Protein AF-A0A3M1CBT1-F1 (afdb_monomer_lite)

pLDDT: mean 76.02, std 19.33, range [33.44, 98.31]

Structure (mmCIF, N/CA/C/O backbone):
data_AF-A0A3M1CBT1-F1
#
_entry.id   AF-A0A3M1CBT1-F1
#
loop_
_atom_site.group_PDB
_atom_site.id
_atom_site.type_symbol
_atom_site.label_atom_id
_atom_site.label_alt_id
_atom_site.label_comp_id
_atom_site.label_asym_id
_atom_site.label_entity_id
_atom_site.label_seq_id
_atom_site.pdbx_PDB_ins_code
_atom_site.Cartn_x
_atom_site.Cartn_y
_atom_site.Cartn_z
_atom_site.occupancy
_atom_site.B_iso_or_equiv
_atom_site.auth_seq_id
_atom_site.auth_comp_id
_atom_site.auth_asym_id
_atom_site.auth_atom_id
_atom_site.pdbx_PDB_model_num
ATOM 1 N N . MET A 1 1 ? -61.860 -44.986 -9.577 1.00 54.38 1 MET A N 1
ATOM 2 C CA . MET A 1 1 ? -60.374 -44.977 -9.610 1.00 54.38 1 MET A CA 1
ATOM 3 C C . MET A 1 1 ? -59.740 -43.754 -10.295 1.00 54.38 1 MET A C 1
ATOM 5 O O . MET A 1 1 ? -58.676 -43.347 -9.846 1.00 54.38 1 MET A O 1
ATOM 9 N N . LYS A 1 2 ? -60.357 -43.106 -11.303 1.00 51.91 2 LYS A N 1
ATOM 10 C CA . LYS A 1 2 ? -59.761 -41.934 -11.997 1.00 51.91 2 LYS A CA 1
ATOM 11 C C . LYS A 1 2 ? -59.518 -40.686 -11.113 1.00 51.91 2 LYS A C 1
ATOM 13 O O . LYS A 1 2 ? -58.517 -40.005 -11.306 1.00 51.91 2 LYS A O 1
ATOM 18 N N . ASN A 1 3 ? -60.331 -40.442 -10.080 1.00 50.38 3 ASN A N 1
ATOM 19 C CA . ASN A 1 3 ? -60.168 -39.269 -9.198 1.00 50.38 3 ASN A CA 1
ATOM 20 C C . ASN A 1 3 ? -58.970 -39.346 -8.226 1.00 50.38 3 ASN A C 1
ATOM 22 O O . ASN A 1 3 ? -58.457 -38.312 -7.804 1.00 50.38 3 ASN A O 1
ATOM 26 N N . ILE A 1 4 ? -58.466 -40.545 -7.906 1.00 56.19 4 ILE A N 1
ATOM 27 C CA . ILE A 1 4 ? -57.316 -40.710 -6.992 1.00 56.19 4 ILE A CA 1
ATOM 28 C C . ILE A 1 4 ? -55.994 -40.354 -7.697 1.00 56.19 4 ILE A C 1
ATOM 30 O O . ILE A 1 4 ? -55.083 -39.801 -7.078 1.00 56.19 4 ILE A O 1
ATOM 34 N N . PHE A 1 5 ? -55.900 -40.600 -9.008 1.00 53.41 5 PHE A N 1
ATOM 35 C CA . PHE A 1 5 ? -54.718 -40.257 -9.807 1.00 53.41 5 PHE A CA 1
ATOM 36 C C . PHE A 1 5 ? -54.548 -38.740 -9.978 1.00 53.41 5 PHE A C 1
ATOM 38 O O . PHE A 1 5 ? -53.435 -38.224 -9.877 1.00 53.41 5 PHE A O 1
ATOM 45 N N . TYR A 1 6 ? -55.653 -38.010 -10.154 1.00 51.12 6 TYR A N 1
ATOM 46 C CA . TYR A 1 6 ? -55.628 -36.558 -10.351 1.00 51.12 6 TYR A CA 1
ATOM 47 C C . TYR A 1 6 ? -55.157 -35.805 -9.092 1.00 51.12 6 TYR A C 1
ATOM 49 O O . TYR A 1 6 ? -54.304 -34.920 -9.164 1.00 51.12 6 TYR A O 1
ATOM 57 N N . LEU A 1 7 ? -55.620 -36.225 -7.908 1.00 48.22 7 LEU A N 1
ATOM 58 C CA . LEU A 1 7 ? -55.216 -35.626 -6.629 1.00 48.22 7 LEU A CA 1
ATOM 59 C C . LEU A 1 7 ? -53.747 -35.908 -6.262 1.00 48.22 7 LEU A C 1
ATOM 61 O O . LEU A 1 7 ? -53.101 -35.062 -5.640 1.00 48.22 7 LEU A O 1
ATOM 65 N N . ARG A 1 8 ? -53.187 -37.059 -6.668 1.00 58.62 8 ARG A N 1
ATOM 66 C CA . ARG A 1 8 ? -51.753 -37.357 -6.491 1.00 58.62 8 ARG A CA 1
ATOM 67 C C . ARG A 1 8 ? -50.864 -36.454 -7.347 1.00 58.62 8 ARG A C 1
ATOM 69 O O . ARG A 1 8 ? -49.845 -35.978 -6.848 1.00 58.62 8 ARG A O 1
ATOM 76 N N . ASN A 1 9 ? -51.271 -36.159 -8.581 1.00 63.38 9 ASN A N 1
ATOM 77 C CA . ASN A 1 9 ? -50.502 -35.278 -9.461 1.00 63.38 9 ASN A CA 1
ATOM 78 C C . ASN A 1 9 ? -50.503 -33.824 -8.971 1.00 63.38 9 ASN A C 1
ATOM 80 O O . ASN A 1 9 ? -49.439 -33.218 -8.916 1.00 63.38 9 ASN A O 1
ATOM 84 N N . ILE A 1 10 ? -51.633 -33.295 -8.485 1.00 68.44 10 ILE A N 1
ATOM 85 C CA . ILE A 1 10 ? -51.694 -31.921 -7.942 1.00 68.44 10 ILE A CA 1
ATOM 86 C C . ILE A 1 10 ? -50.774 -31.749 -6.723 1.00 68.44 10 ILE A C 1
ATOM 88 O O . ILE A 1 10 ? -50.089 -30.731 -6.604 1.00 68.44 10 ILE A O 1
ATOM 92 N N . LYS A 1 11 ? -50.718 -32.742 -5.825 1.00 71.38 11 LYS A N 1
ATOM 93 C CA . LYS A 1 11 ? -49.818 -32.699 -4.659 1.00 71.38 11 LYS A CA 1
ATOM 94 C C . LYS A 1 11 ? -48.344 -32.725 -5.072 1.00 71.38 11 LYS A C 1
ATOM 96 O O . LYS A 1 11 ? -47.548 -31.995 -4.489 1.00 71.38 11 LYS A O 1
ATOM 101 N N . LYS A 1 12 ? -47.993 -33.507 -6.099 1.00 75.12 12 LYS A N 1
ATOM 102 C CA . LYS A 1 12 ? -46.619 -33.594 -6.613 1.00 75.12 12 LYS A CA 1
ATOM 103 C C . LYS A 1 12 ? -46.188 -32.291 -7.292 1.00 75.12 12 LYS A C 1
ATOM 105 O O . LYS A 1 12 ? -45.110 -31.790 -6.994 1.00 75.12 12 LYS A O 1
ATOM 110 N N . THR A 1 13 ? -47.050 -31.692 -8.115 1.00 79.50 13 THR A N 1
ATOM 111 C CA . THR A 1 13 ? -46.755 -30.413 -8.777 1.00 79.50 13 THR A CA 1
ATOM 112 C C . THR A 1 13 ? -46.618 -29.276 -7.765 1.00 79.50 13 THR A C 1
ATOM 114 O O . THR A 1 13 ? -45.659 -28.517 -7.837 1.00 79.50 13 THR A O 1
ATOM 117 N N . ARG A 1 14 ? -47.499 -29.204 -6.754 1.00 79.56 14 ARG A N 1
ATOM 118 C CA . ARG A 1 14 ? -47.392 -28.196 -5.683 1.00 79.56 14 ARG A CA 1
ATOM 119 C C . ARG A 1 14 ? -46.123 -28.356 -4.846 1.00 79.56 14 ARG A C 1
ATOM 121 O O . ARG A 1 14 ? -45.497 -27.351 -4.535 1.00 79.56 14 ARG A O 1
ATOM 128 N N . ALA A 1 15 ? -45.724 -29.586 -4.517 1.00 83.56 15 ALA A N 1
ATOM 129 C CA . ALA A 1 15 ? -44.485 -29.844 -3.782 1.00 83.56 15 ALA A CA 1
ATOM 130 C C . ALA A 1 15 ? -43.237 -29.430 -4.581 1.00 83.56 15 ALA A C 1
ATOM 132 O O . ALA A 1 15 ? -42.328 -28.821 -4.023 1.00 83.56 15 ALA A O 1
ATOM 133 N N . ILE A 1 16 ? -43.218 -29.696 -5.892 1.00 84.69 16 ILE A N 1
ATOM 134 C CA . ILE A 1 16 ? -42.123 -29.281 -6.782 1.00 84.69 16 ILE A CA 1
ATOM 135 C C . ILE A 1 16 ? -42.064 -27.752 -6.893 1.00 84.69 16 ILE A C 1
ATOM 137 O O . ILE A 1 16 ? -40.991 -27.176 -6.740 1.00 84.69 16 ILE A O 1
ATOM 141 N N . SER A 1 17 ? -43.201 -27.075 -7.083 1.00 84.69 17 SER A N 1
ATOM 142 C CA . SER A 1 17 ? -43.242 -25.607 -7.113 1.00 84.69 17 SER A CA 1
ATOM 143 C C . SER A 1 17 ? -42.775 -24.986 -5.793 1.00 84.69 17 SER A C 1
ATOM 145 O O . SER A 1 17 ? -42.039 -24.005 -5.817 1.00 84.69 17 SER A O 1
ATOM 147 N N . LEU A 1 18 ? -43.140 -25.575 -4.647 1.00 84.50 18 LEU A N 1
ATOM 148 C CA . LEU A 1 18 ? -42.683 -25.102 -3.337 1.00 84.50 18 LEU A CA 1
ATOM 149 C C . LEU A 1 18 ? -41.167 -25.268 -3.166 1.00 84.50 18 LEU A C 1
ATOM 151 O O . LEU A 1 18 ? -40.520 -24.363 -2.654 1.00 84.50 18 LEU A O 1
ATOM 155 N N . LEU A 1 19 ? -40.597 -26.387 -3.627 1.00 86.25 19 LEU A N 1
ATOM 156 C CA . LEU A 1 19 ? -39.151 -26.639 -3.607 1.00 86.25 19 LEU A CA 1
ATOM 157 C C . LEU A 1 19 ? -38.375 -25.662 -4.493 1.00 86.25 19 LEU A C 1
ATOM 159 O O . LEU A 1 19 ? -37.329 -25.178 -4.074 1.00 86.25 19 LEU A O 1
ATOM 163 N N . ILE A 1 20 ? -38.894 -25.333 -5.679 1.00 85.69 20 ILE A N 1
ATOM 164 C CA . ILE A 1 20 ? -38.279 -24.340 -6.573 1.00 85.69 20 ILE A CA 1
ATOM 165 C C . ILE A 1 20 ? -38.305 -22.955 -5.921 1.00 85.69 20 ILE A C 1
ATOM 167 O O . ILE A 1 20 ? -37.274 -22.293 -5.872 1.00 85.69 20 ILE A O 1
ATOM 171 N N . ILE A 1 21 ? -39.441 -22.544 -5.347 1.00 82.81 21 ILE A N 1
ATOM 172 C CA . ILE A 1 21 ? -39.553 -21.264 -4.631 1.00 82.81 21 ILE A CA 1
ATOM 173 C C . ILE A 1 21 ? -38.604 -21.232 -3.426 1.00 82.81 21 ILE A C 1
ATOM 175 O O . ILE A 1 21 ? -37.909 -20.240 -3.227 1.00 82.81 21 ILE A O 1
ATOM 179 N N . LEU A 1 22 ? -38.520 -22.315 -2.646 1.00 82.44 22 LEU A N 1
ATOM 180 C CA . LEU A 1 22 ? -37.616 -22.396 -1.498 1.00 82.44 22 LEU A CA 1
ATOM 181 C C . LEU A 1 22 ? -36.146 -22.332 -1.934 1.00 82.44 22 LEU A C 1
ATOM 183 O O . LEU A 1 22 ? -35.371 -21.605 -1.326 1.00 82.44 22 LEU A O 1
ATOM 187 N N . ALA A 1 23 ? -35.769 -23.035 -3.005 1.00 77.69 23 ALA A N 1
ATOM 188 C CA . ALA A 1 23 ? -34.421 -22.992 -3.566 1.00 77.69 23 ALA A CA 1
ATOM 189 C C . ALA A 1 23 ? -34.072 -21.596 -4.103 1.00 77.69 23 ALA A C 1
ATOM 191 O O . ALA A 1 23 ? -32.977 -21.110 -3.840 1.00 77.69 23 ALA A O 1
ATOM 192 N N . SER A 1 24 ? -35.009 -20.915 -4.774 1.00 69.00 24 SER A N 1
ATOM 193 C CA . SER A 1 24 ? -34.828 -19.536 -5.243 1.00 69.00 24 SER A CA 1
ATOM 194 C C . SER A 1 24 ? -34.722 -18.530 -4.093 1.00 69.00 24 SER A C 1
ATOM 196 O O . SER A 1 24 ? -33.903 -17.616 -4.154 1.00 69.00 24 SER A O 1
ATOM 198 N N . LEU A 1 25 ? -35.500 -18.699 -3.020 1.00 70.69 25 LEU A N 1
ATOM 199 C CA . LEU A 1 25 ? -35.416 -17.848 -1.828 1.00 70.69 25 LEU A CA 1
ATOM 200 C C . LEU A 1 25 ? -34.124 -18.101 -1.040 1.00 70.69 25 LEU A C 1
ATOM 202 O O . LEU A 1 25 ? -33.501 -17.152 -0.571 1.00 70.69 25 LEU A O 1
ATOM 206 N N . LEU A 1 26 ? -33.691 -19.360 -0.922 1.00 70.69 26 LEU A N 1
ATOM 207 C CA . LEU A 1 26 ? -32.426 -19.727 -0.281 1.00 70.69 26 LEU A CA 1
ATOM 208 C C . LEU A 1 26 ? -31.220 -19.256 -1.099 1.00 70.69 26 LEU A C 1
ATOM 210 O O . LEU A 1 26 ? -30.264 -18.762 -0.506 1.00 70.69 26 LEU A O 1
ATOM 214 N N . SER A 1 27 ? -31.286 -19.312 -2.435 1.00 62.94 27 SER A N 1
ATOM 215 C CA . SER A 1 27 ? -30.255 -18.715 -3.284 1.00 62.94 27 SER A CA 1
ATOM 216 C C . SER A 1 27 ? -30.259 -17.195 -3.142 1.00 62.94 27 SER A C 1
ATOM 218 O O . SER A 1 27 ? -29.217 -16.616 -2.898 1.00 62.94 27 SER A O 1
ATOM 220 N N . GLN A 1 28 ? -31.410 -16.516 -3.179 1.00 56.16 28 GLN A N 1
ATOM 221 C CA . GLN A 1 28 ? -31.453 -15.053 -3.017 1.00 56.16 28 GLN A CA 1
ATOM 222 C C . GLN A 1 28 ? -30.929 -14.579 -1.650 1.00 56.16 28 GLN A C 1
ATOM 224 O O . GLN A 1 28 ? -30.329 -13.508 -1.564 1.00 56.16 28 GLN A O 1
ATOM 229 N N . LYS A 1 29 ? -31.092 -15.381 -0.590 1.00 53.59 29 LYS A N 1
ATOM 230 C CA . LYS A 1 29 ? -30.563 -15.061 0.742 1.00 53.59 29 LYS A CA 1
ATOM 231 C C . LYS A 1 29 ? -29.042 -15.223 0.859 1.00 53.59 29 LYS A C 1
ATOM 233 O O . LYS A 1 29 ? -28.467 -14.590 1.745 1.00 53.59 29 LYS A O 1
ATOM 238 N N . SER A 1 30 ? -28.402 -16.030 0.003 1.00 54.22 30 SER A N 1
ATOM 239 C CA . SER A 1 30 ? -26.942 -16.201 0.029 1.00 54.22 30 SER A CA 1
ATOM 240 C C . SER A 1 30 ? -26.217 -15.009 -0.600 1.00 54.22 30 SER A C 1
ATOM 242 O O . SER A 1 30 ? -25.265 -14.512 -0.020 1.00 54.22 30 SER A O 1
ATOM 244 N N . TRP A 1 31 ? -26.720 -14.459 -1.710 1.00 50.53 31 TRP A N 1
ATOM 245 C CA . TRP A 1 31 ? -26.035 -13.366 -2.423 1.00 50.53 31 TRP A CA 1
ATOM 246 C C . TRP A 1 31 ? -26.171 -11.988 -1.759 1.00 50.53 31 TRP A C 1
ATOM 248 O O . TRP A 1 31 ? -25.348 -11.110 -1.993 1.00 50.53 31 TRP A O 1
ATOM 258 N N . ALA A 1 32 ? -27.199 -11.772 -0.933 1.00 54.75 32 ALA A N 1
ATOM 259 C CA . ALA A 1 32 ? -27.438 -10.470 -0.304 1.00 54.75 32 ALA A CA 1
ATOM 260 C C . ALA A 1 32 ? -26.592 -10.216 0.961 1.00 54.75 32 ALA A C 1
ATOM 262 O O . ALA A 1 32 ? -26.559 -9.084 1.440 1.00 54.75 32 ALA A O 1
ATOM 263 N N . ASN A 1 33 ? -25.938 -11.246 1.511 1.00 58.53 33 ASN A N 1
ATOM 264 C CA . ASN A 1 33 ? -25.265 -11.165 2.812 1.00 58.53 33 ASN A CA 1
ATOM 265 C C . ASN A 1 33 ? -23.757 -11.396 2.767 1.00 58.53 33 ASN A C 1
ATOM 267 O O . ASN A 1 33 ? -23.108 -11.197 3.797 1.00 58.53 33 ASN A O 1
ATOM 271 N N . ASP A 1 34 ? -23.191 -11.792 1.627 1.00 67.44 34 ASP A N 1
ATOM 272 C CA . ASP A 1 34 ? -21.742 -11.901 1.545 1.00 67.44 34 ASP A CA 1
ATOM 273 C C . ASP A 1 34 ? -21.147 -10.493 1.682 1.00 67.44 34 ASP A C 1
ATOM 275 O O . ASP A 1 34 ? -21.536 -9.570 0.950 1.00 67.44 34 ASP A O 1
ATOM 279 N N . PRO A 1 35 ? -20.261 -10.268 2.672 1.00 73.62 35 PRO A N 1
ATOM 280 C CA . PRO A 1 35 ? -19.606 -8.984 2.797 1.00 73.62 35 PRO A CA 1
ATOM 281 C C . PRO A 1 35 ? -18.867 -8.702 1.485 1.00 73.62 35 PRO A C 1
ATOM 283 O O . PRO A 1 35 ? -18.295 -9.629 0.906 1.00 73.62 35 PRO A O 1
ATOM 286 N N . PRO A 1 36 ? -18.867 -7.444 1.007 1.00 85.75 36 PRO A N 1
ATOM 287 C CA . PRO A 1 36 ? -18.096 -7.087 -0.176 1.00 85.75 36 PRO A CA 1
ATOM 288 C C . PRO A 1 36 ? -16.658 -7.582 -0.018 1.00 85.75 36 PRO A C 1
ATOM 290 O O . PRO A 1 36 ? -16.101 -7.549 1.082 1.00 85.75 36 PRO A O 1
ATOM 293 N N . GLU A 1 37 ? -16.070 -8.069 -1.105 1.00 92.88 37 GLU A N 1
ATOM 294 C CA . GLU A 1 37 ? -14.710 -8.595 -1.071 1.00 92.88 37 GLU A CA 1
ATOM 295 C C . GLU A 1 37 ? -13.701 -7.502 -0.689 1.00 92.88 37 GLU A C 1
ATOM 297 O O . GLU A 1 37 ? -13.883 -6.313 -0.970 1.00 92.88 37 GLU A O 1
ATOM 302 N N . LEU A 1 38 ? -12.616 -7.901 -0.019 1.00 95.25 38 LEU A N 1
ATOM 303 C CA . LEU A 1 38 ? -11.533 -6.983 0.325 1.00 95.25 38 LEU A CA 1
ATOM 304 C C . LEU A 1 38 ? -10.642 -6.775 -0.898 1.00 95.25 38 LEU A C 1
ATOM 306 O O . LEU A 1 38 ? -9.812 -7.629 -1.215 1.00 95.25 38 LEU A O 1
ATOM 310 N N . LEU A 1 39 ? -10.810 -5.634 -1.560 1.00 95.62 39 LEU A N 1
ATOM 311 C CA . LEU A 1 39 ? -10.061 -5.302 -2.766 1.00 95.62 39 LEU A CA 1
ATOM 312 C C . LEU A 1 39 ? -8.866 -4.390 -2.468 1.00 95.62 39 LEU A C 1
ATOM 314 O O . LEU A 1 39 ? -8.957 -3.473 -1.646 1.00 95.62 39 LEU A O 1
ATOM 318 N N . PHE A 1 40 ? -7.768 -4.617 -3.189 1.00 96.81 40 PHE A N 1
ATOM 319 C CA . PHE A 1 40 ? -6.523 -3.859 -3.106 1.00 96.81 40 PHE A CA 1
ATOM 320 C C . PHE A 1 40 ? -6.117 -3.292 -4.469 1.00 96.81 40 PHE A C 1
ATOM 322 O O . PHE A 1 40 ? -6.065 -4.021 -5.458 1.00 96.81 40 PHE A O 1
ATOM 329 N N . GLY A 1 41 ? -5.777 -2.006 -4.524 1.00 95.06 41 GLY A N 1
ATOM 330 C CA . GLY A 1 41 ? -5.306 -1.317 -5.730 1.00 95.06 41 GLY A CA 1
ATOM 331 C C . GLY A 1 41 ? -3.842 -0.874 -5.605 1.00 95.06 41 GLY A C 1
ATOM 332 O O . GLY A 1 41 ? -3.550 -0.062 -4.724 1.00 95.06 41 GLY A O 1
ATOM 333 N N . PRO A 1 42 ? -2.911 -1.368 -6.439 1.00 96.12 42 PRO A N 1
ATOM 334 C CA . PRO A 1 42 ? -1.521 -0.937 -6.440 1.00 96.12 42 PRO A CA 1
ATOM 335 C C . PRO A 1 42 ? -1.309 0.356 -7.226 1.00 96.12 42 PRO A C 1
ATOM 337 O O . PRO A 1 42 ? -1.894 0.573 -8.289 1.00 96.12 42 PRO A O 1
ATOM 340 N N . GLU A 1 43 ? -0.351 1.146 -6.753 1.00 94.81 43 GLU A N 1
ATOM 341 C CA . GLU A 1 43 ? 0.392 2.122 -7.542 1.00 94.81 43 GLU A CA 1
ATOM 342 C C . GLU A 1 43 ? 1.882 1.767 -7.480 1.00 94.81 43 GLU A C 1
ATOM 344 O O . GLU A 1 43 ? 2.548 1.966 -6.463 1.00 94.81 43 GLU A O 1
ATOM 349 N N . PHE A 1 44 ? 2.411 1.222 -8.574 1.00 96.50 44 PHE A N 1
ATOM 350 C CA . PHE A 1 44 ? 3.827 0.896 -8.699 1.00 96.50 44 PHE A CA 1
ATOM 351 C C . PHE A 1 44 ? 4.583 2.069 -9.312 1.00 96.50 44 PHE A C 1
ATOM 353 O O . PHE A 1 44 ? 4.187 2.574 -10.362 1.00 96.50 44 PHE A O 1
ATOM 360 N N . THR A 1 45 ? 5.711 2.463 -8.719 1.00 94.88 45 THR A N 1
ATOM 361 C CA . THR A 1 45 ? 6.581 3.492 -9.308 1.00 94.88 45 THR A CA 1
ATOM 362 C C . THR A 1 45 ? 7.897 2.937 -9.816 1.00 94.88 45 THR A C 1
ATOM 364 O O . THR A 1 45 ? 8.570 2.164 -9.131 1.00 94.88 45 THR A O 1
ATOM 367 N N . PHE A 1 46 ? 8.306 3.426 -10.983 1.00 94.75 46 PHE A N 1
ATOM 368 C CA . PHE A 1 46 ? 9.558 3.073 -11.632 1.00 94.75 46 PHE A CA 1
ATOM 369 C C . PHE A 1 46 ? 10.351 4.323 -11.992 1.00 94.75 46 PHE A C 1
ATOM 371 O O . PHE A 1 46 ? 9.800 5.363 -12.363 1.00 94.75 46 PHE A O 1
ATOM 378 N N . SER A 1 47 ? 11.672 4.209 -11.927 1.00 91.69 47 SER A N 1
ATOM 379 C CA . SER A 1 47 ? 12.588 5.287 -12.281 1.00 91.69 47 SER A CA 1
ATOM 380 C C . SER A 1 47 ? 13.714 4.786 -13.166 1.00 91.69 47 SER A C 1
ATOM 382 O O . SER A 1 47 ? 14.126 3.627 -13.095 1.00 91.69 47 SER A O 1
ATOM 384 N N . SER A 1 48 ? 14.238 5.701 -13.974 1.00 88.88 48 SER A N 1
ATOM 385 C CA . SER A 1 48 ? 15.443 5.502 -14.772 1.00 88.88 48 SER A CA 1
ATOM 386 C C . SER A 1 48 ? 16.638 5.011 -13.960 1.00 88.88 48 SER A C 1
ATOM 388 O O . SER A 1 48 ? 16.923 5.564 -12.898 1.00 88.88 48 SER A O 1
ATOM 390 N N . ILE A 1 49 ? 17.434 4.098 -14.524 1.00 84.50 49 ILE A N 1
ATOM 391 C CA . ILE A 1 49 ? 18.851 3.938 -14.134 1.00 84.50 49 ILE A CA 1
ATOM 392 C C . ILE A 1 49 ? 19.832 4.671 -15.063 1.00 84.50 49 ILE A C 1
ATOM 394 O O . ILE A 1 49 ? 21.036 4.670 -14.792 1.00 84.50 49 ILE A O 1
ATOM 398 N N . LYS A 1 50 ? 19.343 5.210 -16.187 1.00 83.88 50 LYS A N 1
ATOM 399 C CA . LYS A 1 50 ? 20.107 6.025 -17.137 1.00 83.88 50 LYS A CA 1
ATOM 400 C C . LYS A 1 50 ? 20.242 7.444 -16.576 1.00 83.88 50 LYS A C 1
ATOM 402 O O . LYS A 1 50 ? 19.241 8.056 -16.194 1.00 83.88 50 LYS A O 1
ATOM 407 N N . ASP A 1 51 ? 21.465 7.954 -16.556 1.00 75.94 51 ASP A N 1
ATOM 408 C CA . ASP A 1 51 ? 21.744 9.342 -16.194 1.00 75.94 51 ASP A CA 1
ATOM 409 C C . ASP A 1 51 ? 21.146 10.276 -17.273 1.00 75.94 51 ASP A C 1
ATOM 411 O O . ASP A 1 51 ? 21.160 9.937 -18.456 1.00 75.94 51 ASP A O 1
ATOM 415 N N . ASN A 1 52 ? 20.584 11.425 -16.875 1.00 78.25 52 ASN A N 1
ATOM 416 C CA . ASN A 1 52 ? 19.976 12.439 -17.762 1.00 78.25 52 ASN A CA 1
ATOM 417 C C . ASN A 1 52 ? 18.769 11.992 -18.612 1.00 78.25 52 ASN A C 1
ATOM 419 O O . ASN A 1 52 ? 18.457 12.632 -19.616 1.00 78.25 52 ASN A O 1
ATOM 423 N N . TRP A 1 53 ? 18.066 10.921 -18.234 1.00 76.25 53 TRP A N 1
ATOM 424 C CA . TRP A 1 53 ? 16.883 10.499 -18.990 1.00 76.25 53 TRP A CA 1
ATOM 425 C C . TRP A 1 53 ? 15.738 11.503 -18.821 1.00 76.25 53 TRP A C 1
ATOM 427 O O . TRP A 1 53 ? 15.288 11.743 -17.697 1.00 76.25 53 TRP A O 1
ATOM 437 N N . LYS A 1 54 ? 15.245 12.072 -19.929 1.00 85.31 54 LYS A N 1
ATOM 438 C CA . LYS A 1 54 ? 14.009 12.859 -19.903 1.00 85.31 54 LYS A CA 1
ATOM 439 C C . LYS A 1 54 ? 12.836 11.935 -19.602 1.00 85.31 54 LYS A C 1
ATOM 441 O O . LYS A 1 54 ? 12.753 10.815 -20.104 1.00 85.31 54 LYS A O 1
ATOM 446 N N . LYS A 1 55 ? 11.924 12.406 -18.761 1.00 82.00 55 LYS A N 1
ATOM 447 C CA . LYS A 1 55 ? 10.815 11.608 -18.236 1.00 82.00 55 LYS A CA 1
ATOM 448 C C . LYS A 1 55 ? 9.870 11.130 -19.343 1.00 82.00 55 LYS A C 1
ATOM 450 O O . LYS A 1 55 ? 9.394 10.001 -19.299 1.00 82.00 55 LYS A O 1
ATOM 455 N N . GLU A 1 56 ? 9.631 11.976 -20.336 1.00 86.06 56 GLU A N 1
ATOM 456 C CA . GLU A 1 56 ? 8.768 11.704 -21.484 1.00 86.06 56 GLU A CA 1
ATOM 457 C C . GLU A 1 56 ? 9.379 10.622 -22.381 1.00 86.06 56 GLU A C 1
ATOM 459 O O . GLU A 1 56 ? 8.682 9.701 -22.795 1.00 86.06 56 GLU A O 1
ATOM 464 N N . GLU A 1 57 ? 10.693 10.672 -22.613 1.00 87.12 57 GLU A N 1
ATOM 465 C CA . GLU A 1 57 ? 11.420 9.629 -23.348 1.00 87.12 57 GLU A CA 1
ATOM 466 C C . GLU A 1 57 ? 11.378 8.297 -22.593 1.00 87.12 57 GLU A C 1
ATOM 468 O O . GLU A 1 57 ? 11.146 7.256 -23.198 1.00 87.12 57 GLU A O 1
ATOM 473 N N . ALA A 1 58 ? 11.541 8.321 -21.265 1.00 86.19 58 ALA A N 1
ATOM 474 C CA . ALA A 1 58 ? 11.426 7.124 -20.436 1.00 86.19 58 ALA A CA 1
ATOM 475 C C . ALA A 1 58 ? 10.034 6.495 -20.509 1.00 86.19 58 ALA A C 1
ATOM 477 O O . ALA A 1 58 ? 9.910 5.274 -20.617 1.00 86.19 58 ALA A O 1
ATOM 478 N N . LEU A 1 59 ? 8.994 7.334 -20.479 1.00 87.56 59 LEU A N 1
ATOM 479 C CA . LEU A 1 59 ? 7.621 6.890 -20.664 1.00 87.56 59 LEU A CA 1
ATOM 480 C C . LEU A 1 59 ? 7.435 6.235 -22.027 1.00 87.56 59 LEU A C 1
ATOM 482 O O . LEU A 1 59 ? 6.920 5.123 -22.086 1.00 87.56 59 LEU A O 1
ATOM 486 N N . MET A 1 60 ? 7.863 6.895 -23.101 1.00 89.50 60 MET A N 1
ATOM 487 C CA . MET A 1 60 ? 7.684 6.369 -24.452 1.00 89.50 60 MET A CA 1
ATOM 488 C C . MET A 1 60 ? 8.477 5.079 -24.676 1.00 89.50 60 MET A C 1
ATOM 490 O O . MET A 1 60 ? 7.920 4.131 -25.216 1.00 89.50 60 MET A O 1
ATOM 494 N N . ASP A 1 61 ? 9.721 4.986 -24.200 1.00 89.00 61 ASP A N 1
ATOM 495 C CA . ASP A 1 61 ? 10.508 3.746 -24.257 1.00 89.00 61 ASP A CA 1
ATOM 496 C C . ASP A 1 61 ? 9.787 2.598 -23.535 1.00 89.00 61 ASP A C 1
ATOM 498 O O . ASP A 1 61 ? 9.717 1.482 -24.054 1.00 89.00 61 ASP A O 1
ATOM 502 N N . TYR A 1 62 ? 9.229 2.866 -22.350 1.00 91.19 62 TYR A N 1
ATOM 503 C CA . TYR A 1 62 ? 8.494 1.861 -21.587 1.00 91.19 62 TYR A CA 1
ATOM 504 C C . TYR A 1 62 ? 7.189 1.446 -22.274 1.00 91.19 62 TYR A C 1
ATOM 506 O O . TYR A 1 62 ? 6.941 0.252 -22.424 1.00 91.19 62 TYR A O 1
ATOM 514 N N . LEU A 1 63 ? 6.387 2.406 -22.741 1.00 89.69 63 LEU A N 1
ATOM 515 C CA . LEU A 1 63 ? 5.135 2.144 -23.455 1.00 89.69 63 LEU A CA 1
ATOM 516 C C . LEU A 1 63 ? 5.367 1.374 -24.756 1.00 89.69 63 LEU A C 1
ATOM 518 O O . LEU A 1 63 ? 4.705 0.367 -24.982 1.00 89.69 63 LEU A O 1
ATOM 522 N N . ASN A 1 64 ? 6.343 1.784 -25.567 1.00 89.50 64 ASN A N 1
ATOM 523 C CA . ASN A 1 64 ? 6.680 1.104 -26.818 1.00 89.50 64 ASN A CA 1
ATOM 524 C C . ASN A 1 64 ? 7.149 -0.333 -26.559 1.00 89.50 64 ASN A C 1
ATOM 526 O O . ASN A 1 64 ? 6.791 -1.252 -27.292 1.00 89.50 64 ASN A O 1
ATOM 530 N N . TYR A 1 65 ? 7.936 -0.548 -25.499 1.00 90.69 65 TYR A N 1
ATOM 531 C CA . TYR A 1 65 ? 8.358 -1.892 -25.115 1.00 90.69 65 TYR A CA 1
ATOM 532 C C . TYR A 1 65 ? 7.182 -2.752 -24.645 1.00 90.69 65 TYR A C 1
ATOM 534 O O . TYR A 1 65 ? 7.112 -3.927 -25.000 1.00 90.69 65 TYR A O 1
ATOM 542 N N . LEU A 1 66 ? 6.263 -2.180 -23.861 1.00 88.62 66 LEU A N 1
ATOM 543 C CA . LEU A 1 66 ? 5.049 -2.863 -23.428 1.00 88.62 66 LEU A CA 1
ATOM 544 C C . LEU A 1 66 ? 4.158 -3.235 -24.616 1.00 88.62 66 LEU A C 1
ATOM 546 O O . LEU A 1 66 ? 3.758 -4.388 -24.702 1.00 88.62 66 LEU A O 1
ATOM 550 N N . GLU A 1 67 ? 3.871 -2.303 -25.528 1.00 86.06 67 GLU A N 1
ATOM 551 C CA . GLU A 1 67 ? 3.044 -2.560 -26.716 1.00 86.06 67 GLU A CA 1
ATOM 552 C C . GLU A 1 67 ? 3.677 -3.660 -27.583 1.00 86.06 67 GLU A C 1
ATOM 554 O O . GLU A 1 67 ? 3.024 -4.661 -27.875 1.00 86.06 67 GLU A O 1
ATOM 559 N N . LYS A 1 68 ? 4.980 -3.561 -27.872 1.00 87.25 68 LYS A N 1
ATOM 560 C CA . LYS A 1 68 ? 5.708 -4.595 -28.616 1.00 87.25 68 LYS A CA 1
ATOM 561 C C . LYS A 1 68 ? 5.664 -5.964 -27.925 1.00 87.25 68 LYS A C 1
ATOM 563 O O . LYS A 1 68 ? 5.218 -6.946 -28.506 1.00 87.25 68 LYS A O 1
ATOM 568 N N . LYS A 1 69 ? 6.113 -6.052 -26.671 1.00 84.06 69 LYS A N 1
ATOM 569 C CA . LYS A 1 69 ? 6.251 -7.338 -25.964 1.00 84.06 69 LYS A CA 1
ATOM 570 C C . LYS A 1 69 ? 4.901 -7.959 -25.604 1.00 84.06 69 LYS A C 1
ATOM 572 O O . LYS A 1 69 ? 4.766 -9.179 -25.593 1.00 84.06 69 LYS A O 1
ATOM 577 N N . LEU A 1 70 ? 3.920 -7.144 -25.220 1.00 81.00 70 LEU A N 1
ATOM 578 C CA . LEU A 1 70 ? 2.633 -7.642 -24.734 1.00 81.00 70 LEU A CA 1
ATOM 579 C C . LEU A 1 70 ? 1.592 -7.822 -25.831 1.00 81.00 70 LEU A C 1
ATOM 581 O O . LEU A 1 70 ? 0.629 -8.529 -25.555 1.00 81.00 70 LEU A O 1
ATOM 585 N N . ILE A 1 71 ? 1.758 -7.225 -27.015 1.00 75.06 71 ILE A N 1
ATOM 586 C CA . ILE A 1 71 ? 0.848 -7.426 -28.152 1.00 75.06 71 ILE A CA 1
ATOM 587 C C . ILE A 1 71 ? 1.525 -8.242 -29.254 1.00 75.06 71 ILE A C 1
ATOM 589 O O . ILE A 1 71 ? 1.016 -9.295 -29.610 1.00 75.06 71 ILE A O 1
ATOM 593 N N . GLU A 1 72 ? 2.661 -7.782 -29.790 1.00 69.56 72 GLU A N 1
ATOM 594 C CA . GLU A 1 72 ? 3.251 -8.374 -31.005 1.00 69.56 72 GLU A CA 1
ATOM 595 C C . GLU A 1 72 ? 3.834 -9.774 -30.755 1.00 69.56 72 GLU A C 1
ATOM 597 O O . GLU A 1 72 ? 3.852 -10.609 -31.655 1.00 69.56 72 GLU A O 1
ATOM 602 N N . GLU A 1 73 ? 4.294 -10.041 -29.530 1.00 72.69 73 GLU A N 1
ATOM 603 C CA . GLU A 1 73 ? 4.943 -11.303 -29.143 1.00 72.69 73 GLU A CA 1
ATOM 604 C C . GLU A 1 73 ? 4.027 -12.237 -28.317 1.00 72.69 73 GLU A C 1
ATOM 606 O O . GLU A 1 73 ? 4.484 -13.267 -27.817 1.00 72.69 73 GLU A O 1
ATOM 611 N N . ALA A 1 74 ? 2.745 -11.895 -28.134 1.00 63.38 74 ALA A N 1
ATOM 612 C CA . ALA A 1 74 ? 1.844 -12.552 -27.181 1.00 63.38 74 ALA A CA 1
ATOM 613 C C . ALA A 1 74 ? 0.584 -13.162 -27.840 1.00 63.38 74 ALA A C 1
ATOM 615 O O . ALA A 1 74 ? 0.190 -12.728 -28.918 1.00 63.38 74 ALA A O 1
ATOM 616 N N . PRO A 1 75 ? -0.071 -14.158 -27.204 1.00 57.75 75 PRO A N 1
ATOM 617 C CA . PRO A 1 75 ? -1.258 -14.822 -27.756 1.00 57.75 75 PRO A CA 1
ATOM 618 C C . PRO A 1 75 ? -2.473 -13.888 -27.926 1.00 57.75 75 PRO A C 1
ATOM 620 O O . PRO A 1 75 ? -2.560 -12.835 -27.287 1.00 57.75 75 PRO A O 1
ATOM 623 N N . GLU A 1 76 ? -3.418 -14.304 -28.781 1.00 73.50 76 GLU A N 1
ATOM 624 C CA . GLU A 1 76 ? -4.635 -13.561 -29.144 1.00 73.50 76 GLU A CA 1
ATOM 625 C C . GLU A 1 76 ? -5.432 -13.059 -27.920 1.00 73.50 76 GLU A C 1
ATOM 627 O O . GLU A 1 76 ? -5.578 -13.754 -26.916 1.00 73.50 76 GLU A O 1
ATOM 632 N N . GLY A 1 77 ? -5.976 -11.836 -28.011 1.00 74.31 77 GLY A N 1
ATOM 633 C CA . GLY A 1 77 ? -6.922 -11.274 -27.031 1.00 74.31 77 GLY A CA 1
ATOM 634 C C . GLY A 1 77 ? -6.413 -10.099 -26.187 1.00 74.31 77 GLY A C 1
ATOM 635 O O . GLY A 1 77 ? -7.221 -9.398 -25.579 1.00 74.31 77 GLY A O 1
ATOM 636 N N . ARG A 1 78 ? -5.106 -9.814 -26.186 1.00 80.62 78 ARG A N 1
ATOM 637 C CA . ARG A 1 78 ? -4.529 -8.640 -25.501 1.00 80.62 78 ARG A CA 1
ATOM 638 C C . ARG A 1 78 ? -4.783 -7.353 -26.276 1.00 80.62 78 ARG A C 1
ATOM 640 O O . ARG A 1 78 ? -4.634 -7.325 -27.496 1.00 80.62 78 ARG A O 1
ATOM 647 N N . LYS A 1 79 ? -5.143 -6.273 -25.575 1.00 83.38 79 LYS A N 1
ATOM 648 C CA . LYS A 1 79 ? -5.426 -4.973 -26.206 1.00 83.38 79 LYS A CA 1
ATOM 649 C C . LYS A 1 79 ? -4.844 -3.823 -25.399 1.00 83.38 79 LYS A C 1
ATOM 651 O O . LYS A 1 79 ? -4.920 -3.814 -24.171 1.00 83.38 79 LYS A O 1
ATOM 656 N N . PHE A 1 80 ? -4.321 -2.830 -26.110 1.00 82.81 80 PHE A N 1
ATOM 657 C CA . PHE A 1 80 ? -4.127 -1.494 -25.564 1.00 82.81 80 PHE A CA 1
ATOM 658 C C . PHE A 1 80 ? -5.296 -0.610 -25.980 1.00 82.81 80 PHE A C 1
ATOM 660 O O . PHE A 1 80 ? -5.694 -0.620 -27.144 1.00 82.81 80 PHE A O 1
ATOM 667 N N . SER A 1 81 ? -5.847 0.143 -25.029 1.00 82.25 81 SER A N 1
ATOM 668 C CA . SER A 1 81 ? -6.762 1.237 -25.330 1.00 82.25 81 SER A CA 1
ATOM 669 C C . SER A 1 81 ? -6.049 2.580 -25.203 1.00 82.25 81 SER A C 1
ATOM 671 O O . SER A 1 81 ? -5.237 2.813 -24.294 1.00 82.25 81 SER A O 1
ATOM 673 N N . HIS A 1 82 ? -6.377 3.463 -26.144 1.00 82.00 82 HIS A N 1
ATOM 674 C CA . HIS A 1 82 ? -5.826 4.805 -26.286 1.00 82.00 82 HIS A CA 1
ATOM 675 C C . HIS A 1 82 ? -6.964 5.798 -26.046 1.00 82.00 82 HIS A C 1
ATOM 677 O O . HIS A 1 82 ? -7.572 6.272 -27.007 1.00 82.00 82 HIS A O 1
ATOM 683 N N . PRO A 1 83 ? -7.330 6.070 -24.780 1.00 77.31 83 PRO A N 1
ATOM 684 C CA . PRO A 1 83 ? -8.378 7.035 -24.494 1.00 77.31 83 PRO A CA 1
ATOM 685 C C . PRO A 1 83 ? -8.010 8.408 -25.089 1.00 77.31 83 PRO A C 1
ATOM 687 O O . PRO A 1 83 ? -6.845 8.815 -25.011 1.00 77.31 83 PRO A O 1
ATOM 690 N N . PRO A 1 84 ? -8.976 9.129 -25.686 1.00 73.44 84 PRO A N 1
ATOM 691 C CA . PRO A 1 84 ? -8.729 10.449 -26.256 1.00 73.44 84 PRO A CA 1
ATOM 692 C C . PRO A 1 84 ? -8.202 11.410 -25.177 1.00 73.44 84 PRO A C 1
ATOM 694 O O . PRO A 1 84 ? -8.709 11.432 -24.057 1.00 73.44 84 PRO A O 1
ATOM 697 N N . GLY A 1 85 ? -7.180 12.208 -25.513 1.00 69.12 85 GLY A N 1
ATOM 698 C CA . GLY A 1 85 ? -6.684 13.285 -24.643 1.00 69.12 85 GLY A CA 1
ATOM 699 C C . GLY A 1 85 ? -5.345 13.064 -23.927 1.00 69.12 85 GLY A C 1
ATOM 700 O O . GLY A 1 85 ? -5.026 13.837 -23.026 1.00 69.12 85 GLY A O 1
ATOM 701 N N . GLY A 1 86 ? -4.521 12.074 -24.293 1.00 66.62 86 GLY A N 1
ATOM 702 C CA . GLY A 1 86 ? -3.142 12.028 -23.785 1.00 66.62 86 GLY A CA 1
ATOM 703 C C . GLY A 1 86 ? -2.380 10.717 -24.001 1.00 66.62 86 GLY A C 1
ATOM 704 O O . GLY A 1 86 ? -2.889 9.786 -24.622 1.00 66.62 86 GLY A O 1
ATOM 705 N N . PRO A 1 87 ? -1.155 10.606 -23.449 1.00 66.38 87 PRO A N 1
ATOM 706 C CA . PRO A 1 87 ? -0.318 9.408 -23.549 1.00 66.38 87 PRO A CA 1
ATOM 707 C C . PRO A 1 87 ? -0.782 8.275 -22.620 1.00 66.38 87 PRO A C 1
ATOM 709 O O . PRO A 1 87 ? -0.041 7.320 -22.401 1.00 66.38 87 PRO A O 1
ATOM 712 N N . LYS A 1 88 ? -1.988 8.365 -22.040 1.00 73.56 88 LYS A N 1
ATOM 713 C CA . LYS A 1 88 ? -2.519 7.296 -21.196 1.00 73.56 88 LYS A CA 1
ATOM 714 C C . LYS A 1 88 ? -2.706 6.057 -22.068 1.00 73.56 88 LYS A C 1
ATOM 716 O O . LYS A 1 88 ? -3.310 6.109 -23.138 1.00 73.56 88 LYS A O 1
ATOM 721 N N . ARG A 1 89 ? -2.150 4.949 -21.598 1.00 82.31 89 ARG A N 1
ATOM 722 C CA . ARG A 1 89 ? -2.271 3.629 -22.208 1.00 82.31 89 ARG A CA 1
ATOM 723 C C . ARG A 1 89 ? -2.855 2.703 -21.167 1.00 82.31 89 ARG A C 1
ATOM 725 O O . ARG A 1 89 ? -2.337 2.655 -20.049 1.00 82.31 89 ARG A O 1
ATOM 732 N N . ILE A 1 90 ? -3.942 2.027 -21.519 1.00 89.00 90 ILE A N 1
ATOM 733 C CA . ILE A 1 90 ? -4.548 0.999 -20.675 1.00 89.00 90 ILE A CA 1
ATOM 734 C C . ILE A 1 90 ? -4.304 -0.337 -21.357 1.00 89.00 90 ILE A C 1
ATOM 736 O O . ILE A 1 90 ? -4.775 -0.547 -22.470 1.00 89.00 90 ILE A O 1
ATOM 740 N N . PHE A 1 91 ? -3.566 -1.221 -20.699 1.00 91.62 91 PHE A N 1
ATOM 741 C CA . PHE A 1 91 ? -3.444 -2.611 -21.114 1.00 91.62 91 PHE A CA 1
ATOM 742 C C . PHE A 1 91 ? -4.584 -3.421 -20.505 1.00 91.62 91 PHE A C 1
ATOM 744 O O . PHE A 1 91 ? -4.841 -3.286 -19.311 1.00 91.62 91 PHE A O 1
ATOM 751 N N . ILE A 1 92 ? -5.216 -4.287 -21.296 1.00 91.69 92 ILE A N 1
ATOM 752 C CA . ILE A 1 92 ? -6.213 -5.259 -20.837 1.00 91.69 92 ILE A CA 1
ATOM 753 C C . ILE A 1 92 ? -5.728 -6.660 -21.225 1.00 91.69 92 ILE A C 1
ATOM 755 O O . ILE A 1 92 ? -5.446 -6.931 -22.398 1.00 91.69 92 ILE A O 1
ATOM 759 N N . SER A 1 93 ? -5.607 -7.535 -20.228 1.00 92.00 93 SER A N 1
ATOM 760 C CA . SER A 1 93 ? -5.243 -8.943 -20.407 1.00 92.00 93 SER A CA 1
ATOM 761 C C . SER A 1 93 ? -6.420 -9.777 -20.940 1.00 92.00 93 SER A C 1
ATOM 763 O O . SER A 1 93 ? -7.570 -9.350 -20.811 1.00 92.00 93 SER A O 1
ATOM 765 N N . PRO A 1 94 ? -6.175 -10.987 -21.483 1.00 89.38 94 PRO A N 1
ATOM 766 C CA . PRO A 1 94 ? -7.251 -11.891 -21.897 1.00 89.38 94 PRO A CA 1
ATOM 767 C C . PRO A 1 94 ? -8.154 -12.310 -20.727 1.00 89.38 94 PRO A C 1
ATOM 769 O O . PRO A 1 94 ? -9.349 -12.505 -20.915 1.00 89.38 94 PRO A O 1
ATOM 772 N N . ASP A 1 95 ? -7.593 -12.373 -19.515 1.00 90.56 95 ASP A N 1
ATOM 773 C CA . ASP A 1 95 ? -8.292 -12.745 -18.280 1.00 90.56 95 ASP A CA 1
ATOM 774 C C . ASP A 1 95 ? -8.963 -11.549 -17.574 1.00 90.56 95 ASP A C 1
ATOM 776 O O . ASP A 1 95 ? -9.436 -11.667 -16.445 1.00 90.56 95 ASP A O 1
ATOM 780 N N . GLY A 1 96 ? -8.993 -10.376 -18.214 1.00 90.50 96 GLY A N 1
ATOM 781 C CA . GLY A 1 96 ? -9.745 -9.203 -17.759 1.00 90.50 96 GLY A CA 1
ATOM 782 C C . GLY A 1 96 ? -9.022 -8.278 -16.775 1.00 90.50 96 GLY A C 1
ATOM 783 O O . GLY A 1 96 ? -9.437 -7.128 -16.623 1.00 90.50 96 GLY A O 1
ATOM 784 N N . TRP A 1 97 ? -7.909 -8.695 -16.157 1.00 93.88 97 TRP A N 1
ATOM 785 C CA . TRP A 1 97 ? -7.088 -7.765 -15.371 1.00 93.88 97 TRP A CA 1
ATOM 786 C C . TRP A 1 97 ? -6.430 -6.727 -16.289 1.00 93.88 97 TRP A C 1
ATOM 788 O O . TRP A 1 97 ? -6.110 -7.006 -17.449 1.00 93.88 97 TRP A O 1
ATOM 798 N N . SER A 1 98 ? -6.240 -5.511 -15.784 1.00 94.31 98 SER A N 1
ATOM 799 C CA . SER A 1 98 ? -5.736 -4.387 -16.575 1.00 94.31 98 SER A CA 1
ATOM 800 C C . SER A 1 98 ? -4.822 -3.478 -15.763 1.00 94.31 98 SER A C 1
ATOM 802 O O . SER A 1 98 ? -4.759 -3.563 -14.537 1.00 94.31 98 SER A O 1
ATOM 804 N N . PHE A 1 99 ? -4.080 -2.614 -16.448 1.00 94.62 99 PHE A N 1
ATOM 805 C CA . PHE A 1 99 ? -3.302 -1.559 -15.808 1.00 94.62 99 PHE A CA 1
ATOM 806 C C . PHE A 1 99 ? -3.189 -0.339 -16.707 1.00 94.62 99 PHE A C 1
ATOM 808 O O . PHE A 1 99 ? -3.242 -0.443 -17.933 1.00 94.62 99 PHE A O 1
ATOM 815 N N . ASN A 1 100 ? -2.990 0.826 -16.099 1.00 92.50 100 ASN A N 1
ATOM 816 C CA . ASN A 1 100 ? -2.681 2.055 -16.805 1.00 92.50 100 ASN A CA 1
ATOM 817 C C . ASN A 1 100 ? -1.303 2.579 -16.421 1.00 92.50 100 ASN A C 1
ATOM 819 O O . ASN A 1 100 ? -0.924 2.590 -15.251 1.00 92.50 100 ASN A O 1
ATOM 823 N N . VAL A 1 101 ? -0.588 3.078 -17.422 1.00 91.88 101 VAL A N 1
ATOM 824 C CA . VAL A 1 101 ? 0.710 3.723 -17.233 1.00 91.88 101 VAL A CA 1
ATOM 825 C C . VAL A 1 101 ? 0.523 5.235 -17.291 1.00 91.88 101 VAL A C 1
ATOM 827 O O . VAL A 1 101 ? -0.092 5.768 -18.219 1.00 91.88 101 VAL A O 1
ATOM 830 N N . THR A 1 102 ? 1.027 5.925 -16.276 1.00 88.88 102 THR A N 1
ATOM 831 C CA . THR A 1 102 ? 1.002 7.382 -16.136 1.00 88.88 102 THR A CA 1
ATOM 832 C C . THR A 1 102 ? 2.364 7.893 -15.681 1.00 88.88 102 THR A C 1
ATOM 834 O O . THR A 1 102 ? 3.315 7.146 -15.469 1.00 88.88 102 THR A O 1
ATOM 837 N N . THR A 1 103 ? 2.472 9.205 -15.538 1.00 88.12 103 THR A N 1
ATOM 838 C CA . THR A 1 103 ? 3.704 9.888 -15.159 1.00 88.12 103 THR A CA 1
ATOM 839 C C . THR A 1 103 ? 3.477 10.803 -13.968 1.00 88.12 103 THR A C 1
ATOM 841 O O . THR A 1 103 ? 2.601 11.658 -14.045 1.00 88.12 103 THR A O 1
ATOM 844 N N . ASP A 1 104 ? 4.350 10.752 -12.958 1.00 84.38 104 ASP A N 1
ATOM 845 C CA . ASP A 1 104 ? 4.396 11.713 -11.837 1.00 84.38 104 ASP A CA 1
ATOM 846 C C . ASP A 1 104 ? 5.823 12.257 -11.632 1.00 84.38 104 ASP A C 1
ATOM 848 O O . ASP A 1 104 ? 6.758 11.830 -12.305 1.00 84.38 104 ASP A O 1
ATOM 852 N N . LEU A 1 105 ? 6.012 13.304 -10.831 1.00 80.88 105 LEU A N 1
ATOM 853 C CA . LEU A 1 105 ? 7.287 14.014 -10.674 1.00 80.88 105 LEU A CA 1
ATOM 854 C C . LEU A 1 105 ? 8.467 13.052 -10.411 1.00 80.88 105 LEU A C 1
ATOM 856 O O . LEU A 1 105 ? 8.645 12.536 -9.312 1.00 80.88 105 LEU A O 1
ATOM 860 N N . GLY A 1 106 ? 9.295 12.840 -11.441 1.00 81.94 106 GLY A N 1
ATOM 861 C CA . GLY A 1 106 ? 10.487 11.987 -11.389 1.00 81.94 106 GLY A CA 1
ATOM 862 C C . GLY A 1 106 ? 10.255 10.478 -11.542 1.00 81.94 106 GLY A C 1
ATOM 863 O O . GLY A 1 106 ? 11.226 9.726 -11.467 1.00 81.94 106 GLY A O 1
ATOM 864 N N . VAL A 1 107 ? 9.019 10.018 -11.772 1.00 91.00 107 VAL A N 1
ATOM 865 C CA . VAL A 1 107 ? 8.686 8.586 -11.876 1.00 91.00 107 VAL A CA 1
ATOM 866 C C . VAL A 1 107 ? 7.656 8.285 -12.970 1.00 91.00 107 VAL A C 1
ATOM 868 O O . VAL A 1 107 ? 6.872 9.143 -13.384 1.00 91.00 107 VAL A O 1
ATOM 871 N N . ILE A 1 108 ? 7.647 7.033 -13.423 1.00 93.31 108 ILE A N 1
ATOM 872 C CA . ILE A 1 108 ? 6.489 6.430 -14.090 1.00 93.31 108 ILE A CA 1
ATOM 873 C C . ILE A 1 108 ? 5.666 5.714 -13.031 1.00 93.31 108 ILE A C 1
ATOM 875 O O . ILE A 1 108 ? 6.228 5.004 -12.201 1.00 93.31 108 ILE A O 1
ATOM 879 N N . GLU A 1 109 ? 4.353 5.881 -13.097 1.00 93.31 109 GLU A N 1
ATOM 880 C CA . GLU A 1 109 ? 3.384 5.170 -12.272 1.00 93.31 109 GLU A CA 1
ATOM 881 C C . GLU A 1 109 ? 2.658 4.125 -13.114 1.00 93.31 109 GLU A C 1
ATOM 883 O O . GLU A 1 109 ? 2.227 4.404 -14.232 1.00 93.31 109 GLU A O 1
ATOM 888 N N . VAL A 1 110 ? 2.490 2.929 -12.565 1.00 95.31 110 VAL A N 1
ATOM 889 C CA . VAL A 1 110 ? 1.621 1.892 -13.115 1.00 95.31 110 VAL A CA 1
ATOM 890 C C . VAL A 1 110 ? 0.553 1.598 -12.077 1.00 95.31 110 VAL A C 1
ATOM 892 O O . VAL A 1 110 ? 0.879 1.157 -10.976 1.00 95.31 110 VAL A O 1
ATOM 895 N N . LYS A 1 111 ? -0.710 1.866 -12.411 1.00 94.31 111 LYS A N 1
ATOM 896 C CA . LYS A 1 111 ? -1.852 1.632 -11.517 1.00 94.31 111 LYS A CA 1
ATOM 897 C C . LYS A 1 111 ? -2.724 0.529 -12.082 1.00 94.31 111 LYS A C 1
ATOM 899 O O . LYS A 1 111 ? -2.841 0.394 -13.300 1.00 94.31 111 LYS A O 1
ATOM 904 N N . MET A 1 112 ? -3.316 -0.265 -11.204 1.00 94.50 112 MET A N 1
ATOM 905 C CA . MET A 1 112 ? -4.238 -1.334 -11.585 1.00 94.50 112 MET A CA 1
ATOM 906 C C . MET A 1 112 ? -5.592 -1.098 -10.920 1.00 94.50 112 MET A C 1
ATOM 908 O O . MET A 1 112 ? -5.622 -0.543 -9.816 1.00 94.50 112 MET A O 1
ATOM 912 N N . PRO A 1 113 ? -6.705 -1.516 -11.550 1.00 93.00 113 PRO A N 1
ATOM 913 C CA . PRO A 1 113 ? -7.966 -1.649 -10.840 1.00 93.00 113 PRO A CA 1
ATOM 914 C C . PRO A 1 113 ? -7.794 -2.532 -9.601 1.00 93.00 113 PRO A C 1
ATOM 916 O O . PRO A 1 113 ? -6.935 -3.421 -9.588 1.00 93.00 113 PRO A O 1
ATOM 919 N N . PRO A 1 114 ? -8.590 -2.291 -8.555 1.00 94.06 114 PRO A N 1
ATOM 920 C CA . PRO A 1 114 ? -8.494 -3.056 -7.330 1.00 94.06 114 PRO A CA 1
ATOM 921 C C . PRO A 1 114 ? -8.912 -4.517 -7.578 1.00 94.06 114 PRO A C 1
ATOM 923 O O . PRO A 1 114 ? -9.849 -4.787 -8.326 1.00 94.06 114 PRO A O 1
ATOM 926 N N . MET A 1 115 ? -8.221 -5.466 -6.949 1.00 96.19 115 MET A N 1
ATOM 927 C CA . MET A 1 115 ? -8.533 -6.903 -7.022 1.00 96.19 115 MET A CA 1
ATOM 928 C C . MET A 1 115 ? -8.350 -7.556 -5.650 1.00 96.19 115 MET A C 1
ATOM 930 O O . MET A 1 115 ? -7.762 -6.949 -4.748 1.00 96.19 115 MET A O 1
ATOM 934 N N . THR A 1 116 ? -8.833 -8.784 -5.471 1.00 96.94 116 THR A N 1
ATOM 935 C CA . THR A 1 116 ? -8.593 -9.533 -4.229 1.00 96.94 116 THR A CA 1
ATOM 936 C C . THR A 1 116 ? -7.120 -9.933 -4.100 1.00 96.94 116 THR A C 1
ATOM 938 O O . THR A 1 116 ? -6.364 -9.954 -5.075 1.00 96.94 116 THR A O 1
ATOM 941 N N . ALA A 1 117 ? -6.680 -10.275 -2.884 1.00 96.88 117 ALA A N 1
ATOM 942 C CA . ALA A 1 117 ? -5.333 -10.819 -2.693 1.00 96.88 117 ALA A CA 1
ATOM 943 C C . ALA A 1 117 ? -5.142 -12.136 -3.466 1.00 96.88 117 ALA A C 1
ATOM 945 O O . ALA A 1 117 ? -4.075 -12.376 -4.028 1.00 96.88 117 ALA A O 1
ATOM 946 N N . GLU A 1 118 ? -6.193 -12.950 -3.527 1.00 97.19 118 GLU A N 1
ATOM 947 C CA . GLU A 1 118 ? -6.255 -14.206 -4.265 1.00 97.19 118 GLU A CA 1
ATOM 948 C C . GLU A 1 118 ? -6.081 -13.995 -5.778 1.00 97.19 118 GLU A C 1
ATOM 950 O O . GLU A 1 118 ? -5.302 -14.714 -6.404 1.00 97.19 118 GLU A O 1
ATOM 955 N N . ASP A 1 119 ? -6.712 -12.972 -6.359 1.00 97.19 119 ASP A N 1
ATOM 956 C CA . ASP A 1 119 ? -6.528 -12.619 -7.773 1.00 97.19 119 ASP A CA 1
ATOM 957 C C . ASP A 1 119 ? -5.087 -12.199 -8.072 1.00 97.19 119 ASP A C 1
ATOM 959 O O . ASP A 1 119 ? -4.503 -12.620 -9.071 1.00 97.19 119 ASP A O 1
ATOM 963 N N . TYR A 1 120 ? -4.465 -11.406 -7.194 1.00 97.94 120 TYR A N 1
ATOM 964 C CA . TYR A 1 120 ? -3.057 -11.043 -7.371 1.00 97.94 120 TYR A CA 1
ATOM 965 C C . TYR A 1 120 ? -2.120 -12.246 -7.286 1.00 97.94 120 TYR A C 1
ATOM 967 O O . TYR A 1 120 ? -1.134 -12.279 -8.019 1.00 97.94 120 TYR A O 1
ATOM 975 N N . MET A 1 121 ? -2.419 -13.232 -6.434 1.00 97.56 121 MET A N 1
ATOM 976 C CA . MET A 1 121 ? -1.679 -14.499 -6.399 1.00 97.56 121 MET A CA 1
ATOM 977 C C . MET A 1 121 ? -1.901 -15.303 -7.684 1.00 97.56 121 MET A C 1
ATOM 979 O O . MET A 1 121 ? -0.941 -15.802 -8.268 1.00 97.56 121 MET A O 1
ATOM 983 N N . LYS A 1 122 ? -3.148 -15.381 -8.163 1.00 97.44 122 LYS A N 1
ATOM 984 C CA . LYS A 1 122 ? -3.507 -16.065 -9.413 1.00 97.44 122 LYS A CA 1
ATOM 985 C C . LYS A 1 122 ? -2.739 -15.497 -10.610 1.00 97.44 122 LYS A C 1
ATOM 987 O O . LYS A 1 122 ? -2.219 -16.265 -11.414 1.00 97.44 122 LYS A O 1
ATOM 992 N N . TYR A 1 123 ? -2.638 -14.172 -10.711 1.00 97.38 123 TYR A N 1
ATOM 993 C CA . TYR A 1 123 ? -1.998 -13.483 -11.837 1.00 97.38 123 TYR A CA 1
ATOM 994 C C . TYR A 1 123 ? -0.548 -13.048 -11.561 1.00 97.38 123 TYR A C 1
ATOM 996 O O . TYR A 1 123 ? 0.014 -12.272 -12.337 1.00 97.38 123 TYR A O 1
ATOM 1004 N N . GLU A 1 124 ? 0.087 -13.537 -10.487 1.00 97.31 124 GLU A N 1
ATOM 1005 C CA . GLU A 1 124 ? 1.407 -13.067 -10.035 1.00 97.31 124 GLU A CA 1
ATOM 1006 C C . GLU A 1 124 ? 2.452 -13.105 -11.160 1.00 97.31 124 GLU A C 1
ATOM 1008 O O . GLU A 1 124 ? 3.131 -12.108 -11.419 1.00 97.31 124 GLU A O 1
ATOM 1013 N N . SER A 1 125 ? 2.567 -14.245 -11.855 1.00 95.75 125 SER A N 1
ATOM 1014 C CA . SER A 1 125 ? 3.572 -14.437 -12.910 1.00 95.75 125 SER A CA 1
ATOM 1015 C C . SER A 1 125 ? 3.349 -13.504 -14.099 1.00 95.75 125 SER A C 1
ATOM 1017 O O . SER A 1 125 ? 4.310 -12.958 -14.649 1.00 95.75 125 SER A O 1
ATOM 1019 N N . ASP A 1 126 ? 2.093 -13.298 -14.490 1.00 94.06 126 ASP A N 1
ATOM 1020 C CA . ASP A 1 126 ? 1.760 -12.483 -15.653 1.00 94.06 126 ASP A CA 1
ATOM 1021 C C . ASP A 1 126 ? 1.952 -10.997 -15.362 1.00 94.06 126 ASP A C 1
ATOM 1023 O O . ASP A 1 126 ? 2.569 -10.294 -16.164 1.00 94.06 126 ASP A O 1
ATOM 1027 N N . ILE A 1 127 ? 1.529 -10.533 -14.182 1.00 96.25 127 ILE A N 1
ATOM 1028 C CA . ILE A 1 127 ? 1.740 -9.151 -13.737 1.00 96.25 127 ILE A CA 1
ATOM 1029 C C . ILE A 1 127 ? 3.239 -8.868 -13.560 1.00 96.25 127 ILE A C 1
ATOM 1031 O O . ILE A 1 127 ? 3.727 -7.830 -14.014 1.00 96.25 127 ILE A O 1
ATOM 1035 N N . GLN A 1 128 ? 4.000 -9.803 -12.976 1.00 96.50 128 GLN A N 1
ATOM 1036 C CA . GLN A 1 128 ? 5.457 -9.699 -12.855 1.00 96.50 128 GLN A CA 1
ATOM 1037 C C . GLN A 1 128 ? 6.121 -9.502 -14.226 1.00 96.50 128 GLN A C 1
ATOM 1039 O O . GLN A 1 128 ? 6.881 -8.547 -14.417 1.00 96.50 128 GLN A O 1
ATOM 1044 N N . LYS A 1 129 ? 5.801 -10.363 -15.200 1.00 92.56 129 LYS A N 1
ATOM 1045 C CA . LYS A 1 129 ? 6.358 -10.291 -16.561 1.00 92.56 129 LYS A CA 1
ATOM 1046 C C . LYS A 1 129 ? 5.934 -9.032 -17.308 1.00 92.56 129 LYS A C 1
ATOM 1048 O O . LYS A 1 129 ? 6.731 -8.479 -18.076 1.00 92.56 129 LYS A O 1
ATOM 1053 N N . ALA A 1 130 ? 4.677 -8.628 -17.135 1.00 93.38 130 ALA A N 1
ATOM 1054 C CA . ALA A 1 130 ? 4.091 -7.507 -17.848 1.00 93.38 130 ALA A CA 1
ATOM 1055 C C . ALA A 1 130 ? 4.612 -6.173 -17.330 1.00 93.38 130 ALA A C 1
ATOM 1057 O O . ALA A 1 130 ? 5.030 -5.353 -18.139 1.00 93.38 130 ALA A O 1
ATOM 1058 N N . ILE A 1 131 ? 4.644 -5.973 -16.013 1.00 95.62 131 ILE A N 1
ATOM 1059 C CA . ILE A 1 131 ? 4.978 -4.684 -15.403 1.00 95.62 131 ILE A CA 1
ATOM 1060 C C . ILE A 1 131 ? 6.469 -4.627 -15.047 1.00 95.62 131 ILE A C 1
ATOM 1062 O O . ILE A 1 131 ? 7.229 -3.840 -15.613 1.00 95.62 131 ILE A O 1
ATOM 1066 N N . PHE A 1 132 ? 6.916 -5.480 -14.127 1.00 95.81 132 PHE A N 1
ATOM 1067 C CA . PHE A 1 132 ? 8.242 -5.362 -13.517 1.00 95.81 132 PHE A CA 1
ATOM 1068 C C . PHE A 1 132 ? 9.367 -5.772 -14.470 1.00 95.81 132 PHE A C 1
ATOM 1070 O O . PHE A 1 132 ? 10.338 -5.029 -14.635 1.00 95.81 132 PHE A O 1
ATOM 1077 N N . ASP A 1 133 ? 9.233 -6.916 -15.142 1.00 93.81 133 ASP A N 1
ATOM 1078 C CA . ASP A 1 133 ? 10.263 -7.389 -16.072 1.00 93.81 133 ASP A CA 1
ATOM 1079 C C . ASP A 1 133 ? 10.354 -6.472 -17.300 1.00 93.81 133 ASP A C 1
ATOM 1081 O O . ASP A 1 133 ? 11.442 -6.222 -17.823 1.00 93.81 133 ASP A O 1
ATOM 1085 N N . SER A 1 134 ? 9.223 -5.925 -17.755 1.00 93.94 134 SER A N 1
ATOM 1086 C CA . SER A 1 134 ? 9.203 -4.958 -18.856 1.00 93.94 134 SER A CA 1
ATOM 1087 C C . SER A 1 134 ? 9.897 -3.652 -18.485 1.00 93.94 134 SER A C 1
ATOM 1089 O O . SER A 1 134 ? 10.750 -3.186 -19.243 1.00 93.94 134 SER A O 1
ATOM 1091 N N . ALA A 1 135 ? 9.615 -3.106 -17.297 1.00 94.00 135 ALA A N 1
ATOM 1092 C CA . ALA A 1 135 ? 10.299 -1.920 -16.788 1.00 94.00 135 ALA A CA 1
ATOM 1093 C C . ALA A 1 135 ? 11.816 -2.168 -16.705 1.00 94.00 135 ALA A C 1
ATOM 1095 O O . ALA A 1 135 ? 12.630 -1.393 -17.218 1.00 94.00 135 ALA A O 1
ATOM 1096 N N . TYR A 1 136 ? 12.211 -3.316 -16.154 1.00 92.56 136 TYR A N 1
ATOM 1097 C CA . TYR A 1 136 ? 13.610 -3.721 -16.058 1.00 92.56 136 TYR A CA 1
ATOM 1098 C C . TYR A 1 136 ? 14.308 -3.768 -17.427 1.00 92.56 136 TYR A C 1
ATOM 1100 O O . TYR A 1 136 ? 15.413 -3.225 -17.606 1.00 92.56 136 TYR A O 1
ATOM 1108 N N . ASN A 1 137 ? 13.645 -4.350 -18.428 1.00 90.31 137 ASN A N 1
ATOM 1109 C CA . ASN A 1 137 ? 14.191 -4.494 -19.775 1.00 90.31 137 ASN A CA 1
ATOM 1110 C C . ASN A 1 137 ? 14.463 -3.139 -20.442 1.00 90.31 137 ASN A C 1
ATOM 1112 O O . ASN A 1 137 ? 15.530 -2.962 -21.041 1.00 90.31 137 ASN A O 1
ATOM 1116 N N . VAL A 1 138 ? 13.629 -2.123 -20.203 1.00 91.19 138 VAL A N 1
ATOM 1117 C CA . VAL A 1 138 ? 13.890 -0.751 -20.686 1.00 91.19 138 VAL A CA 1
ATOM 1118 C C . VAL A 1 138 ? 14.848 0.054 -19.802 1.00 91.19 138 VAL A C 1
ATOM 1120 O O . VAL A 1 138 ? 15.348 1.102 -20.199 1.00 91.19 138 VAL A O 1
ATOM 1123 N N . GLY A 1 139 ? 15.256 -0.488 -18.652 1.00 90.44 139 GLY A N 1
ATOM 1124 C CA . GLY A 1 139 ? 16.248 0.141 -17.766 1.00 90.44 139 GLY A CA 1
ATOM 1125 C C . GLY A 1 139 ? 15.609 1.004 -16.702 1.00 90.44 139 GLY A C 1
ATOM 1126 O O . GLY A 1 139 ? 16.190 1.995 -16.268 1.00 90.44 139 GLY A O 1
ATOM 1127 N N . MET A 1 140 ? 14.419 0.606 -16.295 1.00 92.25 140 MET A N 1
ATOM 1128 C CA . MET A 1 140 ? 13.700 1.193 -15.196 1.00 92.25 140 MET A CA 1
ATOM 1129 C C . MET A 1 140 ? 13.645 0.205 -14.051 1.00 92.25 140 MET A C 1
ATOM 1131 O O . MET A 1 140 ? 13.494 -0.996 -14.256 1.00 92.25 140 MET A O 1
ATOM 1135 N N . ILE A 1 141 ? 13.788 0.711 -12.836 1.00 93.44 141 ILE A N 1
ATOM 1136 C CA . ILE A 1 141 ? 13.650 -0.094 -11.629 1.00 93.44 141 ILE A CA 1
ATOM 1137 C C . ILE A 1 141 ? 12.854 0.684 -10.584 1.00 93.44 141 ILE A C 1
ATOM 1139 O O . ILE A 1 141 ? 12.909 1.919 -10.568 1.00 93.44 141 ILE A O 1
ATOM 1143 N N . PRO A 1 142 ? 12.163 -0.013 -9.676 1.00 93.00 142 PRO A N 1
ATOM 1144 C CA . PRO A 1 142 ? 11.718 0.577 -8.426 1.00 93.00 142 PRO A CA 1
ATOM 1145 C C . PRO A 1 142 ? 12.936 1.075 -7.646 1.00 93.00 142 PRO A C 1
ATOM 1147 O O . PRO A 1 142 ? 13.916 0.347 -7.443 1.00 93.00 142 PRO A O 1
ATOM 1150 N N . LEU A 1 143 ? 12.906 2.336 -7.226 1.00 86.56 143 LEU A N 1
ATOM 1151 C CA . LEU A 1 143 ? 13.966 2.927 -6.421 1.00 86.56 143 LEU A CA 1
ATOM 1152 C C . LEU A 1 143 ? 13.448 3.135 -5.007 1.00 86.56 143 LEU A C 1
ATOM 1154 O O . LEU A 1 143 ? 12.566 3.946 -4.786 1.00 86.56 143 LEU A O 1
ATOM 1158 N N . LEU A 1 144 ? 14.057 2.462 -4.029 1.00 80.56 144 LEU A N 1
ATOM 1159 C CA . LEU A 1 144 ? 13.638 2.491 -2.620 1.00 80.56 144 LEU A CA 1
ATOM 1160 C C . LEU A 1 144 ? 13.320 3.896 -2.077 1.00 80.56 144 LEU A C 1
ATOM 1162 O O . LEU A 1 144 ? 12.442 4.072 -1.240 1.00 80.56 144 LEU A O 1
ATOM 1166 N N . PHE A 1 145 ? 14.061 4.893 -2.555 1.00 80.56 145 PHE A N 1
ATOM 1167 C CA . PHE A 1 145 ? 14.037 6.264 -2.064 1.00 80.56 145 PHE A CA 1
ATOM 1168 C C . PHE A 1 145 ? 13.419 7.268 -3.047 1.00 80.56 145 PHE A C 1
ATOM 1170 O O . PHE A 1 145 ? 13.383 8.457 -2.732 1.00 80.56 145 PHE A O 1
ATOM 1177 N N . LEU A 1 146 ? 12.937 6.818 -4.211 1.00 81.62 146 LEU A N 1
ATOM 1178 C CA . LEU A 1 146 ? 12.319 7.664 -5.234 1.00 81.62 146 LEU A CA 1
ATOM 1179 C C . LEU A 1 146 ? 10.991 7.047 -5.693 1.00 81.62 146 LEU A C 1
ATOM 1181 O O . LEU A 1 146 ? 10.949 5.885 -6.076 1.00 81.62 146 LEU A O 1
ATOM 1185 N N . GLY A 1 147 ? 9.917 7.837 -5.651 1.00 83.12 147 GLY A N 1
ATOM 1186 C CA . GLY A 1 147 ? 8.549 7.356 -5.871 1.00 83.12 147 GLY A CA 1
ATOM 1187 C C . GLY A 1 147 ? 7.842 6.897 -4.591 1.00 83.12 147 GLY A C 1
ATOM 1188 O O . GLY A 1 147 ? 8.317 7.148 -3.474 1.00 83.12 147 GLY A O 1
ATOM 1189 N N . GLY A 1 148 ? 6.689 6.257 -4.773 1.00 83.62 148 GLY A N 1
ATOM 1190 C CA . GLY A 1 148 ? 5.838 5.676 -3.736 1.00 83.62 148 GLY A CA 1
ATOM 1191 C C . GLY A 1 148 ? 5.300 4.322 -4.199 1.00 83.62 148 GLY A C 1
ATOM 1192 O O . GLY A 1 148 ? 5.244 4.053 -5.389 1.00 83.62 148 GLY A O 1
ATOM 1193 N N . GLY A 1 149 ? 4.960 3.440 -3.266 1.00 89.12 149 GLY A N 1
ATOM 1194 C CA . GLY A 1 149 ? 4.335 2.152 -3.578 1.00 89.12 149 GLY A CA 1
ATOM 1195 C C . GLY A 1 149 ? 2.911 2.092 -3.049 1.00 89.12 149 GLY A C 1
ATOM 1196 O O . GLY A 1 149 ? 2.622 1.179 -2.277 1.00 89.12 149 GLY A O 1
ATOM 1197 N N . HIS A 1 150 ? 2.086 3.114 -3.317 1.00 93.06 150 HIS A N 1
ATOM 1198 C CA . HIS A 1 150 ? 0.808 3.289 -2.614 1.00 93.06 150 HIS A CA 1
ATOM 1199 C C . HIS A 1 150 ? -0.077 2.053 -2.769 1.00 93.06 150 HIS A C 1
ATOM 1201 O O . HIS A 1 150 ? -0.116 1.417 -3.823 1.00 93.06 150 HIS A O 1
ATOM 1207 N N . ILE A 1 151 ? -0.796 1.730 -1.699 1.00 94.88 151 ILE A N 1
ATOM 1208 C CA . ILE A 1 151 ? -1.780 0.650 -1.687 1.00 94.88 151 ILE A CA 1
ATOM 1209 C C . ILE A 1 151 ? -3.126 1.262 -1.344 1.00 94.88 151 ILE A C 1
ATOM 1211 O O . ILE A 1 151 ? -3.284 1.885 -0.296 1.00 94.88 151 ILE A O 1
ATOM 1215 N N . SER A 1 152 ? -4.092 1.085 -2.233 1.00 93.44 152 SER A N 1
ATOM 1216 C CA . SER A 1 152 ? -5.487 1.431 -1.998 1.00 93.44 152 SER A CA 1
ATOM 1217 C C . SER A 1 152 ? -6.256 0.219 -1.485 1.00 93.44 152 SER A C 1
ATOM 1219 O O . SER A 1 152 ? -5.996 -0.894 -1.927 1.00 93.44 152 SER A O 1
ATOM 1221 N N . ILE A 1 153 ? -7.206 0.434 -0.581 1.00 93.88 153 ILE A N 1
ATOM 1222 C CA . ILE A 1 153 ? -8.134 -0.575 -0.061 1.00 93.88 153 ILE A CA 1
ATOM 1223 C C . ILE A 1 153 ? -9.555 -0.090 -0.338 1.00 93.88 153 ILE A C 1
ATOM 1225 O O . ILE A 1 153 ? -9.877 1.049 0.009 1.00 93.88 153 ILE A O 1
ATOM 1229 N N . GLY A 1 154 ? -10.403 -0.931 -0.930 1.00 89.31 154 GLY A N 1
ATOM 1230 C CA . GLY A 1 154 ? -11.798 -0.581 -1.218 1.00 89.31 154 GLY A CA 1
ATOM 1231 C C . GLY A 1 154 ? -12.584 -0.245 0.055 1.00 89.31 154 GLY A C 1
ATOM 1232 O O . GLY A 1 154 ? -12.693 -1.069 0.962 1.00 89.31 154 GLY A O 1
ATOM 1233 N N . LEU A 1 155 ? -13.151 0.965 0.135 1.00 86.00 155 LEU A N 1
ATOM 1234 C CA . LEU A 1 155 ? -13.886 1.434 1.319 1.00 86.00 155 LEU A CA 1
ATOM 1235 C C . LEU A 1 155 ? -15.205 0.677 1.516 1.00 86.00 155 LEU A C 1
ATOM 1237 O O . LEU A 1 155 ? -15.665 0.533 2.648 1.00 86.00 155 LEU A O 1
ATOM 1241 N N . ASP A 1 156 ? -15.777 0.146 0.433 1.00 83.81 156 ASP A N 1
ATOM 1242 C CA . ASP A 1 156 ? -17.000 -0.658 0.471 1.00 83.81 156 ASP A CA 1
ATOM 1243 C C . ASP A 1 156 ? -16.870 -1.869 1.398 1.00 83.81 156 ASP A C 1
ATOM 1245 O O . ASP A 1 156 ? -17.863 -2.257 2.011 1.00 83.81 156 ASP A O 1
ATOM 1249 N N . TYR A 1 157 ? -15.654 -2.400 1.585 1.00 89.81 157 TYR A N 1
ATOM 1250 C CA . TYR A 1 157 ? -15.374 -3.462 2.552 1.00 89.81 157 TYR A CA 1
ATOM 1251 C C . TYR A 1 157 ? -15.835 -3.117 3.975 1.00 89.81 157 TYR A C 1
ATOM 1253 O O . TYR A 1 157 ? -16.303 -3.975 4.720 1.00 89.81 157 TYR A O 1
ATOM 1261 N N . PHE A 1 158 ? -15.728 -1.843 4.350 1.00 87.38 158 PHE A N 1
ATOM 1262 C CA . PHE A 1 158 ? -16.007 -1.362 5.698 1.00 87.38 158 PHE A CA 1
ATOM 1263 C C . PHE A 1 158 ? -17.403 -0.753 5.856 1.00 87.38 158 PHE A C 1
ATOM 1265 O O . PHE A 1 158 ? -17.766 -0.329 6.951 1.00 87.38 158 PHE A O 1
ATOM 1272 N N . LYS A 1 159 ? -18.202 -0.681 4.782 1.00 84.06 159 LYS A N 1
ATOM 1273 C CA . LYS A 1 159 ? -19.463 0.085 4.766 1.00 84.06 159 LYS A CA 1
ATOM 1274 C C . LYS A 1 159 ? -20.477 -0.363 5.826 1.00 84.06 159 LYS A C 1
ATOM 1276 O O . LYS A 1 159 ? -21.266 0.449 6.292 1.00 84.06 159 LYS A O 1
ATOM 1281 N N . ASN A 1 160 ? -20.425 -1.640 6.206 1.00 84.31 160 ASN A N 1
ATOM 1282 C CA . ASN A 1 160 ? -21.307 -2.252 7.199 1.00 84.31 160 ASN A CA 1
ATOM 1283 C C . ASN A 1 160 ? -20.628 -2.445 8.569 1.00 84.31 160 ASN A C 1
ATOM 1285 O O . ASN A 1 160 ? -21.250 -2.986 9.477 1.00 84.31 160 ASN A O 1
ATOM 1289 N N . ASP A 1 161 ? -19.365 -2.036 8.722 1.00 89.19 161 ASP A N 1
ATOM 1290 C CA . ASP A 1 161 ? -18.581 -2.212 9.947 1.00 89.19 161 ASP A CA 1
ATOM 1291 C C . ASP A 1 161 ? -17.677 -0.993 10.184 1.00 89.19 161 ASP A C 1
ATOM 1293 O O . ASP A 1 161 ? -16.471 -0.973 9.915 1.00 89.19 161 ASP A O 1
ATOM 1297 N N . LEU A 1 162 ? -18.292 0.083 10.675 1.00 86.94 162 LEU A N 1
ATOM 1298 C CA . LEU A 1 162 ? -17.577 1.328 10.951 1.00 86.94 162 LEU A CA 1
ATOM 1299 C C . LEU A 1 162 ? -16.639 1.222 12.151 1.00 86.94 162 LEU A C 1
ATOM 1301 O O . LEU A 1 162 ? -15.654 1.962 12.202 1.00 86.94 162 LEU A O 1
ATOM 1305 N N . LEU A 1 163 ? -16.897 0.292 13.076 1.00 91.94 163 LEU A N 1
ATOM 1306 C CA . LEU A 1 163 ? -15.943 -0.019 14.133 1.00 91.94 163 LEU A CA 1
ATOM 1307 C C . LEU A 1 163 ? -14.653 -0.571 13.525 1.00 91.94 163 LEU A C 1
ATOM 1309 O O . LEU A 1 163 ? -13.579 -0.100 13.895 1.00 91.94 163 LEU A O 1
ATOM 1313 N N . LEU A 1 164 ? -14.742 -1.483 12.554 1.00 94.50 164 LEU A N 1
ATOM 1314 C CA . LEU A 1 164 ? -13.579 -1.993 11.836 1.00 94.50 164 LEU A CA 1
ATOM 1315 C C . LEU A 1 164 ? -12.848 -0.894 11.059 1.00 94.50 164 LEU A C 1
ATOM 1317 O O . LEU A 1 164 ? -11.624 -0.826 11.154 1.00 94.50 164 LEU A O 1
ATOM 1321 N N . LEU A 1 165 ? -13.556 -0.004 10.347 1.00 91.31 165 LEU A N 1
ATOM 1322 C CA . LEU A 1 165 ? -12.919 1.133 9.655 1.00 91.31 165 LEU A CA 1
ATOM 1323 C C . LEU A 1 165 ? -12.124 2.000 10.631 1.00 91.31 165 LEU A C 1
ATOM 1325 O O . LEU A 1 165 ? -10.954 2.320 10.415 1.00 91.31 165 LEU A O 1
ATOM 1329 N N . ARG A 1 166 ? -12.784 2.385 11.723 1.00 92.06 166 ARG A N 1
ATOM 1330 C CA . ARG A 1 166 ? -12.224 3.244 12.757 1.00 92.06 166 ARG A CA 1
ATOM 1331 C C . ARG A 1 166 ? -11.037 2.573 13.445 1.00 92.06 166 ARG A C 1
ATOM 1333 O O . ARG A 1 166 ? -9.991 3.200 13.601 1.00 92.06 166 ARG A O 1
ATOM 1340 N N . ASN A 1 167 ? -11.164 1.297 13.805 1.00 96.00 167 ASN A N 1
ATOM 1341 C CA . ASN A 1 167 ? -10.080 0.517 14.392 1.00 96.00 167 ASN A CA 1
ATOM 1342 C C . ASN A 1 167 ? -8.917 0.341 13.416 1.00 96.00 167 ASN A C 1
ATOM 1344 O O . ASN A 1 167 ? -7.785 0.477 13.850 1.00 96.00 167 ASN A O 1
ATOM 1348 N N . PHE A 1 168 ? -9.157 0.145 12.118 1.00 95.50 168 PHE A N 1
ATOM 1349 C CA . PHE A 1 168 ? -8.099 0.074 11.108 1.00 95.50 168 PHE A CA 1
ATOM 1350 C C . PHE A 1 168 ? -7.295 1.377 11.002 1.00 95.50 168 PHE A C 1
ATOM 1352 O O . PHE A 1 168 ? -6.064 1.348 11.009 1.00 95.50 168 PHE A O 1
ATOM 1359 N N . ILE A 1 169 ? -7.974 2.529 10.972 1.00 90.62 169 ILE A N 1
ATOM 1360 C CA . ILE A 1 169 ? -7.311 3.840 10.930 1.00 90.62 169 ILE A CA 1
ATOM 1361 C C . ILE A 1 169 ? -6.485 4.071 12.203 1.00 90.62 169 ILE A C 1
ATOM 1363 O O . ILE A 1 169 ? -5.310 4.430 12.120 1.00 90.62 169 ILE A O 1
ATOM 1367 N N . VAL A 1 170 ? -7.078 3.852 13.382 1.00 93.44 170 VAL A N 1
ATOM 1368 C CA . VAL A 1 170 ? -6.391 4.062 14.667 1.00 93.44 170 VAL A CA 1
ATOM 1369 C C . VAL A 1 170 ? -5.241 3.079 14.858 1.00 93.44 170 VAL A C 1
ATOM 1371 O O . VAL A 1 170 ? -4.183 3.474 15.341 1.00 93.44 170 VAL A O 1
ATOM 1374 N N . ASP A 1 171 ? -5.413 1.824 14.451 1.00 96.19 171 ASP A N 1
ATOM 1375 C CA . ASP A 1 171 ? -4.365 0.807 14.472 1.00 96.19 171 ASP A CA 1
ATOM 1376 C C . ASP A 1 171 ? -3.153 1.250 13.648 1.00 96.19 171 ASP A C 1
ATOM 1378 O O . ASP A 1 171 ? -2.041 1.304 14.169 1.00 96.19 171 ASP A O 1
ATOM 1382 N N . PHE A 1 172 ? -3.370 1.684 12.403 1.00 93.88 172 PHE A N 1
ATOM 1383 C CA . PHE A 1 172 ? -2.287 2.160 11.545 1.00 93.88 172 PHE A CA 1
ATOM 1384 C C . PHE A 1 172 ? -1.568 3.389 12.127 1.00 93.88 172 PHE A C 1
ATOM 1386 O O . PHE A 1 172 ? -0.344 3.488 12.050 1.00 93.88 172 PHE A O 1
ATOM 1393 N N . ILE A 1 173 ? -2.306 4.319 12.747 1.00 91.12 173 ILE A N 1
ATOM 1394 C CA . ILE A 1 173 ? -1.720 5.496 13.412 1.00 91.12 173 ILE A CA 1
ATOM 1395 C C . ILE A 1 173 ? -0.913 5.096 14.658 1.00 91.12 173 ILE A C 1
ATOM 1397 O O . ILE A 1 173 ? 0.160 5.656 14.905 1.00 91.12 173 ILE A O 1
ATOM 1401 N N . ASN A 1 174 ? -1.419 4.143 15.442 1.00 94.06 174 ASN A N 1
ATOM 1402 C CA . ASN A 1 174 ? -0.761 3.636 16.645 1.00 94.06 174 ASN A CA 1
ATOM 1403 C C . ASN A 1 174 ? 0.519 2.855 16.320 1.00 94.06 174 ASN A C 1
ATOM 1405 O O . ASN A 1 174 ? 1.455 2.882 17.117 1.00 94.06 174 ASN A O 1
ATOM 1409 N N . HIS A 1 175 ? 0.570 2.208 15.155 1.00 94.12 175 HIS A N 1
ATOM 1410 C CA . HIS A 1 175 ? 1.729 1.485 14.632 1.00 94.12 175 HIS A CA 1
ATOM 1411 C C . HIS A 1 175 ? 2.601 2.377 13.741 1.00 94.12 175 HIS A C 1
ATOM 1413 O O . HIS A 1 175 ? 2.893 2.077 12.579 1.00 94.12 175 HIS A O 1
ATOM 1419 N N . ASN A 1 176 ? 3.023 3.522 14.285 1.00 90.69 176 ASN A N 1
ATOM 1420 C CA . ASN A 1 176 ? 3.753 4.528 13.521 1.00 90.69 176 ASN A CA 1
ATOM 1421 C C . ASN A 1 176 ? 5.098 4.028 12.974 1.00 90.69 176 ASN A C 1
ATOM 1423 O O . ASN A 1 176 ? 5.540 4.538 11.942 1.00 90.69 176 ASN A O 1
ATOM 1427 N N . GLU A 1 177 ? 5.695 2.995 13.578 1.00 92.50 177 GLU A N 1
ATOM 1428 C CA . GLU A 1 177 ? 6.887 2.301 13.093 1.00 92.50 177 GLU A CA 1
ATOM 1429 C C . GLU A 1 177 ? 6.735 1.820 11.643 1.00 92.50 177 GLU A C 1
ATOM 1431 O O . GLU A 1 177 ? 7.714 1.843 10.890 1.00 92.50 177 GLU A O 1
ATOM 1436 N N . LEU A 1 178 ? 5.508 1.482 11.217 1.00 93.75 178 LEU A N 1
ATOM 1437 C CA . LEU A 1 178 ? 5.174 1.132 9.834 1.00 93.75 178 LEU A CA 1
ATOM 1438 C C . LEU A 1 178 ? 5.552 2.268 8.879 1.00 93.75 178 LEU A C 1
ATOM 1440 O O . LEU A 1 178 ? 6.313 2.078 7.932 1.00 93.75 178 LEU A O 1
ATOM 1444 N N . SER A 1 179 ? 5.085 3.476 9.179 1.00 90.69 179 SER A N 1
ATOM 1445 C CA . SER A 1 179 ? 5.351 4.698 8.405 1.00 90.69 179 SER A CA 1
ATOM 1446 C C . SER A 1 179 ? 6.675 5.402 8.749 1.00 90.69 179 SER A C 1
ATOM 1448 O O . SER A 1 179 ? 7.055 6.380 8.102 1.00 90.69 179 SER A O 1
ATOM 1450 N N . MET A 1 180 ? 7.383 4.915 9.772 1.00 88.06 180 MET A N 1
ATOM 1451 C CA . MET A 1 180 ? 8.671 5.422 10.248 1.00 88.06 180 MET A CA 1
ATOM 1452 C C . MET A 1 180 ? 9.799 4.423 9.988 1.00 88.06 180 MET A C 1
ATOM 1454 O O . MET A 1 180 ? 10.706 4.286 10.799 1.00 88.06 180 MET A O 1
ATOM 1458 N N . GLY A 1 181 ? 9.777 3.736 8.847 1.00 86.12 181 GLY A N 1
ATOM 1459 C CA . GLY A 1 181 ? 10.920 2.964 8.359 1.00 86.12 181 GLY A CA 1
ATOM 1460 C C . GLY A 1 181 ? 10.669 1.476 8.145 1.00 86.12 181 GLY A C 1
ATOM 1461 O O . GLY A 1 181 ? 11.456 0.865 7.427 1.00 86.12 181 GLY A O 1
ATOM 1462 N N . ILE A 1 182 ? 9.602 0.879 8.685 1.00 91.94 182 ILE A N 1
ATOM 1463 C CA . ILE A 1 182 ? 9.292 -0.530 8.391 1.00 91.94 182 ILE A CA 1
ATOM 1464 C C . ILE A 1 182 ? 8.707 -0.699 6.985 1.00 91.94 182 ILE A C 1
ATOM 1466 O O . ILE A 1 182 ? 9.152 -1.575 6.261 1.00 91.94 182 ILE A O 1
ATOM 1470 N N . LEU A 1 183 ? 7.729 0.111 6.578 1.00 92.50 183 LEU A N 1
ATOM 1471 C CA . LEU A 1 183 ? 7.133 0.051 5.236 1.00 92.50 183 LEU A CA 1
ATOM 1472 C C . LEU A 1 183 ? 7.691 1.146 4.332 1.00 92.50 183 LEU A C 1
ATOM 1474 O O . LEU A 1 183 ? 7.957 0.904 3.156 1.00 92.50 183 LEU A O 1
ATOM 1478 N N . ASN A 1 184 ? 7.890 2.341 4.883 1.00 89.75 184 ASN A N 1
ATOM 1479 C CA . ASN A 1 184 ? 8.601 3.457 4.268 1.00 89.75 184 ASN A CA 1
ATOM 1480 C C . ASN A 1 184 ? 8.919 4.503 5.343 1.00 89.75 184 ASN A C 1
ATOM 1482 O O . ASN A 1 184 ? 8.342 4.462 6.425 1.00 89.75 184 ASN A O 1
ATOM 1486 N N . TYR A 1 185 ? 9.785 5.466 5.038 1.00 87.81 185 TYR A N 1
ATOM 1487 C CA . TYR A 1 185 ? 9.865 6.726 5.780 1.00 87.81 185 TYR A CA 1
ATOM 1488 C C . TYR A 1 185 ? 9.898 7.877 4.774 1.00 87.81 185 TYR A C 1
ATOM 1490 O O . TYR A 1 185 ? 10.957 8.288 4.298 1.00 87.81 185 TYR A O 1
ATOM 1498 N N . ASP A 1 186 ? 8.708 8.341 4.391 1.00 84.12 186 ASP A N 1
ATOM 1499 C CA . ASP A 1 186 ? 8.514 9.352 3.352 1.00 84.12 186 ASP A CA 1
ATOM 1500 C C . ASP A 1 186 ? 7.949 10.642 3.947 1.00 84.12 186 ASP A C 1
ATOM 1502 O O . ASP A 1 186 ? 6.746 10.896 3.943 1.00 84.12 186 ASP A O 1
ATOM 1506 N N . THR A 1 187 ? 8.849 11.488 4.439 1.00 79.25 187 THR A N 1
ATOM 1507 C CA . THR A 1 187 ? 8.495 12.780 5.038 1.00 79.25 187 THR A CA 1
ATOM 1508 C C . THR A 1 187 ? 7.925 13.787 4.043 1.00 79.25 187 THR A C 1
ATOM 1510 O O . THR A 1 187 ? 7.395 14.814 4.460 1.00 79.25 187 THR A O 1
ATOM 1513 N N . ASN A 1 188 ? 8.040 13.527 2.738 1.00 76.75 188 ASN A N 1
ATOM 1514 C CA . ASN A 1 188 ? 7.651 14.483 1.704 1.00 76.75 188 ASN A CA 1
ATOM 1515 C C . ASN A 1 188 ? 6.224 14.226 1.209 1.00 76.75 188 ASN A C 1
ATOM 1517 O O . ASN A 1 188 ? 5.514 15.176 0.882 1.00 76.75 188 ASN A O 1
ATOM 1521 N N . ASN A 1 189 ? 5.814 12.955 1.150 1.00 78.69 189 ASN A N 1
ATOM 1522 C CA . ASN A 1 189 ? 4.575 12.526 0.491 1.00 78.69 189 ASN A CA 1
ATOM 1523 C C . ASN A 1 189 ? 3.673 11.620 1.355 1.00 78.69 189 ASN A C 1
ATOM 1525 O O . ASN A 1 189 ? 2.586 11.232 0.923 1.00 78.69 189 ASN A O 1
ATOM 1529 N N . ALA A 1 190 ? 4.129 11.220 2.543 1.00 85.31 190 ALA A N 1
ATOM 1530 C CA . ALA A 1 190 ? 3.396 10.314 3.426 1.00 85.31 190 ALA A CA 1
ATOM 1531 C C . ALA A 1 190 ? 3.878 10.456 4.881 1.00 85.31 190 ALA A C 1
ATOM 1533 O O . ALA A 1 190 ? 4.296 9.485 5.515 1.00 85.31 190 ALA A O 1
ATOM 1534 N N . LEU A 1 191 ? 3.860 11.686 5.393 1.00 83.44 191 LEU A N 1
ATOM 1535 C CA . LEU A 1 191 ? 4.275 12.013 6.747 1.00 83.44 191 LEU A CA 1
ATOM 1536 C C . LEU A 1 191 ? 3.395 11.244 7.761 1.00 83.44 191 LEU A C 1
ATOM 1538 O O . LEU A 1 191 ? 2.163 11.296 7.689 1.00 83.44 191 LEU A O 1
ATOM 1542 N N . PRO A 1 192 ? 3.996 10.512 8.710 1.00 85.19 192 PRO A N 1
ATOM 1543 C CA . PRO A 1 192 ? 3.280 9.945 9.848 1.00 85.19 192 PRO A CA 1
ATOM 1544 C C . PRO A 1 192 ? 2.541 11.036 10.630 1.00 85.19 192 PRO A C 1
ATOM 1546 O O . PRO A 1 192 ? 3.117 12.102 10.852 1.00 85.19 192 PRO A O 1
ATOM 1549 N N . LEU A 1 193 ? 1.320 10.762 11.118 1.00 84.25 193 LEU A N 1
ATOM 1550 C CA . LEU A 1 193 ? 0.520 11.733 11.894 1.00 84.25 193 LEU A CA 1
ATOM 1551 C C . LEU A 1 193 ? 1.313 12.349 13.061 1.00 84.25 193 LEU A C 1
ATOM 1553 O O . LEU A 1 193 ? 1.212 13.532 13.347 1.00 84.25 193 LEU A O 1
ATOM 1557 N N . TRP A 1 194 ? 2.169 11.546 13.676 1.00 82.50 194 TRP A N 1
ATOM 1558 C CA . TRP A 1 194 ? 3.058 11.903 14.779 1.00 82.50 194 TRP A CA 1
ATOM 1559 C C . TRP A 1 194 ? 4.069 13.011 14.493 1.00 82.50 194 TRP A C 1
ATOM 1561 O O . TRP A 1 194 ? 4.610 13.597 15.424 1.00 82.50 194 TRP A O 1
ATOM 1571 N N . LEU A 1 195 ? 4.376 13.262 13.222 1.00 81.69 195 LEU A N 1
ATOM 1572 C CA . LEU A 1 195 ? 5.273 14.344 12.819 1.00 81.69 195 LEU A CA 1
ATOM 1573 C C . LEU A 1 195 ? 4.513 15.611 12.423 1.00 81.69 195 LEU A C 1
ATOM 1575 O O . LEU A 1 195 ? 5.141 16.594 12.031 1.00 81.69 195 LEU A O 1
ATOM 1579 N N . PHE A 1 196 ? 3.181 15.606 12.516 1.00 80.19 196 PHE A N 1
ATOM 1580 C CA . PHE A 1 196 ? 2.396 16.818 12.348 1.00 80.19 196 PHE A CA 1
ATOM 1581 C C . PHE A 1 196 ? 2.433 17.679 13.615 1.00 80.19 196 PHE A C 1
ATOM 1583 O O . PHE A 1 196 ? 2.636 17.168 14.716 1.00 80.19 196 PHE A O 1
ATOM 1590 N N . PRO A 1 197 ? 2.190 18.994 13.478 1.00 80.00 197 PRO A N 1
ATOM 1591 C CA . PRO A 1 197 ? 1.963 19.861 14.624 1.00 80.00 197 PRO A CA 1
ATOM 1592 C C . PRO A 1 197 ? 0.810 19.367 15.509 1.00 80.00 197 PRO A C 1
ATOM 1594 O O . PRO A 1 197 ? -0.196 18.865 15.003 1.00 80.00 197 PRO A O 1
ATOM 1597 N N . GLU A 1 198 ? 0.919 19.617 16.815 1.00 81.44 198 GLU A N 1
ATOM 1598 C CA . GLU A 1 198 ? -0.034 19.194 17.855 1.00 81.44 198 GLU A CA 1
ATOM 1599 C C . GLU A 1 198 ? -1.505 19.476 17.493 1.00 81.44 198 GLU A C 1
ATOM 1601 O O . GLU A 1 198 ? -2.374 18.620 17.649 1.00 81.44 198 GLU A O 1
ATOM 1606 N N . HIS A 1 199 ? -1.799 20.638 16.902 1.00 78.38 199 HIS A N 1
ATOM 1607 C CA . HIS A 1 199 ? -3.166 21.006 16.521 1.00 78.38 199 HIS A CA 1
ATOM 1608 C C . HIS A 1 199 ? -3.799 20.067 15.470 1.00 78.38 199 HIS A C 1
ATOM 1610 O O . HIS A 1 199 ? -5.021 19.956 15.404 1.00 78.38 199 HIS A O 1
ATOM 1616 N N . GLN A 1 200 ? -3.010 19.391 14.625 1.00 78.38 200 GLN A N 1
ATOM 1617 C CA . GLN A 1 200 ? -3.524 18.400 13.664 1.00 78.38 200 GLN A CA 1
ATOM 1618 C C . GLN A 1 200 ? -3.799 17.053 14.339 1.00 78.38 200 GLN A C 1
ATOM 1620 O O . GLN A 1 200 ? -4.774 16.372 14.011 1.00 78.38 200 GLN A O 1
ATOM 1625 N N . ILE A 1 201 ? -2.970 16.690 15.319 1.00 80.75 201 ILE A N 1
ATOM 1626 C CA . ILE A 1 201 ? -3.177 15.502 16.149 1.00 80.75 201 ILE A CA 1
ATOM 1627 C C . ILE A 1 201 ? -4.478 15.667 16.947 1.00 80.75 201 ILE A C 1
ATOM 1629 O O . ILE A 1 201 ? -5.343 14.792 16.904 1.00 80.75 201 ILE A O 1
ATOM 1633 N N . GLN A 1 202 ? -4.686 16.836 17.560 1.00 82.31 202 GLN A N 1
ATOM 1634 C CA . GLN A 1 202 ? -5.921 17.178 18.274 1.00 82.31 202 GLN A CA 1
ATOM 1635 C C . GLN A 1 202 ? -7.160 17.114 17.373 1.00 82.31 202 GLN A C 1
ATOM 1637 O O . GLN A 1 202 ? -8.178 16.557 17.778 1.00 82.31 202 GLN A O 1
ATOM 1642 N N . LYS A 1 203 ? -7.080 17.601 16.127 1.00 79.69 203 LYS A N 1
ATOM 1643 C CA . LYS A 1 203 ? -8.175 17.462 15.148 1.00 79.69 203 LYS A CA 1
ATOM 1644 C C . LYS A 1 203 ? -8.500 16.001 14.838 1.00 79.69 203 LYS A C 1
ATOM 1646 O O . LYS A 1 203 ? -9.670 15.649 14.717 1.00 79.69 203 LYS A O 1
ATOM 1651 N N . THR A 1 204 ? -7.482 15.148 14.739 1.00 80.62 204 THR A N 1
ATOM 1652 C CA . THR A 1 204 ? -7.684 13.705 14.537 1.00 80.62 204 THR A CA 1
ATOM 1653 C C . THR A 1 204 ? -8.372 13.077 15.748 1.00 80.62 204 THR A C 1
ATOM 1655 O O . THR A 1 204 ? -9.323 12.317 15.587 1.00 80.62 204 THR A O 1
ATOM 1658 N N . GLN A 1 205 ? -7.965 13.443 16.965 1.00 85.69 205 GLN A N 1
ATOM 1659 C CA . GLN A 1 205 ? -8.624 12.984 18.189 1.00 85.69 205 GLN A CA 1
ATOM 1660 C C . GLN A 1 205 ? -10.088 13.445 18.259 1.00 85.69 205 GLN A C 1
ATOM 1662 O O . GLN A 1 205 ? -10.968 12.648 18.568 1.00 85.69 205 GLN A O 1
ATOM 1667 N N . GLN A 1 206 ? -10.367 14.709 17.930 1.00 82.56 206 GLN A N 1
ATOM 1668 C CA . GLN A 1 206 ? -11.729 15.253 17.883 1.00 82.56 206 GLN A CA 1
ATOM 1669 C C . GLN A 1 206 ? -12.607 14.506 16.871 1.00 82.56 206 GLN A C 1
ATOM 1671 O O . GLN A 1 206 ? -13.756 14.180 17.170 1.00 82.56 206 GLN A O 1
ATOM 1676 N N . PHE A 1 207 ? -12.058 14.187 15.696 1.00 80.06 207 PHE A N 1
ATOM 1677 C CA . PHE A 1 207 ? -12.737 13.373 14.690 1.00 80.06 207 PHE A CA 1
ATOM 1678 C C . PHE A 1 207 ? -13.118 11.991 15.235 1.00 80.06 207 PHE A C 1
ATOM 1680 O O . PHE A 1 207 ? -14.278 11.595 15.143 1.00 80.06 207 PHE A O 1
ATOM 1687 N N . LEU A 1 208 ? -12.172 11.283 15.859 1.00 83.44 208 LEU A N 1
ATOM 1688 C CA . LEU A 1 208 ? -12.429 9.966 16.449 1.00 83.44 208 LEU A CA 1
ATOM 1689 C C . LEU A 1 208 ? -13.478 10.037 17.565 1.00 83.44 208 LEU A C 1
ATOM 1691 O O . LEU A 1 208 ? -14.424 9.255 17.563 1.00 83.44 208 LEU A O 1
ATOM 1695 N N . ASN A 1 209 ? -13.386 11.040 18.442 1.00 84.50 209 ASN A N 1
ATOM 1696 C CA . ASN A 1 209 ? -14.362 11.267 19.510 1.00 84.50 209 ASN A CA 1
ATOM 1697 C C . ASN A 1 209 ? -15.778 11.554 18.975 1.00 84.50 209 ASN A C 1
ATOM 1699 O O . ASN A 1 209 ? -16.751 11.330 19.685 1.00 84.50 209 ASN A O 1
ATOM 1703 N N . THR A 1 210 ? -15.904 12.043 17.737 1.00 80.56 210 THR A N 1
ATOM 1704 C CA . THR A 1 210 ? -17.205 12.267 17.083 1.00 80.56 210 THR A CA 1
ATOM 1705 C C . THR A 1 210 ? -17.802 10.962 16.543 1.00 80.56 210 THR A C 1
ATOM 1707 O O . THR A 1 210 ? -19.021 10.808 16.507 1.00 80.56 210 THR A O 1
ATOM 1710 N N . ILE A 1 211 ? -16.962 10.011 16.126 1.00 80.25 211 ILE A N 1
ATOM 1711 C CA . ILE A 1 211 ? -17.398 8.730 15.550 1.00 80.25 211 ILE A CA 1
ATOM 1712 C C . ILE A 1 211 ? -17.735 7.705 16.640 1.00 80.25 211 ILE A C 1
ATOM 1714 O O . ILE A 1 211 ? -18.668 6.921 16.469 1.00 80.25 211 ILE A O 1
ATOM 1718 N N . ASP A 1 212 ? -17.019 7.721 17.764 1.00 86.44 212 ASP A N 1
ATOM 1719 C CA . ASP A 1 212 ? -17.174 6.731 18.839 1.00 86.44 212 ASP A CA 1
ATOM 1720 C C . ASP A 1 212 ? -18.617 6.615 19.376 1.00 86.44 212 ASP A C 1
ATOM 1722 O O . ASP A 1 212 ? -19.108 5.487 19.485 1.00 86.44 212 ASP A O 1
ATOM 1726 N N . PRO A 1 213 ? -19.359 7.716 19.626 1.00 85.56 213 PRO A N 1
ATOM 1727 C CA . PRO A 1 213 ? -20.765 7.640 20.026 1.00 85.56 213 PRO A CA 1
ATOM 1728 C C . PRO A 1 213 ? -21.678 7.034 18.952 1.00 85.56 213 PRO A C 1
ATOM 1730 O O . PRO A 1 213 ? -22.613 6.306 19.280 1.00 85.56 213 PRO A O 1
ATOM 1733 N N . LEU A 1 214 ? -21.407 7.297 17.667 1.00 81.56 214 LEU A N 1
ATOM 1734 C CA . LEU A 1 214 ? -22.198 6.746 16.557 1.00 81.56 214 LEU A CA 1
ATOM 1735 C C . LEU A 1 214 ? -22.047 5.223 16.479 1.00 81.56 214 LEU A C 1
ATOM 1737 O O . LEU A 1 214 ? -23.028 4.514 16.248 1.00 81.56 214 LEU A O 1
ATOM 1741 N N . ILE A 1 215 ? -20.827 4.729 16.717 1.00 84.75 215 ILE A N 1
ATOM 1742 C CA . ILE A 1 215 ? -20.530 3.297 16.820 1.00 84.75 215 ILE A CA 1
ATOM 1743 C C . ILE A 1 215 ? -21.231 2.698 18.043 1.00 84.75 215 ILE A C 1
ATOM 1745 O O . ILE A 1 215 ? -21.913 1.683 17.913 1.00 84.75 215 ILE A O 1
ATOM 1749 N N . ALA A 1 216 ? -21.100 3.327 19.215 1.00 85.75 216 ALA A N 1
ATOM 1750 C CA . ALA A 1 216 ? -21.673 2.821 20.463 1.00 85.75 216 ALA A CA 1
ATOM 1751 C C . ALA A 1 216 ? -23.204 2.688 20.407 1.00 85.75 216 ALA A C 1
ATOM 1753 O O . ALA A 1 216 ? -23.760 1.731 20.939 1.00 85.75 216 ALA A O 1
ATOM 1754 N N . ASN A 1 217 ? -23.877 3.614 19.722 1.00 82.31 217 ASN A N 1
ATOM 1755 C CA . ASN A 1 217 ? -25.334 3.621 19.610 1.00 82.31 217 ASN A CA 1
ATOM 1756 C C . ASN A 1 217 ? -25.872 2.768 18.448 1.00 82.31 217 ASN A C 1
ATOM 1758 O O . ASN A 1 217 ? -27.079 2.776 18.211 1.00 82.31 217 ASN A O 1
ATOM 1762 N N . ASN A 1 218 ? -25.007 2.081 17.686 1.00 76.06 218 ASN A N 1
ATOM 1763 C CA . ASN A 1 218 ? -25.371 1.365 16.455 1.00 76.06 218 ASN A CA 1
ATOM 1764 C C . ASN A 1 218 ? -26.207 2.228 15.476 1.00 76.06 218 ASN A C 1
ATOM 1766 O O . ASN A 1 218 ? -27.016 1.725 14.698 1.00 76.06 218 ASN A O 1
ATOM 1770 N N . GLN A 1 219 ? -26.026 3.554 15.516 1.00 66.81 219 GLN A N 1
ATOM 1771 C CA . GLN A 1 219 ? -26.835 4.541 14.778 1.00 66.81 219 GLN A CA 1
ATOM 1772 C C . GLN A 1 219 ? -26.438 4.657 13.301 1.00 66.81 219 GLN A C 1
ATOM 1774 O O . GLN A 1 219 ? -26.862 5.566 12.592 1.00 66.81 219 GLN A O 1
ATOM 1779 N N . LEU A 1 220 ? -25.608 3.737 12.824 1.00 57.91 220 LEU A N 1
ATOM 1780 C CA . LEU A 1 220 ? -24.922 3.836 11.544 1.00 57.91 220 LEU A CA 1
ATOM 1781 C C . LEU A 1 220 ? -25.585 3.030 10.419 1.00 57.91 220 LEU A C 1
ATOM 1783 O O . LEU A 1 220 ? -25.060 2.952 9.310 1.00 57.91 220 LEU A O 1
ATOM 1787 N N . ALA A 1 221 ? -26.777 2.492 10.673 1.00 46.12 221 ALA A N 1
ATOM 1788 C CA . ALA A 1 221 ? -27.622 1.901 9.648 1.00 46.12 221 ALA A CA 1
ATOM 1789 C C . ALA A 1 221 ? -28.181 3.002 8.696 1.00 46.12 221 ALA A C 1
ATOM 1791 O O . ALA A 1 221 ? -28.426 4.127 9.132 1.00 46.12 221 ALA A O 1
ATOM 1792 N N . PRO A 1 222 ? -28.432 2.657 7.417 1.00 44.97 222 PRO A N 1
ATOM 1793 C CA . PRO A 1 222 ? -28.337 3.352 6.105 1.00 44.97 222 PRO A CA 1
ATOM 1794 C C . PRO A 1 222 ? -28.344 4.885 5.927 1.00 44.97 222 PRO A C 1
ATOM 1796 O O . PRO A 1 222 ? -28.096 5.362 4.819 1.00 44.97 222 PRO A O 1
ATOM 1799 N N . SER A 1 223 ? -28.616 5.680 6.952 1.00 39.59 223 SER A N 1
ATOM 1800 C CA . SER A 1 223 ? -28.793 7.136 6.875 1.00 39.59 223 SER A CA 1
ATOM 1801 C C . SER A 1 223 ? -27.514 7.918 6.549 1.00 39.59 223 SER A C 1
ATOM 1803 O O . SER A 1 223 ? -27.592 9.040 6.064 1.00 39.59 223 SER A O 1
ATOM 1805 N N . LEU A 1 224 ? -26.329 7.329 6.737 1.00 42.25 224 LEU A N 1
ATOM 1806 C CA . LEU A 1 224 ? -25.062 7.907 6.268 1.00 42.25 224 LEU A CA 1
ATOM 1807 C C . LEU A 1 224 ? -24.737 7.557 4.807 1.00 42.25 224 LEU A C 1
ATOM 1809 O O . LEU A 1 224 ? -23.825 8.153 4.245 1.00 42.25 224 LEU A O 1
ATOM 1813 N N . ILE A 1 225 ? -25.480 6.625 4.195 1.00 40.66 225 ILE A N 1
ATOM 1814 C CA . ILE A 1 225 ? -25.289 6.138 2.816 1.00 40.66 225 ILE A CA 1
ATOM 1815 C C . ILE A 1 225 ? -26.387 6.678 1.882 1.00 40.66 225 ILE A C 1
ATOM 1817 O O . ILE A 1 225 ? -26.131 6.909 0.702 1.00 40.66 225 ILE A O 1
ATOM 1821 N N . VAL A 1 226 ? -27.584 6.957 2.408 1.00 34.25 226 VAL A N 1
ATOM 1822 C CA . VAL A 1 226 ? -28.706 7.541 1.663 1.00 34.25 226 VAL A CA 1
ATOM 1823 C C . VAL A 1 226 ? -29.145 8.833 2.345 1.00 34.25 226 VAL A C 1
ATOM 1825 O O . VAL A 1 226 ? -30.108 8.861 3.104 1.00 34.25 226 VAL A O 1
ATOM 1828 N N . LEU A 1 227 ? -28.441 9.927 2.062 1.00 34.62 227 LEU A N 1
ATOM 1829 C CA . LEU A 1 227 ? -29.075 11.240 2.106 1.00 34.62 227 LEU A CA 1
ATOM 1830 C C . LEU A 1 227 ? -29.202 11.703 0.662 1.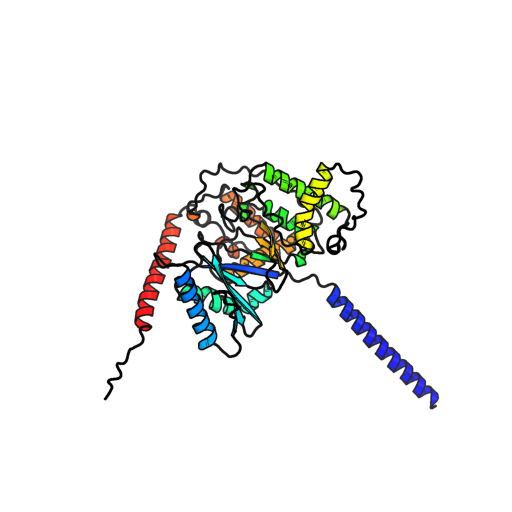00 34.62 227 LEU A C 1
ATOM 1832 O O . LEU A 1 227 ? -28.172 11.810 -0.011 1.00 34.62 227 LEU A O 1
ATOM 1836 N N . PRO A 1 228 ? -30.433 11.910 0.160 1.00 33.44 228 PRO A N 1
ATOM 1837 C CA . PRO A 1 228 ? -30.624 12.464 -1.164 1.00 33.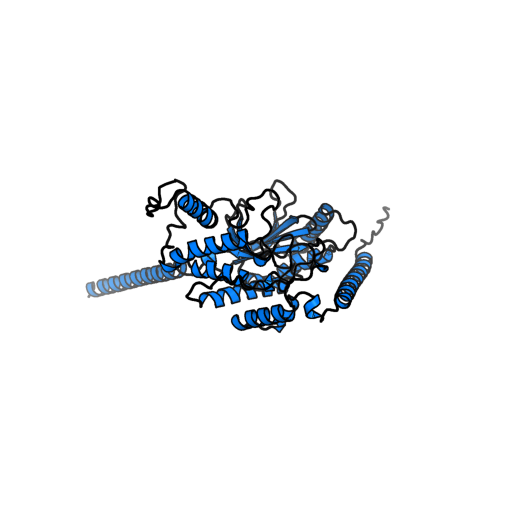44 228 PRO A CA 1
ATOM 1838 C C . PRO A 1 228 ? -29.857 13.781 -1.272 1.00 33.44 228 PRO A C 1
ATOM 1840 O O . PRO A 1 228 ? -29.615 14.469 -0.283 1.00 33.44 228 PRO A O 1
ATOM 1843 N N . HIS A 1 229 ? -29.471 14.124 -2.495 1.00 37.44 229 HIS A N 1
ATOM 1844 C CA . HIS A 1 229 ? -28.704 15.322 -2.836 1.00 37.44 229 HIS A CA 1
ATOM 1845 C C . HIS A 1 229 ? -29.404 16.650 -2.464 1.00 37.44 229 HIS A C 1
ATOM 1847 O O . HIS A 1 229 ? -28.846 17.721 -2.691 1.00 37.44 229 HIS A O 1
ATOM 1853 N N . GLU A 1 230 ? -30.605 16.577 -1.890 1.00 36.97 230 GLU A N 1
ATOM 1854 C CA . GLU A 1 230 ? -31.383 17.692 -1.379 1.00 36.97 230 GLU A CA 1
ATOM 1855 C C . GLU A 1 230 ? -31.159 17.838 0.126 1.00 36.97 230 GLU A C 1
ATOM 1857 O O . GLU A 1 230 ? -31.258 16.877 0.888 1.00 36.97 230 GLU A O 1
ATOM 1862 N N . GLU A 1 231 ? -30.875 19.067 0.543 1.00 37.47 231 GLU A N 1
ATOM 1863 C CA . GLU A 1 231 ? -30.709 19.541 1.917 1.00 37.47 231 GLU A CA 1
ATOM 1864 C C . GLU A 1 231 ? -31.987 19.382 2.765 1.00 37.47 231 GLU A C 1
ATOM 1866 O O . GLU A 1 231 ? -32.486 20.342 3.344 1.00 37.47 231 GLU A O 1
ATOM 1871 N N . ARG A 1 232 ? -32.557 18.178 2.869 1.00 34.81 232 ARG A N 1
ATOM 1872 C CA . ARG A 1 232 ? -33.579 17.908 3.876 1.00 34.81 232 ARG A CA 1
ATOM 1873 C C . ARG A 1 232 ? -32.892 17.625 5.194 1.00 34.81 232 ARG A C 1
ATOM 1875 O O . ARG A 1 232 ? -32.161 16.649 5.357 1.00 34.81 232 ARG A O 1
ATOM 1882 N N . GLU A 1 233 ? -33.123 18.566 6.095 1.00 36.84 233 GLU A N 1
ATOM 1883 C CA . GLU A 1 233 ? -32.846 18.538 7.518 1.00 36.84 233 GLU A CA 1
ATOM 1884 C C . GLU A 1 233 ? -32.959 17.112 8.071 1.00 36.84 233 GLU A C 1
ATOM 1886 O O . GLU A 1 233 ? -34.037 16.530 8.189 1.00 36.84 233 GLU A O 1
ATOM 1891 N N . LEU A 1 234 ? -31.808 16.526 8.397 1.00 34.34 234 LEU A N 1
ATOM 1892 C CA . LEU A 1 234 ? -31.752 15.380 9.289 1.00 34.34 234 LEU A CA 1
ATOM 1893 C C . LEU A 1 234 ? -32.422 15.803 10.603 1.00 34.34 234 LEU A C 1
ATOM 1895 O O . LEU A 1 234 ? -31.881 16.655 11.306 1.00 34.34 234 LEU A O 1
ATOM 1899 N N . ASN A 1 235 ? -33.547 15.172 10.948 1.00 35.59 235 ASN A N 1
ATOM 1900 C CA . ASN A 1 235 ? -34.202 15.230 12.264 1.00 35.59 235 ASN A CA 1
ATOM 1901 C C . ASN A 1 235 ? -33.362 14.528 13.355 1.00 35.59 235 ASN A C 1
ATOM 1903 O O . ASN A 1 235 ? -33.848 13.726 14.147 1.00 35.59 235 ASN A O 1
ATOM 1907 N N . ILE A 1 236 ? -32.064 14.808 13.383 1.00 41.69 236 ILE A N 1
ATOM 1908 C CA . ILE A 1 236 ? -31.221 14.645 14.563 1.00 41.69 236 ILE A CA 1
ATOM 1909 C C . ILE A 1 236 ? -31.397 15.961 15.344 1.00 41.69 236 ILE A C 1
ATOM 1911 O O . ILE A 1 236 ? -31.512 17.009 14.704 1.00 41.69 236 ILE A O 1
ATOM 1915 N N . PRO A 1 237 ? -31.444 15.976 16.687 1.00 38.78 237 PRO A N 1
ATOM 1916 C CA . PRO A 1 237 ? -31.617 17.204 17.465 1.00 38.78 237 PRO A CA 1
ATOM 1917 C C . PRO A 1 237 ? -30.342 18.073 17.421 1.00 38.78 237 PRO A C 1
ATOM 1919 O O . PRO A 1 237 ? -29.647 18.264 18.409 1.00 38.78 237 PRO A O 1
ATOM 1922 N N . ILE A 1 238 ? -30.023 18.616 16.245 1.00 41.00 238 ILE A N 1
ATOM 1923 C CA . ILE A 1 238 ? -28.956 19.595 15.987 1.00 41.00 238 ILE A CA 1
ATOM 1924 C C . ILE A 1 238 ? -29.467 21.014 16.322 1.00 41.00 238 ILE A C 1
ATOM 1926 O O . ILE A 1 238 ? -28.726 21.991 16.250 1.00 41.00 238 ILE A O 1
ATOM 1930 N N . GLN A 1 239 ? -30.749 21.156 16.677 1.00 40.78 239 GLN A N 1
ATOM 1931 C CA . GLN A 1 239 ? -31.358 22.436 17.053 1.00 40.78 239 GLN A CA 1
ATOM 1932 C C . GLN A 1 239 ? -30.790 23.004 18.364 1.00 40.78 239 GLN A C 1
ATOM 1934 O O . GLN A 1 239 ? -30.890 24.206 18.584 1.00 40.78 239 GLN A O 1
ATOM 1939 N N . HIS A 1 240 ? -30.152 22.171 19.194 1.00 44.09 240 HIS A N 1
ATOM 1940 C CA . HIS A 1 240 ? -29.560 22.585 20.472 1.00 44.09 240 HIS A CA 1
ATOM 1941 C C . HIS A 1 240 ? -28.028 22.674 20.463 1.00 44.09 240 HIS A C 1
ATOM 1943 O O . HIS A 1 240 ? -27.448 23.024 21.485 1.00 44.09 240 HIS A O 1
ATOM 1949 N N . MET A 1 241 ? -27.367 22.374 19.340 1.00 45.22 241 MET A N 1
ATOM 1950 C CA . MET A 1 241 ? -25.917 22.568 19.221 1.00 45.22 241 MET A CA 1
ATOM 1951 C C . MET A 1 241 ? -25.613 24.040 18.957 1.00 45.22 241 MET A C 1
ATOM 1953 O O . MET A 1 241 ? -26.270 24.670 18.120 1.00 45.22 241 MET A O 1
ATOM 1957 N N . ASP A 1 242 ? -24.588 24.579 19.619 1.00 53.50 242 ASP A N 1
ATOM 1958 C CA . ASP A 1 242 ? -24.117 25.927 19.309 1.00 53.50 242 ASP A CA 1
ATOM 1959 C C . ASP A 1 242 ? -23.651 25.998 17.833 1.00 53.50 242 ASP A C 1
ATOM 1961 O O . ASP A 1 242 ? -23.196 25.002 17.259 1.00 53.50 242 ASP A O 1
ATOM 1965 N N . PRO A 1 243 ? -23.752 27.162 17.168 1.00 43.94 243 PRO A N 1
ATOM 1966 C CA . PRO A 1 243 ? -23.280 27.348 15.797 1.00 43.94 243 PRO A CA 1
ATOM 1967 C C . PRO A 1 243 ? -21.836 26.877 15.536 1.00 43.94 243 PRO A C 1
ATOM 1969 O O . PRO A 1 243 ? -21.522 26.486 14.407 1.00 43.94 243 PRO A O 1
ATOM 1972 N N . THR A 1 244 ? -20.958 26.901 16.540 1.00 41.50 244 THR A N 1
ATOM 1973 C CA . THR A 1 244 ? -19.569 26.429 16.459 1.00 41.50 244 THR A CA 1
ATOM 1974 C C . THR A 1 244 ? -19.502 24.905 16.449 1.00 41.50 244 THR A C 1
ATOM 1976 O O . THR A 1 244 ? -18.894 24.349 15.534 1.00 41.50 244 THR A O 1
ATOM 1979 N N . GLU A 1 245 ? -20.200 24.226 17.361 1.00 39.91 245 GLU A N 1
ATOM 1980 C CA . GLU A 1 245 ? -20.381 22.767 17.372 1.00 39.91 245 GLU A CA 1
ATOM 1981 C C . GLU A 1 245 ? -21.065 22.264 16.100 1.00 39.91 245 GLU A C 1
ATOM 1983 O O . GLU A 1 245 ? -20.589 21.319 15.475 1.00 39.91 245 GLU A O 1
ATOM 1988 N N . LYS A 1 246 ? -22.113 22.949 15.629 1.00 42.94 246 LYS A N 1
ATOM 1989 C CA . LYS A 1 246 ? -22.810 22.626 14.376 1.00 42.94 246 LYS A CA 1
ATOM 1990 C C . LYS A 1 246 ? -21.882 22.763 13.165 1.00 42.94 246 LYS A C 1
ATOM 1992 O O . LYS A 1 246 ? -21.868 21.898 12.288 1.00 42.94 246 LYS A O 1
ATOM 1997 N N . ARG A 1 247 ? -21.037 23.804 13.127 1.00 41.09 247 ARG A N 1
ATOM 1998 C CA . ARG A 1 247 ? -19.981 23.953 12.107 1.00 41.09 247 ARG A CA 1
ATOM 1999 C C . ARG A 1 247 ? -18.913 22.875 12.234 1.00 41.09 247 ARG A C 1
ATOM 2001 O O . ARG A 1 247 ? -18.419 22.432 11.204 1.00 41.09 247 ARG A O 1
ATOM 2008 N N . MET A 1 248 ? -18.549 22.452 13.439 1.00 35.16 248 MET A N 1
ATOM 2009 C CA . MET A 1 248 ? -17.552 21.405 13.674 1.00 35.16 248 MET A CA 1
ATOM 2010 C C . MET A 1 248 ? -18.079 20.024 13.272 1.00 35.16 248 MET A C 1
ATOM 2012 O O . MET A 1 248 ? -17.389 19.300 12.564 1.00 35.16 248 MET A O 1
ATOM 2016 N N . TYR A 1 249 ? -19.328 19.715 13.619 1.00 40.59 249 TYR A N 1
ATOM 2017 C CA . TYR A 1 249 ? -20.051 18.495 13.268 1.00 40.59 249 TYR A CA 1
ATOM 2018 C C . TYR A 1 249 ? -20.203 18.364 11.752 1.00 40.59 249 TYR A C 1
ATOM 2020 O O . TYR A 1 249 ? -19.791 17.363 11.167 1.00 40.59 249 TYR A O 1
ATOM 2028 N N . VAL A 1 250 ? -20.671 19.429 11.084 1.00 40.47 250 VAL A N 1
ATOM 2029 C CA . VAL A 1 250 ? -20.677 19.500 9.619 1.00 40.47 250 VAL A CA 1
ATOM 2030 C C . VAL A 1 250 ? -19.245 19.388 9.085 1.00 40.47 250 VAL A C 1
ATOM 2032 O O . VAL A 1 250 ? -19.017 18.617 8.176 1.00 40.47 250 VAL A O 1
ATOM 2035 N N . ARG A 1 251 ? -18.226 20.041 9.651 1.00 38.44 251 ARG A N 1
ATOM 2036 C CA . ARG A 1 251 ? -16.844 19.982 9.119 1.00 38.44 251 ARG A CA 1
ATOM 2037 C C . ARG A 1 251 ? -16.101 18.657 9.340 1.00 38.44 251 ARG A C 1
ATOM 2039 O O . ARG A 1 251 ? -15.203 18.374 8.553 1.00 38.44 251 ARG A O 1
ATOM 2046 N N . LEU A 1 252 ? -16.438 17.875 10.364 1.00 41.56 252 LEU A N 1
ATOM 2047 C CA . LEU A 1 252 ? -15.788 16.601 10.710 1.00 41.56 252 LEU A CA 1
ATOM 2048 C C . LEU A 1 252 ? -16.500 15.398 10.088 1.00 41.56 252 LEU A C 1
ATOM 2050 O O . LEU A 1 252 ? -15.841 14.467 9.628 1.00 41.56 252 LEU A O 1
ATOM 2054 N N . LEU A 1 253 ? -17.833 15.440 10.003 1.00 46.88 253 LEU A N 1
ATOM 2055 C CA . LEU A 1 253 ? -18.615 14.395 9.348 1.00 46.88 253 LEU A CA 1
ATOM 2056 C C . LEU A 1 253 ? -18.767 14.629 7.852 1.00 46.88 253 LEU A C 1
ATOM 2058 O O . LEU A 1 253 ? -18.923 13.655 7.142 1.00 46.88 253 LEU A O 1
ATOM 2062 N N . TYR A 1 254 ? -18.683 15.856 7.328 1.00 45.50 254 TYR A N 1
ATOM 2063 C CA . TYR A 1 254 ? -18.764 16.097 5.879 1.00 45.50 254 TYR A CA 1
ATOM 2064 C C . TYR A 1 254 ? -17.641 15.440 5.065 1.00 45.50 254 TYR A C 1
ATOM 2066 O O . TYR A 1 254 ? -17.926 14.993 3.966 1.00 45.50 254 TYR A O 1
ATOM 2074 N N . PRO A 1 255 ? -16.394 15.322 5.547 1.00 47.56 255 PRO A N 1
ATOM 2075 C CA . PRO A 1 255 ? -15.358 14.512 4.912 1.00 47.56 255 PRO A CA 1
ATOM 2076 C C . PRO A 1 255 ? -15.717 13.019 4.844 1.00 47.56 255 PRO A C 1
ATOM 2078 O O . PRO A 1 255 ? -15.614 12.416 3.780 1.00 47.56 255 PRO A O 1
ATOM 2081 N N . LEU A 1 256 ? -16.202 12.435 5.948 1.00 51.84 256 LEU A N 1
ATOM 2082 C CA . LEU A 1 256 ? -16.639 11.034 6.000 1.00 51.84 256 LEU A CA 1
ATOM 2083 C C . LEU A 1 256 ? -17.926 10.819 5.184 1.00 51.84 256 LEU A C 1
ATOM 2085 O O . LEU A 1 256 ? -18.028 9.866 4.428 1.00 51.84 256 LEU A O 1
ATOM 2089 N N . LYS A 1 257 ? -18.875 11.752 5.259 1.00 50.72 257 LYS A N 1
ATOM 2090 C CA . LYS A 1 257 ? -20.102 11.811 4.462 1.00 50.72 257 LYS A CA 1
ATOM 2091 C C . LYS A 1 257 ? -19.763 11.960 2.988 1.00 50.72 257 LYS A C 1
ATOM 2093 O O . LYS A 1 257 ? -20.203 11.134 2.224 1.00 50.72 257 LYS A O 1
ATOM 2098 N N . ALA A 1 258 ? -18.922 12.904 2.571 1.00 50.56 258 ALA A N 1
ATOM 2099 C CA . ALA A 1 258 ? -18.466 13.020 1.184 1.00 50.56 258 ALA A CA 1
ATOM 2100 C C . ALA A 1 258 ? -17.822 11.708 0.720 1.00 50.56 258 ALA A C 1
ATOM 2102 O O . ALA A 1 258 ? -18.210 11.201 -0.334 1.00 50.56 258 ALA A O 1
ATOM 2103 N N . ALA A 1 259 ? -16.949 11.120 1.556 1.00 50.03 259 ALA A N 1
ATOM 2104 C CA . ALA A 1 259 ? -16.342 9.808 1.332 1.00 50.03 259 ALA A CA 1
ATOM 2105 C C . ALA A 1 259 ? -17.364 8.689 1.173 1.00 50.03 259 ALA A C 1
ATOM 2107 O O . ALA A 1 259 ? -17.145 7.801 0.361 1.00 50.03 259 ALA A O 1
ATOM 2108 N N . LEU A 1 260 ? -18.499 8.755 1.864 1.00 51.44 260 LEU A N 1
ATOM 2109 C CA . LEU A 1 260 ? -19.541 7.733 1.850 1.00 51.44 260 LEU A CA 1
ATOM 2110 C C . LEU A 1 260 ? -20.727 8.051 0.911 1.00 51.44 260 LEU A C 1
ATOM 2112 O O . LEU A 1 260 ? -21.406 7.116 0.498 1.00 51.44 260 LEU A O 1
ATOM 2116 N N . THR A 1 261 ? -20.931 9.295 0.457 1.00 47.88 261 THR A N 1
ATOM 2117 C CA . THR A 1 261 ? -22.149 9.780 -0.240 1.00 47.88 261 THR A CA 1
ATOM 2118 C C . THR A 1 261 ? -21.886 10.478 -1.586 1.00 47.88 261 THR A C 1
ATOM 2120 O O . THR A 1 261 ? -22.667 11.328 -1.999 1.00 47.88 261 THR A O 1
ATOM 2123 N N . ASN A 1 262 ? -20.816 10.112 -2.303 1.00 48.72 262 ASN A N 1
ATOM 2124 C CA . ASN A 1 262 ? -20.549 10.495 -3.709 1.00 48.72 262 ASN A CA 1
ATOM 2125 C C . ASN A 1 262 ? -20.113 11.957 -3.964 1.00 48.72 262 ASN A C 1
ATOM 2127 O O . ASN A 1 262 ? -20.147 12.417 -5.104 1.00 48.72 262 ASN A O 1
ATOM 2131 N N . GLY A 1 263 ? -19.640 12.688 -2.950 1.00 44.53 263 GLY A N 1
ATOM 2132 C CA . GLY A 1 263 ? -19.058 14.020 -3.163 1.00 44.53 263 GLY A CA 1
ATOM 2133 C C . GLY A 1 263 ? -17.587 13.934 -3.601 1.00 44.53 263 GLY A C 1
ATOM 2134 O O . GLY A 1 263 ? -16.826 13.236 -2.946 1.00 44.53 263 GLY A O 1
ATOM 2135 N N . PRO A 1 264 ? -17.112 14.640 -4.642 1.00 38.03 264 PRO A N 1
ATOM 2136 C CA . PRO A 1 264 ? -15.690 14.645 -4.992 1.00 38.03 264 PRO A CA 1
ATOM 2137 C C . PRO A 1 264 ? -14.909 15.494 -3.977 1.00 38.03 264 PRO A C 1
ATOM 2139 O O . PRO A 1 264 ? -14.961 16.722 -4.065 1.00 38.03 264 PRO A O 1
ATOM 2142 N N . ARG A 1 265 ? -14.234 14.879 -2.986 1.00 47.69 265 ARG A N 1
ATOM 2143 C CA . ARG A 1 265 ? -13.257 15.542 -2.086 1.00 47.69 265 ARG A CA 1
ATOM 2144 C C . ARG A 1 265 ? -12.530 14.566 -1.141 1.00 47.69 265 ARG A C 1
ATOM 2146 O O . ARG A 1 265 ? -13.158 13.733 -0.501 1.00 47.69 265 ARG A O 1
ATOM 2153 N N . ASP A 1 266 ? -11.221 14.755 -0.980 1.00 48.25 266 ASP A N 1
ATOM 2154 C CA . ASP A 1 266 ? -10.377 14.007 -0.038 1.00 48.25 266 ASP A CA 1
ATOM 2155 C C . ASP A 1 266 ? -10.639 14.411 1.422 1.00 48.25 266 ASP A C 1
ATOM 2157 O O . ASP A 1 266 ? -10.515 15.584 1.790 1.00 48.25 266 ASP A O 1
ATOM 2161 N N . ALA A 1 267 ? -10.966 13.436 2.271 1.00 47.72 267 ALA A N 1
ATOM 2162 C CA . ALA A 1 267 ? -11.460 13.700 3.619 1.00 47.72 267 ALA A CA 1
ATOM 2163 C C . ALA A 1 267 ? -10.358 14.040 4.641 1.00 47.72 267 ALA A C 1
ATOM 2165 O O . ALA A 1 267 ? -10.596 14.773 5.599 1.00 47.72 267 ALA A O 1
ATOM 2166 N N . PHE A 1 268 ? -9.138 13.559 4.393 1.00 44.03 268 PHE A N 1
ATOM 2167 C CA . PHE A 1 268 ? -7.950 13.831 5.212 1.00 44.03 268 PHE A CA 1
ATOM 2168 C C . PHE A 1 268 ? -6.992 14.857 4.576 1.00 44.03 268 PHE A C 1
ATOM 2170 O O . PHE A 1 268 ? -6.003 15.245 5.193 1.00 44.03 268 PHE A O 1
ATOM 2177 N N . CYS A 1 269 ? -7.273 15.323 3.351 1.00 39.19 269 CYS A N 1
ATOM 2178 C CA . CYS A 1 269 ? -6.278 15.995 2.504 1.00 39.19 269 CYS A CA 1
ATOM 2179 C C . CYS A 1 269 ? -6.591 17.457 2.157 1.00 39.19 269 CYS A C 1
ATOM 2181 O O . CYS A 1 269 ? -6.063 17.968 1.169 1.00 39.19 269 CYS A O 1
ATOM 2183 N N . LYS A 1 270 ? -7.383 18.182 2.956 1.00 39.06 270 LYS A N 1
ATOM 2184 C CA . LYS A 1 270 ? -7.287 19.650 2.940 1.00 39.06 270 LYS A CA 1
ATOM 2185 C C . LYS A 1 270 ? -6.399 20.121 4.092 1.00 39.06 270 LYS A C 1
ATOM 2187 O O . LYS A 1 270 ? -6.857 20.154 5.232 1.00 39.06 270 LYS A O 1
ATOM 2192 N N . PRO A 1 271 ? -5.144 20.514 3.813 1.00 37.50 271 PRO A N 1
ATOM 2193 C CA . PRO A 1 271 ? -4.412 21.391 4.702 1.00 37.50 271 PRO A CA 1
ATOM 2194 C C . PRO A 1 271 ? -5.143 22.724 4.645 1.00 37.50 271 PRO A C 1
ATOM 2196 O O . PRO A 1 271 ? -5.335 23.312 3.582 1.00 37.50 271 PRO A O 1
ATOM 2199 N N . TRP A 1 272 ? -5.589 23.172 5.804 1.00 39.22 272 TRP A N 1
ATOM 2200 C CA . TRP A 1 272 ? -6.254 24.453 6.005 1.00 39.22 272 TRP A CA 1
ATOM 2201 C C . TRP A 1 272 ? -5.249 25.616 5.990 1.00 39.22 272 TRP A C 1
ATOM 2203 O O . TRP A 1 272 ? -5.454 26.611 6.669 1.00 39.22 272 TRP A O 1
ATOM 2213 N N . ASP A 1 273 ? -4.171 25.458 5.219 1.00 36.12 273 ASP A N 1
ATOM 2214 C CA . ASP A 1 273 ? -3.118 26.435 5.001 1.00 36.12 273 ASP A CA 1
ATOM 2215 C C . ASP A 1 273 ? -2.499 26.181 3.618 1.00 36.12 273 ASP A C 1
ATOM 2217 O O . ASP A 1 273 ? -2.228 25.034 3.235 1.00 36.12 273 ASP A O 1
ATOM 2221 N N . THR A 1 274 ? -2.327 27.233 2.826 1.00 38.97 274 THR A N 1
ATOM 2222 C CA . THR A 1 274 ? -1.932 27.176 1.406 1.00 38.97 274 THR A CA 1
ATOM 2223 C C . THR A 1 274 ? -0.518 26.626 1.181 1.00 38.97 274 THR A C 1
ATOM 2225 O O . THR A 1 274 ? -0.162 26.298 0.046 1.00 38.97 274 THR A O 1
ATOM 2228 N N . GLU A 1 275 ? 0.269 26.433 2.242 1.00 38.12 275 GLU A N 1
ATOM 2229 C CA . GLU A 1 275 ? 1.677 26.031 2.160 1.00 38.12 275 GLU A CA 1
ATOM 2230 C C . GLU A 1 275 ? 1.928 24.511 2.119 1.00 38.12 275 GLU A C 1
ATOM 2232 O O . GLU A 1 275 ? 2.995 24.070 1.683 1.00 38.12 275 GLU A O 1
ATOM 2237 N N . MET A 1 276 ? 0.967 23.661 2.506 1.00 39.75 276 MET A N 1
ATOM 2238 C CA . MET A 1 276 ? 1.205 22.210 2.629 1.00 39.75 276 MET A CA 1
ATOM 2239 C C . MET A 1 276 ? 0.251 21.339 1.803 1.00 39.75 276 MET A C 1
ATOM 2241 O O . MET A 1 276 ? -0.316 20.413 2.360 1.00 39.75 276 MET A O 1
ATOM 2245 N N . ARG A 1 277 ? 0.064 21.591 0.493 1.00 42.44 277 ARG A N 1
ATOM 2246 C CA . ARG A 1 277 ? -0.831 20.816 -0.419 1.00 42.44 277 ARG A CA 1
ATOM 2247 C C . ARG A 1 277 ? -0.996 19.331 -0.020 1.00 42.44 277 ARG A C 1
ATOM 2249 O O . ARG A 1 277 ? -0.005 18.616 0.109 1.00 42.44 277 ARG A O 1
ATOM 2256 N N . GLY A 1 278 ? -2.254 18.890 0.103 1.00 44.28 278 GLY A N 1
ATOM 2257 C CA . GLY A 1 278 ? -2.806 17.717 0.817 1.00 44.28 278 GLY A CA 1
ATOM 2258 C C . GLY A 1 278 ? -2.234 16.305 0.648 1.00 44.28 278 GLY A C 1
ATOM 2259 O O . GLY A 1 278 ? -2.834 15.351 1.125 1.00 44.28 278 GLY A O 1
ATOM 2260 N N . LYS A 1 279 ? -1.076 16.117 0.028 1.00 52.88 279 LYS A N 1
ATOM 2261 C CA . LYS A 1 279 ? -0.485 14.804 -0.253 1.00 52.88 279 LYS A CA 1
ATOM 2262 C C . LYS A 1 279 ? 0.404 14.275 0.881 1.00 52.88 279 LYS A C 1
ATOM 2264 O O . LYS A 1 279 ? 1.402 13.641 0.584 1.00 52.88 279 LYS A O 1
ATOM 2269 N N . ARG A 1 280 ? 0.146 14.596 2.155 1.00 65.12 280 ARG A N 1
ATOM 2270 C CA . ARG A 1 280 ? 1.180 14.456 3.202 1.00 65.12 280 ARG A CA 1
ATOM 2271 C C . ARG A 1 280 ? 0.880 13.515 4.358 1.00 65.12 280 ARG A C 1
ATOM 2273 O O . ARG A 1 280 ? 1.771 13.392 5.175 1.00 65.12 280 ARG A O 1
ATOM 2280 N N . VAL A 1 281 ? -0.262 12.838 4.467 1.00 72.69 281 VAL A N 1
ATOM 2281 C CA . VAL A 1 281 ? -0.461 11.869 5.570 1.00 72.69 281 VAL A CA 1
ATOM 2282 C C . VAL A 1 281 ? -0.166 10.444 5.098 1.00 72.69 281 VAL A C 1
ATOM 2284 O O . VAL A 1 281 ? -0.415 10.095 3.945 1.00 72.69 281 VAL A O 1
ATOM 2287 N N . ALA A 1 282 ? 0.404 9.624 5.983 1.00 78.12 282 ALA A N 1
ATOM 2288 C CA . ALA A 1 282 ? 0.743 8.225 5.719 1.00 78.12 282 ALA A CA 1
ATOM 2289 C C . ALA A 1 282 ? -0.462 7.347 5.327 1.00 78.12 282 ALA A C 1
ATOM 2291 O O . ALA A 1 282 ? -0.305 6.413 4.538 1.00 78.12 282 ALA A O 1
ATOM 2292 N N . ILE A 1 283 ? -1.648 7.677 5.843 1.00 78.69 283 ILE A N 1
ATOM 2293 C CA . ILE A 1 283 ? -2.934 7.049 5.530 1.00 78.69 283 ILE A CA 1
ATOM 2294 C C . ILE A 1 283 ? -3.950 8.141 5.193 1.00 78.69 283 ILE A C 1
ATOM 2296 O O . ILE A 1 283 ? -4.076 9.116 5.931 1.00 78.69 283 ILE A O 1
ATOM 2300 N N . ASN A 1 284 ? -4.663 7.977 4.081 1.00 75.31 284 ASN A N 1
ATOM 2301 C CA . ASN A 1 284 ? -5.662 8.924 3.596 1.00 75.31 284 ASN A CA 1
ATOM 2302 C C . ASN A 1 284 ? -6.967 8.207 3.243 1.00 75.31 284 ASN A C 1
ATOM 2304 O O . ASN A 1 284 ? -6.952 7.086 2.744 1.00 75.31 284 ASN A O 1
ATOM 2308 N N . LEU A 1 285 ? -8.099 8.890 3.413 1.00 63.50 285 LEU A N 1
ATOM 2309 C CA . LEU A 1 285 ? -9.358 8.509 2.766 1.00 63.50 285 LEU A CA 1
ATOM 2310 C C . LEU A 1 285 ? -9.513 9.339 1.501 1.00 63.50 285 LEU A C 1
ATOM 2312 O O . LEU A 1 285 ? -9.513 10.575 1.561 1.00 63.50 285 LEU A O 1
ATOM 2316 N N . LYS A 1 286 ? -9.647 8.642 0.377 1.00 63.28 286 LYS A N 1
ATOM 2317 C CA . LYS A 1 286 ? -9.710 9.227 -0.953 1.00 63.28 286 LYS A CA 1
ATOM 2318 C C . LYS A 1 286 ? -10.971 8.768 -1.673 1.00 63.28 286 LYS A C 1
ATOM 2320 O O . LYS A 1 286 ? -11.374 7.609 -1.597 1.00 63.28 286 LYS A O 1
ATOM 2325 N N . ILE A 1 287 ? -11.562 9.697 -2.408 1.00 55.78 287 ILE A N 1
ATOM 2326 C CA . ILE A 1 287 ? -12.641 9.427 -3.353 1.00 55.78 287 ILE A CA 1
ATOM 2327 C C . ILE A 1 287 ? -12.074 9.788 -4.706 1.00 55.78 287 ILE A C 1
ATOM 2329 O O . ILE A 1 287 ? -11.797 10.961 -4.965 1.00 55.78 287 ILE A O 1
ATOM 2333 N N . GLU A 1 288 ? -11.852 8.800 -5.561 1.00 57.50 288 GLU A N 1
ATOM 2334 C CA . GLU A 1 288 ? -11.343 9.092 -6.892 1.00 57.50 288 GLU A CA 1
ATOM 2335 C C . GLU A 1 288 ? -12.517 9.170 -7.869 1.00 57.50 288 GLU A C 1
ATOM 2337 O O . GLU A 1 288 ? -13.169 8.179 -8.179 1.00 57.50 288 GLU A O 1
ATOM 2342 N N . SER A 1 289 ? -12.817 10.379 -8.346 1.00 46.22 289 SER A N 1
ATOM 2343 C CA . SER A 1 289 ? -13.905 10.639 -9.295 1.00 46.22 289 SER A CA 1
ATOM 2344 C C . SER A 1 289 ? -13.468 10.426 -10.750 1.00 46.22 289 SER A C 1
ATOM 2346 O O . SER A 1 289 ? -13.804 11.232 -11.617 1.00 46.22 289 SER A O 1
ATOM 2348 N N . ASN A 1 290 ? -12.661 9.400 -11.034 1.00 48.69 290 ASN A N 1
ATOM 2349 C CA . ASN A 1 290 ? -12.286 9.102 -12.416 1.00 48.69 290 ASN A CA 1
ATOM 2350 C C . ASN A 1 290 ? -13.484 8.486 -13.161 1.00 48.69 290 ASN A C 1
ATOM 2352 O O . ASN A 1 290 ? -14.149 7.590 -12.650 1.00 48.69 290 ASN A O 1
ATOM 2356 N N . HIS A 1 291 ? -13.727 8.983 -14.378 1.00 39.09 291 HIS A N 1
ATOM 2357 C CA . HIS A 1 291 ? -14.976 8.954 -15.161 1.00 39.09 291 HIS A CA 1
ATOM 2358 C C . HIS A 1 291 ? -15.692 7.612 -15.426 1.00 39.09 291 HIS A C 1
ATOM 2360 O O . HIS A 1 291 ? -16.711 7.624 -16.112 1.00 39.09 291 HIS A O 1
ATOM 2366 N N . HIS A 1 292 ? -15.240 6.475 -14.892 1.00 41.59 292 HIS A N 1
ATOM 2367 C CA . HIS A 1 292 ? -15.891 5.181 -15.139 1.00 41.59 292 HIS A CA 1
ATOM 2368 C C . HIS A 1 292 ? -16.193 4.346 -13.890 1.00 41.59 292 HIS A C 1
ATOM 2370 O O . HIS A 1 292 ? -17.036 3.462 -13.983 1.00 41.59 292 HIS A O 1
ATOM 2376 N N . LEU A 1 293 ? -15.601 4.640 -12.726 1.00 49.22 293 LEU A N 1
ATOM 2377 C CA . LEU A 1 293 ? -15.923 3.974 -11.459 1.00 49.22 293 LEU A CA 1
ATOM 2378 C C . LEU A 1 293 ? -15.696 4.974 -10.318 1.00 49.22 293 LEU A C 1
ATOM 2380 O O . LEU A 1 293 ? -14.565 5.395 -10.077 1.00 49.22 293 LEU A O 1
ATOM 2384 N N . HIS A 1 294 ? -16.764 5.382 -9.629 1.00 52.88 294 HIS A N 1
ATOM 2385 C CA . HIS A 1 294 ? -16.654 6.144 -8.383 1.00 52.88 294 HIS A CA 1
ATOM 2386 C C . HIS A 1 294 ? -16.129 5.221 -7.284 1.00 52.88 294 HIS A C 1
ATOM 2388 O O . HIS A 1 294 ? -16.902 4.666 -6.507 1.00 52.88 294 HIS A O 1
ATOM 2394 N N . GLU A 1 295 ? -14.815 5.028 -7.240 1.00 65.44 295 GLU A N 1
ATOM 2395 C CA . GLU A 1 295 ? -14.201 4.155 -6.253 1.00 65.44 295 GLU A CA 1
ATOM 2396 C C . GLU A 1 295 ? -13.819 4.952 -5.000 1.00 65.44 295 GLU A C 1
ATOM 2398 O O . GLU A 1 295 ? -13.050 5.922 -5.035 1.00 65.44 295 GLU A O 1
ATOM 2403 N N . LYS A 1 296 ? -14.387 4.533 -3.870 1.00 78.12 296 LYS A N 1
ATOM 2404 C CA . LYS A 1 296 ? -14.061 5.044 -2.539 1.00 78.12 296 LYS A CA 1
ATOM 2405 C C . LYS A 1 296 ? -12.982 4.149 -1.955 1.00 78.12 296 LYS A C 1
ATOM 2407 O O . LYS A 1 296 ? -13.168 2.934 -1.904 1.00 78.12 296 LYS A O 1
ATOM 2412 N N . ARG A 1 297 ? -11.869 4.723 -1.498 1.00 83.31 297 ARG A N 1
ATOM 2413 C CA . ARG A 1 297 ? -10.732 3.927 -1.024 1.00 83.31 297 ARG A CA 1
ATOM 2414 C C . ARG A 1 297 ? -9.987 4.547 0.148 1.00 83.31 297 ARG A C 1
ATOM 2416 O O . ARG A 1 297 ? -9.930 5.766 0.310 1.00 83.31 297 ARG A O 1
ATOM 2423 N N . ILE A 1 298 ? -9.364 3.683 0.935 1.00 87.25 298 ILE A N 1
ATOM 2424 C CA . ILE A 1 298 ? -8.326 4.051 1.896 1.00 87.25 298 ILE A CA 1
ATOM 2425 C C . ILE A 1 298 ? -6.985 3.907 1.187 1.00 87.25 298 ILE A C 1
ATOM 2427 O O . ILE A 1 298 ? -6.661 2.827 0.712 1.00 87.25 298 ILE A O 1
ATOM 2431 N N . GLU A 1 299 ? -6.207 4.976 1.094 1.00 87.94 299 GLU A N 1
ATOM 2432 C CA . GLU A 1 299 ? -4.897 4.978 0.447 1.00 87.94 299 GLU A CA 1
ATOM 2433 C C . GLU A 1 299 ? -3.791 5.017 1.508 1.00 87.94 299 GLU A C 1
ATOM 2435 O O . GLU A 1 299 ? -3.673 5.976 2.274 1.00 87.94 299 GLU A O 1
ATOM 2440 N N . ILE A 1 300 ? -2.961 3.977 1.543 1.00 91.62 300 ILE A N 1
ATOM 2441 C CA . ILE A 1 300 ? -1.762 3.903 2.375 1.00 91.62 300 ILE A CA 1
ATOM 2442 C C . ILE A 1 300 ? -0.577 4.351 1.528 1.00 91.62 300 ILE A C 1
ATOM 2444 O O . ILE A 1 300 ? -0.148 3.663 0.599 1.00 91.62 300 ILE A O 1
ATOM 2448 N N . ARG A 1 301 ? -0.041 5.526 1.852 1.00 89.50 301 ARG A N 1
ATOM 2449 C CA . ARG A 1 301 ? 1.001 6.197 1.062 1.00 89.50 301 ARG A CA 1
ATOM 2450 C C . ARG A 1 301 ? 2.401 5.933 1.587 1.00 89.50 301 ARG A C 1
ATOM 2452 O O . ARG A 1 301 ? 3.368 6.014 0.831 1.00 89.50 301 ARG A O 1
ATOM 2459 N N . SER A 1 302 ? 2.532 5.586 2.868 1.00 90.19 302 SER A N 1
ATOM 2460 C CA . SER A 1 302 ? 3.821 5.300 3.511 1.00 90.19 302 SER A CA 1
ATOM 2461 C C . SER A 1 302 ? 4.320 3.886 3.204 1.00 90.19 302 SER A C 1
ATOM 2463 O O . SER A 1 302 ? 4.772 3.167 4.093 1.00 90.19 302 SER A O 1
ATOM 2465 N N . ILE A 1 303 ? 4.234 3.487 1.939 1.00 92.69 303 ILE A N 1
ATOM 2466 C CA . ILE A 1 303 ? 4.708 2.209 1.424 1.00 92.69 303 ILE A CA 1
ATOM 2467 C C . ILE A 1 303 ? 5.827 2.499 0.427 1.00 92.69 303 ILE A C 1
ATOM 2469 O O . ILE A 1 303 ? 5.718 3.391 -0.421 1.00 92.69 303 ILE A O 1
ATOM 2473 N N . ARG A 1 304 ? 6.952 1.804 0.575 1.00 91.31 304 ARG A N 1
ATOM 2474 C CA . ARG A 1 304 ? 8.082 1.917 -0.346 1.00 91.31 304 ARG A CA 1
ATOM 2475 C C . ARG A 1 304 ? 7.736 1.285 -1.699 1.00 91.31 304 ARG A C 1
ATOM 2477 O O . ARG A 1 304 ? 6.925 0.361 -1.728 1.00 91.31 304 ARG A O 1
ATOM 2484 N N . PRO A 1 305 ? 8.387 1.703 -2.795 1.00 93.81 305 PRO A N 1
ATOM 2485 C CA . PRO A 1 305 ? 8.227 1.028 -4.078 1.00 93.81 305 PRO A CA 1
ATOM 2486 C C . PRO A 1 305 ? 8.525 -0.472 -3.959 1.00 93.81 305 PRO A C 1
ATOM 2488 O O . PRO A 1 305 ? 9.552 -0.865 -3.399 1.00 93.81 305 PRO A O 1
ATOM 2491 N N . GLN A 1 306 ? 7.614 -1.302 -4.461 1.00 95.81 306 GLN A N 1
ATOM 2492 C CA . GLN A 1 306 ? 7.757 -2.757 -4.481 1.00 95.81 306 GLN A CA 1
ATOM 2493 C C . GLN A 1 306 ? 8.770 -3.154 -5.552 1.00 95.81 306 GLN A C 1
ATOM 2495 O O . GLN A 1 306 ? 8.763 -2.575 -6.633 1.00 95.81 306 GLN A O 1
ATOM 2500 N N . TYR A 1 307 ? 9.647 -4.126 -5.284 1.00 94.38 307 TYR A N 1
ATOM 2501 C CA . TYR A 1 307 ? 10.649 -4.546 -6.273 1.00 94.38 307 TYR A CA 1
ATOM 2502 C C . TYR A 1 307 ? 10.110 -5.531 -7.308 1.00 94.38 307 TYR A C 1
ATOM 2504 O O . TYR A 1 307 ? 10.698 -5.689 -8.378 1.00 94.38 307 TYR A O 1
ATOM 2512 N N . ASN A 1 308 ? 9.045 -6.234 -6.951 1.00 96.38 308 ASN A N 1
ATOM 2513 C CA . ASN A 1 308 ? 8.448 -7.322 -7.704 1.00 96.38 308 ASN A CA 1
ATOM 2514 C C . ASN A 1 308 ? 7.004 -7.529 -7.211 1.00 96.38 308 ASN A C 1
ATOM 2516 O O . ASN A 1 308 ? 6.579 -6.929 -6.219 1.00 96.38 308 ASN A O 1
ATOM 2520 N N . MET A 1 309 ? 6.265 -8.400 -7.888 1.00 97.62 309 MET A N 1
ATOM 2521 C CA . MET A 1 309 ? 4.872 -8.679 -7.559 1.00 97.62 309 MET A CA 1
ATOM 2522 C C . MET A 1 309 ? 4.701 -9.387 -6.205 1.00 97.62 309 MET A C 1
ATOM 2524 O O . MET A 1 309 ? 3.765 -9.092 -5.461 1.00 97.62 309 MET A O 1
ATOM 2528 N N . ARG A 1 310 ? 5.643 -10.255 -5.827 1.00 97.62 310 ARG A N 1
ATOM 2529 C CA . ARG A 1 310 ? 5.638 -10.949 -4.533 1.00 97.62 310 ARG A CA 1
ATOM 2530 C C . ARG A 1 310 ? 5.727 -9.983 -3.351 1.00 97.62 310 ARG A C 1
ATOM 2532 O O . ARG A 1 310 ? 5.038 -10.187 -2.356 1.00 97.62 310 ARG A O 1
ATOM 2539 N N . ASP A 1 311 ? 6.527 -8.921 -3.455 1.00 96.88 311 ASP A N 1
ATOM 2540 C CA . ASP A 1 311 ? 6.593 -7.864 -2.438 1.00 96.88 311 ASP A CA 1
ATOM 2541 C C . ASP A 1 311 ? 5.203 -7.239 -2.228 1.00 96.88 311 ASP A C 1
ATOM 2543 O O . ASP A 1 311 ? 4.773 -7.047 -1.091 1.00 96.88 311 ASP A O 1
ATOM 2547 N N . PHE A 1 312 ? 4.479 -6.946 -3.315 1.00 97.81 312 PHE A N 1
ATOM 2548 C CA . PHE A 1 312 ? 3.120 -6.408 -3.231 1.00 97.81 312 PHE A CA 1
ATOM 2549 C C . PHE A 1 312 ? 2.148 -7.405 -2.593 1.00 97.81 312 PHE A C 1
ATOM 2551 O O . PHE A 1 312 ? 1.430 -7.033 -1.666 1.00 97.81 312 PHE A O 1
ATOM 2558 N N . ILE A 1 313 ? 2.180 -8.676 -3.012 1.00 98.31 313 ILE A N 1
ATOM 2559 C CA . ILE A 1 313 ? 1.346 -9.745 -2.438 1.00 98.31 313 ILE A CA 1
ATOM 2560 C C . ILE A 1 313 ? 1.583 -9.876 -0.929 1.00 98.31 313 ILE A C 1
ATOM 2562 O O . ILE A 1 313 ? 0.629 -9.973 -0.156 1.00 98.31 313 ILE A O 1
ATOM 2566 N N . LEU A 1 314 ? 2.839 -9.829 -0.478 1.00 97.94 314 LEU A N 1
ATOM 2567 C CA . LEU A 1 314 ? 3.161 -9.874 0.948 1.00 97.94 314 LEU A CA 1
ATOM 2568 C C . LEU A 1 314 ? 2.567 -8.675 1.695 1.00 97.94 314 LEU A C 1
ATOM 2570 O O . LEU A 1 314 ? 1.975 -8.867 2.758 1.00 97.94 314 LEU A O 1
ATOM 2574 N N . LEU A 1 315 ? 2.674 -7.464 1.141 1.00 97.81 315 LEU A N 1
ATOM 2575 C CA . LEU A 1 315 ? 2.116 -6.250 1.746 1.00 97.81 315 LEU A CA 1
ATOM 2576 C C . LEU A 1 315 ? 0.586 -6.295 1.849 1.00 97.81 315 LEU A C 1
ATOM 2578 O O . LEU A 1 315 ? 0.049 -6.006 2.916 1.00 97.81 315 LEU A O 1
ATOM 2582 N N . ILE A 1 316 ? -0.129 -6.696 0.795 1.00 98.06 316 ILE A N 1
ATOM 2583 C CA . ILE A 1 316 ? -1.596 -6.816 0.873 1.00 98.06 316 ILE A CA 1
ATOM 2584 C C . ILE A 1 316 ? -2.020 -7.972 1.784 1.00 98.06 316 ILE A C 1
ATOM 2586 O O . ILE A 1 316 ? -3.021 -7.857 2.483 1.00 98.06 316 ILE A O 1
ATOM 2590 N N . THR A 1 317 ? -1.225 -9.044 1.869 1.00 98.19 317 THR A N 1
ATOM 2591 C CA . THR A 1 317 ? -1.453 -10.139 2.826 1.00 98.19 317 THR A CA 1
ATOM 2592 C C . THR A 1 317 ? -1.303 -9.649 4.265 1.00 98.19 317 THR A C 1
ATOM 2594 O O . THR A 1 317 ? -2.131 -9.984 5.110 1.00 98.19 317 THR A O 1
ATOM 2597 N N . LEU A 1 318 ? -0.298 -8.809 4.546 1.00 97.88 318 LEU A N 1
ATOM 2598 C CA . LEU A 1 318 ? -0.119 -8.166 5.851 1.00 97.88 318 LEU A CA 1
ATOM 2599 C C . LEU A 1 318 ? -1.349 -7.339 6.237 1.00 97.88 318 LEU A C 1
ATOM 2601 O O . LEU A 1 318 ? -1.878 -7.494 7.335 1.00 97.88 318 LEU A O 1
ATOM 2605 N N . LEU A 1 319 ? -1.828 -6.499 5.317 1.00 97.81 319 LEU A N 1
ATOM 2606 C CA . LEU A 1 319 ? -2.999 -5.650 5.540 1.00 97.81 319 LEU A CA 1
ATOM 2607 C C . LEU A 1 319 ? -4.279 -6.476 5.711 1.00 97.81 319 LEU A C 1
ATOM 2609 O O . LEU A 1 319 ? -5.032 -6.238 6.654 1.00 97.81 319 LEU A O 1
ATOM 2613 N N . LYS A 1 320 ? -4.498 -7.485 4.859 1.00 97.88 320 LYS A N 1
ATOM 2614 C CA . LYS A 1 320 ? -5.627 -8.422 4.956 1.00 97.88 320 LYS A CA 1
ATOM 2615 C C . LYS A 1 320 ? -5.646 -9.120 6.314 1.00 97.88 320 LYS A C 1
ATOM 2617 O O . LYS A 1 320 ? -6.658 -9.072 7.008 1.00 97.88 320 LYS A O 1
ATOM 2622 N N . LYS A 1 321 ? -4.516 -9.698 6.735 1.00 98.19 321 LYS A N 1
ATOM 2623 C CA . LYS A 1 321 ? -4.407 -10.379 8.032 1.00 98.19 321 LYS A CA 1
ATOM 2624 C C . LYS A 1 321 ? -4.559 -9.431 9.212 1.00 98.19 321 LYS A C 1
ATOM 2626 O O . LYS A 1 321 ? -5.141 -9.821 10.223 1.00 98.19 321 LYS A O 1
ATOM 2631 N N . ARG A 1 322 ? -4.113 -8.175 9.092 1.00 98.19 322 ARG A N 1
ATOM 2632 C CA . ARG A 1 322 ? -4.399 -7.178 10.126 1.00 98.19 322 ARG A CA 1
ATOM 2633 C C . ARG A 1 322 ? -5.886 -6.875 10.223 1.00 98.19 322 ARG A C 1
ATOM 2635 O O . ARG A 1 322 ? -6.418 -6.879 11.323 1.00 98.19 322 ARG A O 1
ATOM 2642 N N . ILE A 1 323 ? -6.560 -6.650 9.100 1.00 97.94 323 ILE A N 1
ATOM 2643 C CA . ILE A 1 323 ? -8.006 -6.405 9.080 1.00 97.94 323 ILE A CA 1
ATOM 2644 C C . ILE A 1 323 ? -8.760 -7.596 9.696 1.00 97.94 323 ILE A C 1
ATOM 2646 O O . ILE A 1 323 ? -9.639 -7.387 10.527 1.00 97.94 323 ILE A O 1
ATOM 2650 N N . GLU A 1 324 ? -8.376 -8.836 9.375 1.00 97.44 324 GLU A N 1
ATOM 2651 C CA . GLU A 1 324 ? -8.925 -10.050 10.002 1.00 97.44 324 GLU A CA 1
ATOM 2652 C C . GLU A 1 324 ? -8.715 -10.078 11.526 1.00 97.44 324 GLU A C 1
ATOM 2654 O O . GLU A 1 324 ? -9.644 -10.401 12.263 1.00 97.44 324 GLU A O 1
ATOM 2659 N N . TYR A 1 325 ? -7.531 -9.698 12.016 1.00 98.12 325 TYR A N 1
ATOM 2660 C CA . TYR A 1 325 ? -7.270 -9.561 13.453 1.00 98.12 325 TYR A CA 1
ATOM 2661 C C . TYR A 1 325 ? -8.177 -8.501 14.101 1.00 98.12 325 TYR A C 1
ATOM 2663 O O . TYR A 1 325 ? -8.801 -8.763 15.129 1.00 98.12 325 TYR A O 1
ATOM 2671 N N . LEU A 1 326 ? -8.305 -7.327 13.472 1.00 97.75 326 LEU A N 1
ATOM 2672 C CA . LEU A 1 326 ? -9.087 -6.201 13.990 1.00 97.75 326 LEU A CA 1
ATOM 2673 C C . LEU A 1 326 ? -10.596 -6.477 14.037 1.00 97.75 326 LEU A C 1
ATOM 2675 O O . LEU A 1 326 ? -11.269 -5.935 14.911 1.00 97.75 326 LEU A O 1
ATOM 2679 N N . LYS A 1 327 ? -11.123 -7.350 13.168 1.00 96.81 327 LYS A N 1
ATOM 2680 C CA . LYS A 1 327 ? -12.528 -7.804 13.222 1.00 96.81 327 LYS A CA 1
ATOM 2681 C C . LYS A 1 327 ? -12.901 -8.460 14.550 1.00 96.81 327 LYS A C 1
ATOM 2683 O O . LYS A 1 327 ? -14.058 -8.414 14.950 1.00 96.81 327 LYS A O 1
ATOM 2688 N N . ASN A 1 328 ? -11.930 -9.050 15.243 1.00 97.38 328 ASN A N 1
ATOM 2689 C CA . ASN A 1 328 ? -12.161 -9.697 16.535 1.00 97.38 328 ASN A CA 1
ATOM 2690 C C . ASN A 1 328 ? -12.137 -8.705 17.712 1.00 97.38 328 ASN A C 1
ATOM 2692 O O . ASN A 1 328 ? -12.338 -9.103 18.859 1.00 97.38 328 ASN A O 1
ATOM 2696 N N . ILE A 1 329 ? -11.888 -7.416 17.458 1.00 96.88 329 ILE A N 1
ATOM 2697 C CA . ILE A 1 329 ? -11.839 -6.379 18.488 1.00 96.88 329 ILE A CA 1
ATOM 2698 C C . ILE A 1 329 ? -13.195 -5.676 18.550 1.00 96.88 329 ILE A C 1
ATOM 2700 O O . ILE A 1 329 ? -13.496 -4.779 17.768 1.00 96.88 329 ILE A O 1
ATOM 2704 N N . SER A 1 330 ? -14.000 -6.050 19.544 1.00 95.81 330 SER A N 1
ATOM 2705 C CA . SER A 1 330 ? -15.379 -5.572 19.714 1.00 95.81 330 SER A CA 1
ATOM 2706 C C . SER A 1 330 ? -15.510 -4.172 20.327 1.00 95.81 330 SER A C 1
ATOM 2708 O O . SER A 1 330 ? -16.621 -3.721 20.603 1.00 95.81 330 SER A O 1
ATOM 2710 N N . LYS A 1 331 ? -14.393 -3.491 20.606 1.00 95.06 331 LYS A N 1
ATOM 2711 C CA . LYS A 1 331 ? -14.370 -2.164 21.233 1.00 95.06 331 LYS A CA 1
ATOM 2712 C C . LYS A 1 331 ? -13.495 -1.190 20.440 1.00 95.06 331 LYS A C 1
ATOM 2714 O O . LYS A 1 331 ? -12.544 -1.620 19.783 1.00 95.06 331 LYS A O 1
ATOM 2719 N N . PRO A 1 332 ? -13.770 0.122 20.522 1.00 95.75 332 PRO A N 1
ATOM 2720 C CA . PRO A 1 332 ? -12.889 1.139 19.961 1.00 95.75 332 PRO A CA 1
ATOM 2721 C C . PRO A 1 332 ? -11.461 1.032 20.525 1.00 95.75 332 PRO A C 1
ATOM 2723 O O . PRO A 1 332 ? -11.259 1.065 21.739 1.00 95.75 332 PRO A O 1
ATOM 2726 N N . ILE A 1 333 ? -10.454 0.924 19.653 1.00 96.06 333 ILE A N 1
ATOM 2727 C CA . ILE A 1 333 ? -9.036 0.978 20.045 1.00 96.06 333 ILE A CA 1
ATOM 2728 C C . ILE A 1 333 ? -8.690 2.413 20.483 1.00 96.06 333 ILE A C 1
ATOM 2730 O O . ILE A 1 333 ? -8.938 3.349 19.722 1.00 96.06 333 ILE A O 1
ATOM 2734 N N . PRO A 1 334 ? -8.096 2.653 21.660 1.00 94.19 334 PRO A N 1
ATOM 2735 C CA . PRO A 1 334 ? -7.687 4.004 22.035 1.00 94.19 334 PRO A CA 1
ATOM 2736 C C . PRO A 1 334 ? -6.554 4.507 21.127 1.00 94.19 334 PRO A C 1
ATOM 2738 O O . PRO A 1 334 ? -5.599 3.775 20.844 1.00 94.19 334 PRO A O 1
ATOM 2741 N N . LEU A 1 335 ? -6.639 5.768 20.692 1.00 91.69 335 LEU A N 1
ATOM 2742 C CA . LEU A 1 335 ? -5.528 6.442 20.023 1.00 91.69 335 LEU A CA 1
ATOM 2743 C C . LEU A 1 335 ? -4.410 6.688 21.050 1.00 91.69 335 LEU A C 1
ATOM 2745 O O . LEU A 1 335 ? -4.639 7.267 22.110 1.00 91.69 335 LEU A O 1
ATOM 2749 N N . LYS A 1 336 ? -3.197 6.225 20.754 1.00 91.25 336 LYS A N 1
ATOM 2750 C CA . LYS A 1 336 ? -2.013 6.381 21.604 1.00 91.25 336 LYS A CA 1
ATOM 2751 C C . LYS A 1 336 ? -1.198 7.544 21.040 1.00 91.25 336 LYS A C 1
ATOM 2753 O O . LYS A 1 336 ? -0.686 7.411 19.942 1.00 91.25 336 LYS A O 1
ATOM 2758 N N . ILE A 1 337 ? -1.055 8.655 21.771 1.00 73.75 337 ILE A N 1
ATOM 2759 C CA . ILE A 1 337 ? -0.300 9.858 21.327 1.00 73.75 337 ILE A CA 1
ATOM 2760 C C . ILE A 1 337 ? 1.068 9.999 22.050 1.00 73.75 337 ILE A C 1
ATOM 2762 O O . ILE A 1 337 ? 1.794 10.966 21.876 1.00 73.75 337 ILE A O 1
ATOM 2766 N N . ASN A 1 338 ? 1.525 8.982 22.795 1.00 63.03 338 ASN A N 1
ATOM 2767 C CA . ASN A 1 338 ? 2.738 9.083 23.631 1.00 63.03 338 ASN A CA 1
ATOM 2768 C C . ASN A 1 338 ? 3.955 8.252 23.165 1.00 63.03 338 ASN A C 1
ATOM 2770 O O . ASN A 1 338 ? 4.472 7.414 23.904 1.00 63.03 338 ASN A O 1
ATOM 2774 N N . VAL A 1 339 ? 4.461 8.476 21.954 1.00 60.75 339 VAL A N 1
ATOM 2775 C CA . VAL A 1 339 ? 5.784 8.004 21.526 1.00 60.75 339 VAL A CA 1
ATOM 2776 C C . VAL A 1 339 ? 6.747 9.189 21.593 1.00 60.75 339 VAL A C 1
ATOM 2778 O O . VAL A 1 339 ? 6.628 10.101 20.777 1.00 60.75 339 VAL A O 1
ATOM 2781 N N . PRO A 1 340 ? 7.715 9.195 22.528 1.00 62.16 340 PRO A N 1
ATOM 2782 C CA . PRO A 1 340 ? 8.779 10.186 22.511 1.00 62.16 340 PRO A CA 1
ATOM 2783 C C . PRO A 1 340 ? 9.572 10.006 21.217 1.00 62.16 340 PRO A C 1
ATOM 2785 O O . PRO A 1 340 ? 10.274 9.008 21.032 1.00 62.16 340 PRO A O 1
ATOM 2788 N N . LEU A 1 341 ? 9.399 10.947 20.295 1.00 66.44 341 LEU A N 1
ATOM 2789 C CA . LEU A 1 341 ? 10.156 10.989 19.057 1.00 66.44 341 LEU A CA 1
ATOM 2790 C C . LEU A 1 341 ? 11.555 11.515 19.355 1.00 66.44 341 LEU A C 1
ATOM 2792 O O . LEU A 1 341 ? 11.733 12.463 20.124 1.00 66.44 341 LEU A O 1
ATOM 2796 N N . LEU A 1 342 ? 12.561 10.927 18.715 1.00 66.62 342 LEU A N 1
ATOM 2797 C CA . LEU A 1 342 ? 13.876 11.558 18.674 1.00 66.62 342 LEU A CA 1
ATOM 2798 C C . LEU A 1 342 ? 13.724 12.901 17.945 1.00 66.62 342 LEU A C 1
ATOM 2800 O O . LEU A 1 342 ? 13.009 12.963 16.943 1.00 66.62 342 LEU A O 1
ATOM 2804 N N . LYS A 1 343 ? 14.381 13.972 18.425 1.00 56.84 343 LYS A N 1
ATOM 2805 C CA . LYS A 1 343 ? 14.391 15.270 17.724 1.00 56.84 343 LYS A CA 1
ATOM 2806 C C . LYS A 1 343 ? 14.757 15.016 16.258 1.00 56.84 343 LYS A C 1
ATOM 2808 O O . LYS A 1 343 ? 15.866 14.569 15.968 1.00 56.84 343 LYS A O 1
ATOM 2813 N N . SER A 1 344 ? 13.803 15.241 15.354 1.00 54.81 344 SER A N 1
ATOM 2814 C CA . SER A 1 344 ? 14.012 15.067 13.918 1.00 54.81 344 SER A CA 1
ATOM 2815 C C . SER A 1 344 ? 15.066 16.075 13.483 1.00 54.81 344 SER A C 1
ATOM 2817 O O . SER A 1 344 ? 14.834 17.278 13.563 1.00 54.81 344 SER A O 1
ATOM 2819 N N . THR A 1 345 ? 16.255 15.612 13.101 1.00 48.28 345 THR A N 1
ATOM 2820 C CA . THR A 1 345 ? 17.369 16.533 12.850 1.00 48.28 345 THR A CA 1
ATOM 2821 C C . THR A 1 345 ? 17.428 17.073 11.433 1.00 48.28 345 THR A C 1
ATOM 2823 O O . THR A 1 345 ? 18.214 17.979 11.218 1.00 48.28 345 THR A O 1
ATOM 2826 N N . THR A 1 346 ? 16.642 16.600 10.460 1.00 54.19 346 THR A N 1
ATOM 2827 C CA . THR A 1 346 ? 16.648 17.204 9.112 1.00 54.19 346 THR A CA 1
ATOM 2828 C C . THR A 1 346 ? 15.483 16.725 8.246 1.00 54.19 346 THR A C 1
ATOM 2830 O O . THR A 1 346 ? 15.326 15.530 7.995 1.00 54.19 346 THR A O 1
ATOM 2833 N N . TYR A 1 347 ? 14.713 17.670 7.699 1.00 59.56 347 TYR A N 1
ATOM 2834 C CA . TYR A 1 347 ? 14.004 17.444 6.440 1.00 59.56 347 TYR A CA 1
ATOM 2835 C C . TYR A 1 347 ? 15.060 17.215 5.353 1.00 59.56 347 TYR A C 1
ATOM 2837 O O . TYR A 1 347 ? 15.952 18.045 5.173 1.00 59.56 347 TYR A O 1
ATOM 2845 N N . SER A 1 348 ? 14.993 16.088 4.646 1.00 61.44 348 SER A N 1
ATOM 2846 C CA . SER A 1 348 ? 15.884 15.828 3.518 1.00 61.44 348 SER A CA 1
ATOM 2847 C C . SER A 1 348 ? 15.083 15.357 2.309 1.00 61.44 348 SER A C 1
ATOM 2849 O O . SER A 1 348 ? 14.374 14.355 2.405 1.00 61.44 348 SER A O 1
ATOM 2851 N N . PRO A 1 349 ? 15.241 15.993 1.132 1.00 59.47 349 PRO A N 1
ATOM 2852 C CA . PRO A 1 349 ? 14.668 15.472 -0.107 1.00 59.47 349 PRO A CA 1
ATOM 2853 C C . PRO A 1 349 ? 15.286 14.120 -0.505 1.00 59.47 349 PRO A C 1
ATOM 2855 O O . PRO A 1 349 ? 14.737 13.391 -1.327 1.00 59.47 349 PRO A O 1
ATOM 2858 N N . ARG A 1 350 ? 16.430 13.759 0.086 1.00 66.94 350 ARG A N 1
ATOM 2859 C CA . ARG A 1 350 ? 17.150 12.512 -0.161 1.00 66.94 350 ARG A CA 1
ATOM 2860 C C . ARG A 1 350 ? 16.732 11.466 0.873 1.00 66.94 350 ARG A C 1
ATOM 2862 O O . ARG A 1 350 ? 17.349 11.374 1.932 1.00 66.94 350 ARG A O 1
ATOM 2869 N N . LYS A 1 351 ? 15.720 10.640 0.559 1.00 66.75 351 LYS A N 1
ATOM 2870 C CA . LYS A 1 351 ? 15.145 9.688 1.538 1.00 66.75 351 LYS A CA 1
ATOM 2871 C C . LYS A 1 351 ? 16.180 8.740 2.175 1.00 66.75 351 LYS A C 1
ATOM 2873 O O . LYS A 1 351 ? 16.040 8.378 3.333 1.00 66.75 351 LYS A O 1
ATOM 2878 N N . TYR A 1 352 ? 17.264 8.392 1.480 1.00 63.59 352 TYR A N 1
ATOM 2879 C CA . TYR A 1 352 ? 18.341 7.540 2.019 1.00 63.59 352 TYR A CA 1
ATOM 2880 C C . TYR A 1 352 ? 19.149 8.178 3.166 1.00 63.59 352 TYR A C 1
ATOM 2882 O O . TYR A 1 352 ? 19.731 7.479 4.007 1.00 63.59 352 TYR A O 1
ATOM 2890 N N . LEU A 1 353 ? 19.182 9.513 3.223 1.00 66.81 353 LEU A N 1
ATOM 2891 C CA . LEU A 1 353 ? 19.805 10.261 4.314 1.00 66.81 353 LEU A CA 1
ATOM 2892 C C . LEU A 1 353 ? 18.904 10.334 5.542 1.00 66.81 353 LEU A C 1
ATOM 2894 O O . LEU A 1 353 ? 19.404 10.584 6.640 1.00 66.81 353 LEU A O 1
ATOM 2898 N N . LEU A 1 354 ? 17.608 10.061 5.374 1.00 70.50 354 LEU A N 1
ATOM 2899 C CA . LEU A 1 354 ? 16.664 10.107 6.468 1.00 70.50 354 LEU A CA 1
ATOM 2900 C C . LEU A 1 354 ? 17.040 9.091 7.551 1.00 70.50 354 LEU A C 1
ATOM 2902 O O . LEU A 1 354 ? 17.524 7.975 7.306 1.00 70.50 354 LEU A O 1
ATOM 2906 N N . ARG A 1 355 ? 16.829 9.536 8.785 1.00 79.06 355 ARG A N 1
ATOM 2907 C CA . ARG A 1 355 ? 16.951 8.749 10.004 1.00 79.06 355 ARG A CA 1
ATOM 2908 C C . ARG A 1 355 ? 15.563 8.751 10.619 1.00 79.06 355 ARG A C 1
ATOM 2910 O O . ARG A 1 355 ? 15.158 9.803 11.115 1.00 79.06 355 ARG A O 1
ATOM 2917 N N . PRO A 1 356 ? 14.8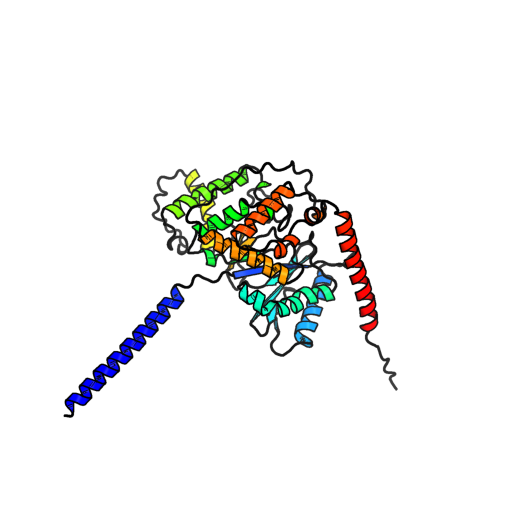07 7.647 10.518 1.00 82.38 356 PRO A N 1
ATOM 2918 C CA . PRO A 1 356 ? 13.496 7.627 11.130 1.00 82.38 356 PRO A CA 1
ATOM 2919 C C . PRO A 1 356 ? 13.620 7.935 12.630 1.00 82.38 356 PRO A C 1
ATOM 2921 O O . PRO A 1 356 ? 14.542 7.420 13.269 1.00 82.38 356 PRO A O 1
ATOM 2924 N N . PRO A 1 357 ? 12.753 8.794 13.193 1.00 85.44 357 PRO A N 1
ATOM 2925 C CA . PRO A 1 357 ? 12.890 9.327 14.549 1.00 85.44 357 PRO A CA 1
ATOM 2926 C C . PRO A 1 357 ? 12.431 8.324 15.623 1.00 85.44 357 PRO A C 1
ATOM 2928 O O . PRO A 1 357 ? 11.881 8.707 16.653 1.00 85.44 357 PRO A O 1
ATOM 2931 N N . ILE A 1 358 ? 12.671 7.034 15.382 1.00 85.06 358 ILE A N 1
ATOM 2932 C CA . ILE A 1 358 ? 12.331 5.911 16.249 1.00 85.06 358 ILE A CA 1
ATOM 2933 C C . ILE A 1 358 ? 13.574 5.024 16.439 1.00 85.06 358 ILE A C 1
ATOM 2935 O O . ILE A 1 358 ? 14.268 4.724 15.461 1.00 85.06 358 ILE A O 1
ATOM 2939 N N . PRO A 1 359 ? 13.892 4.591 17.675 1.00 88.31 359 PRO A N 1
ATOM 2940 C CA . PRO A 1 359 ? 14.965 3.629 17.902 1.00 88.31 359 PRO A CA 1
ATOM 2941 C C . PRO A 1 359 ? 14.724 2.331 17.108 1.00 88.31 359 PRO A C 1
ATOM 2943 O O . PRO A 1 359 ? 13.643 1.747 17.243 1.00 88.31 359 PRO A O 1
ATOM 2946 N N . PRO A 1 360 ? 15.702 1.836 16.320 1.00 88.56 360 PRO A N 1
ATOM 2947 C CA . PRO A 1 360 ? 15.517 0.664 15.460 1.00 88.56 360 PRO A CA 1
ATOM 2948 C C . PRO A 1 360 ? 14.999 -0.565 16.210 1.00 88.56 360 PRO A C 1
ATOM 2950 O O . PRO A 1 360 ? 14.069 -1.219 15.757 1.00 88.56 360 PRO A O 1
ATOM 2953 N N . GLN A 1 361 ? 15.547 -0.854 17.392 1.00 88.50 361 GLN A N 1
ATOM 2954 C CA . GLN A 1 361 ? 15.156 -2.007 18.206 1.00 88.50 361 GLN A CA 1
ATOM 2955 C C . GLN A 1 361 ? 13.691 -1.919 18.646 1.00 88.50 361 GLN A C 1
ATOM 2957 O O . GLN A 1 361 ? 12.982 -2.921 18.615 1.00 88.50 361 GLN A O 1
ATOM 2962 N N . LYS A 1 362 ? 13.217 -0.715 18.996 1.00 89.56 362 LYS A N 1
ATOM 2963 C CA . LYS A 1 362 ? 11.818 -0.478 19.371 1.00 89.56 362 LYS A CA 1
ATOM 2964 C C . LYS A 1 362 ? 10.886 -0.689 18.177 1.00 89.56 362 LYS A C 1
ATOM 2966 O O . LYS A 1 362 ? 9.870 -1.358 18.324 1.00 89.56 362 LYS A O 1
ATOM 2971 N N . ALA A 1 363 ? 11.253 -0.171 17.003 1.00 91.31 363 ALA A N 1
ATOM 2972 C CA . ALA A 1 363 ? 10.487 -0.363 15.771 1.00 91.31 363 ALA A CA 1
ATOM 2973 C C . ALA A 1 363 ? 10.416 -1.844 15.359 1.00 91.31 363 ALA A C 1
ATOM 2975 O O . ALA A 1 363 ? 9.349 -2.342 15.015 1.00 91.31 363 ALA A O 1
ATOM 2976 N N . LEU A 1 364 ? 11.540 -2.564 15.436 1.00 91.69 364 LEU A N 1
ATOM 2977 C CA . LEU A 1 364 ? 11.612 -3.993 15.119 1.00 91.69 364 LEU A CA 1
ATOM 2978 C C . LEU A 1 364 ? 10.787 -4.840 16.091 1.00 91.69 364 LEU A C 1
ATOM 2980 O O . LEU A 1 364 ? 10.068 -5.730 15.649 1.00 91.69 364 LEU A O 1
ATOM 2984 N N . ALA A 1 365 ? 10.856 -4.551 17.394 1.00 92.56 365 ALA A N 1
ATOM 2985 C CA . ALA A 1 365 ? 10.059 -5.248 18.400 1.00 92.56 365 ALA A CA 1
ATOM 2986 C C . ALA A 1 365 ? 8.553 -5.020 18.192 1.00 92.56 365 ALA A C 1
ATOM 2988 O O . ALA A 1 365 ? 7.779 -5.975 18.231 1.00 92.56 365 ALA A O 1
ATOM 2989 N N . ALA A 1 366 ? 8.146 -3.776 17.914 1.00 94.00 366 ALA A N 1
ATOM 2990 C CA . ALA A 1 366 ? 6.755 -3.445 17.620 1.00 94.00 366 ALA A CA 1
ATOM 2991 C C . ALA A 1 366 ? 6.262 -4.141 16.339 1.00 94.00 366 ALA A C 1
ATOM 2993 O O . ALA A 1 366 ? 5.203 -4.767 16.351 1.00 94.00 366 ALA A O 1
ATOM 2994 N N . PHE A 1 367 ? 7.067 -4.146 15.271 1.00 95.94 367 PHE A N 1
ATOM 2995 C CA . PHE A 1 367 ? 6.706 -4.838 14.033 1.00 95.94 367 PHE A CA 1
ATOM 2996 C C . PHE A 1 367 ? 6.658 -6.363 14.193 1.00 95.94 367 PHE A C 1
ATOM 2998 O O . PHE A 1 367 ? 5.757 -7.009 13.667 1.00 95.94 367 PHE A O 1
ATOM 3005 N N . TYR A 1 368 ? 7.580 -6.956 14.955 1.00 96.12 368 TYR A N 1
ATOM 3006 C CA . TYR A 1 368 ? 7.531 -8.385 15.269 1.00 96.12 368 TYR A CA 1
ATOM 3007 C C . TYR A 1 368 ? 6.240 -8.754 16.012 1.00 96.12 368 TYR A C 1
ATOM 3009 O O . TYR A 1 368 ? 5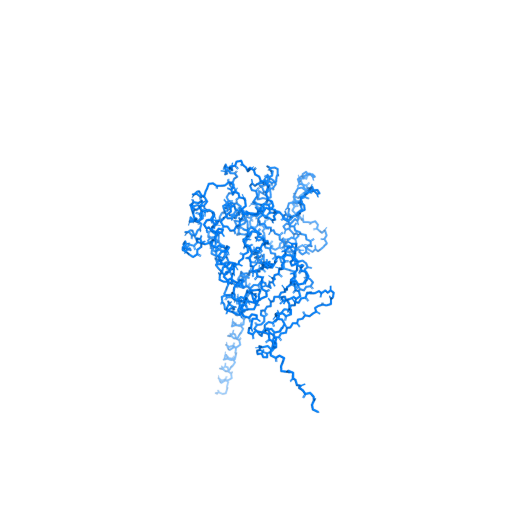.574 -9.723 15.650 1.00 96.12 368 TYR A O 1
ATOM 3017 N N . GLN A 1 369 ? 5.842 -7.948 17.002 1.00 97.19 369 GLN A N 1
ATOM 3018 C CA . GLN A 1 369 ? 4.577 -8.130 17.710 1.00 97.19 369 GLN A CA 1
ATOM 3019 C C . GLN A 1 369 ? 3.367 -7.980 16.769 1.00 97.19 369 GLN A C 1
ATOM 3021 O O . GLN A 1 369 ? 2.451 -8.797 16.826 1.00 97.19 369 GLN A O 1
ATOM 3026 N N . TYR A 1 370 ? 3.397 -7.013 15.848 1.00 97.25 370 TYR A N 1
ATOM 3027 C CA . TYR A 1 370 ? 2.360 -6.818 14.827 1.00 97.25 370 TYR A CA 1
ATOM 3028 C C . TYR A 1 370 ? 2.180 -8.052 13.921 1.00 97.25 370 TYR A C 1
ATOM 3030 O O . TYR A 1 370 ? 1.056 -8.475 13.635 1.00 97.25 370 TYR A O 1
ATOM 3038 N N . LEU A 1 371 ? 3.283 -8.680 13.496 1.00 97.44 371 LEU A N 1
ATOM 3039 C CA . LEU A 1 371 ? 3.243 -9.932 12.729 1.00 97.44 371 LEU A CA 1
ATOM 3040 C C . LEU A 1 371 ? 2.730 -11.104 13.573 1.00 97.44 371 LEU A C 1
ATOM 3042 O O . LEU A 1 371 ? 1.922 -11.899 13.099 1.00 97.44 371 LEU A O 1
ATOM 3046 N N . LYS A 1 372 ? 3.141 -11.187 14.842 1.00 97.62 372 LYS A N 1
ATOM 3047 C CA . LYS A 1 372 ? 2.689 -12.234 15.764 1.00 97.62 372 LYS A CA 1
ATOM 3048 C C . LYS A 1 372 ? 1.175 -12.192 15.984 1.00 97.62 372 LYS A C 1
ATOM 3050 O O . LYS A 1 372 ? 0.530 -13.233 15.928 1.00 97.62 372 LYS A O 1
ATOM 3055 N N . GLU A 1 373 ? 0.604 -11.004 16.180 1.00 97.50 373 GLU A N 1
ATOM 3056 C CA . GLU A 1 373 ? -0.848 -10.797 16.338 1.00 97.50 373 GLU A CA 1
ATOM 3057 C C . GLU A 1 373 ? -1.651 -11.255 15.115 1.00 97.50 373 GLU A C 1
ATOM 3059 O O . GLU A 1 373 ? -2.799 -11.671 15.240 1.00 97.50 373 GLU A O 1
ATOM 3064 N N . THR A 1 374 ? -1.037 -11.215 13.934 1.00 97.62 374 THR A N 1
ATOM 3065 C CA . THR A 1 374 ? -1.660 -11.601 12.661 1.00 97.62 374 THR A CA 1
ATOM 3066 C C . THR A 1 374 ? -1.326 -13.033 12.226 1.00 97.62 374 THR A C 1
ATOM 3068 O O . THR A 1 374 ? -1.782 -13.477 11.171 1.00 97.62 374 THR A O 1
ATOM 3071 N N . GLY A 1 375 ? -0.537 -13.770 13.019 1.00 98.00 375 GLY A N 1
ATOM 3072 C CA . GLY A 1 375 ? -0.071 -15.123 12.691 1.00 98.00 375 GLY A CA 1
ATOM 3073 C C . GLY A 1 375 ? 0.942 -15.182 11.539 1.00 98.00 375 GLY A C 1
ATOM 3074 O O . GLY A 1 375 ? 1.180 -16.253 10.977 1.00 98.00 375 GLY A O 1
ATOM 3075 N N . LEU A 1 376 ? 1.533 -14.047 11.159 1.00 97.88 376 LEU A N 1
ATOM 3076 C CA . LEU A 1 376 ? 2.499 -13.947 10.069 1.00 97.88 376 LEU A CA 1
ATOM 3077 C C . LEU A 1 376 ? 3.925 -14.249 10.543 1.00 97.88 376 LEU A C 1
ATOM 3079 O O . LEU A 1 376 ? 4.317 -13.936 11.665 1.00 97.88 376 LEU A O 1
ATOM 3083 N N . GLN A 1 377 ? 4.725 -14.835 9.652 1.00 97.75 377 GLN A N 1
ATOM 3084 C CA . GLN A 1 377 ? 6.102 -15.249 9.942 1.00 97.75 377 GLN A CA 1
ATOM 3085 C C . GLN A 1 377 ? 7.098 -14.126 9.634 1.00 97.75 377 GLN A C 1
ATOM 3087 O O . GLN A 1 377 ? 7.124 -13.607 8.516 1.00 97.75 377 GLN A O 1
ATOM 3092 N N . TRP A 1 378 ? 7.948 -13.778 10.602 1.00 95.19 378 TRP A N 1
ATOM 3093 C CA . TRP A 1 378 ? 8.930 -12.687 10.512 1.00 95.19 378 TRP A CA 1
ATOM 3094 C C . TRP A 1 378 ? 9.830 -12.771 9.270 1.00 95.19 378 TRP A C 1
ATOM 3096 O O . TRP A 1 378 ? 10.117 -11.763 8.618 1.00 95.19 378 TRP A O 1
ATOM 3106 N N . GLU A 1 379 ? 10.244 -13.978 8.902 1.00 94.25 379 GLU A N 1
ATOM 3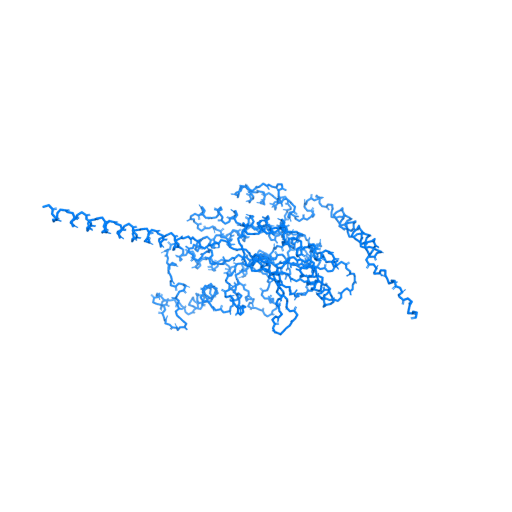107 C CA . GLU A 1 379 ? 11.191 -14.278 7.828 1.00 94.25 379 GLU A CA 1
ATOM 3108 C C . GLU A 1 379 ? 10.715 -13.740 6.477 1.00 94.25 379 GLU A C 1
ATOM 3110 O O . GLU A 1 379 ? 11.525 -13.251 5.684 1.00 94.25 379 GLU A O 1
ATOM 3115 N N . ASN A 1 380 ? 9.400 -13.763 6.249 1.00 95.88 380 ASN A N 1
ATOM 3116 C CA . ASN A 1 380 ? 8.784 -13.290 5.014 1.00 95.88 380 ASN A CA 1
ATOM 3117 C C . ASN A 1 380 ? 8.778 -11.757 4.922 1.00 95.88 380 ASN A C 1
ATOM 3119 O O . ASN A 1 380 ? 8.827 -11.205 3.825 1.00 95.88 380 ASN A O 1
ATOM 3123 N N . TYR A 1 381 ? 8.781 -11.057 6.059 1.00 96.06 381 TYR A N 1
ATOM 3124 C CA . TYR A 1 381 ? 8.539 -9.613 6.130 1.00 96.06 381 TYR A CA 1
ATOM 3125 C C . TYR A 1 381 ? 9.757 -8.786 6.537 1.00 96.06 381 TYR A C 1
ATOM 3127 O O . TYR A 1 381 ? 9.796 -7.583 6.278 1.00 96.06 381 TYR A O 1
ATOM 3135 N N . ARG A 1 382 ? 10.798 -9.402 7.108 1.00 91.94 382 ARG A N 1
ATOM 3136 C CA . ARG A 1 382 ? 12.010 -8.696 7.561 1.00 91.94 382 ARG A CA 1
ATOM 3137 C C . ARG A 1 382 ? 12.691 -7.863 6.473 1.00 91.94 382 ARG A C 1
ATOM 3139 O O . ARG A 1 382 ? 13.398 -6.909 6.780 1.00 91.94 382 ARG A O 1
ATOM 3146 N N . HIS A 1 383 ? 12.480 -8.202 5.199 1.00 90.00 383 HIS A N 1
ATOM 3147 C CA . HIS A 1 383 ? 13.047 -7.465 4.075 1.00 90.00 383 HIS A CA 1
ATOM 3148 C C . HIS A 1 383 ? 12.383 -6.086 3.856 1.00 90.00 383 HIS A C 1
ATOM 3150 O O . HIS A 1 383 ? 12.974 -5.256 3.160 1.00 90.00 383 HIS A O 1
ATOM 3156 N N . PHE A 1 384 ? 11.210 -5.812 4.454 1.00 91.31 384 PHE A N 1
ATOM 3157 C CA . PHE A 1 384 ? 10.536 -4.502 4.425 1.00 91.31 384 PHE A CA 1
ATOM 3158 C C . PHE A 1 384 ? 11.237 -3.435 5.262 1.00 91.31 384 PHE A C 1
ATOM 3160 O O . PHE A 1 384 ? 11.362 -2.291 4.824 1.00 91.31 384 PHE A O 1
ATOM 3167 N N . VAL A 1 385 ? 11.811 -3.863 6.383 1.00 89.88 385 VAL A N 1
ATOM 3168 C CA . VAL A 1 385 ? 12.571 -3.047 7.330 1.00 89.88 385 VAL A CA 1
ATOM 3169 C C . VAL A 1 385 ? 13.567 -2.111 6.633 1.00 89.88 385 VAL A C 1
ATOM 3171 O O . VAL A 1 385 ? 14.246 -2.494 5.678 1.00 89.88 385 VAL A O 1
ATOM 3174 N N . TRP A 1 386 ? 13.705 -0.890 7.155 1.00 85.19 386 TRP A N 1
ATOM 3175 C CA . TRP A 1 386 ? 14.684 0.088 6.688 1.00 85.19 386 TRP A CA 1
ATOM 3176 C C . TRP A 1 386 ? 16.080 -0.543 6.547 1.00 85.19 386 TRP A C 1
ATOM 3178 O O . TRP A 1 386 ? 16.578 -1.117 7.522 1.00 85.19 386 TRP A O 1
ATOM 3188 N N . PRO A 1 387 ? 16.773 -0.412 5.397 1.00 80.38 387 PRO A N 1
ATOM 3189 C CA . PRO A 1 387 ? 18.030 -1.128 5.176 1.00 80.38 387 PRO A CA 1
ATOM 3190 C C . PRO A 1 387 ? 19.076 -0.891 6.269 1.00 80.38 387 PRO A C 1
ATOM 3192 O O . PRO A 1 387 ? 19.735 -1.828 6.708 1.00 80.38 387 PRO A O 1
ATOM 3195 N N . LYS A 1 388 ? 19.191 0.337 6.803 1.00 79.00 388 LYS A N 1
ATOM 3196 C CA . LYS A 1 388 ? 20.146 0.615 7.898 1.00 79.00 388 LYS A CA 1
ATOM 3197 C C . LYS A 1 388 ? 19.896 -0.250 9.135 1.00 79.00 388 LYS A C 1
ATOM 3199 O O . LYS A 1 388 ? 20.844 -0.542 9.853 1.00 79.00 388 LYS A O 1
ATOM 3204 N N . TRP A 1 389 ? 18.650 -0.640 9.392 1.00 84.44 389 TRP A N 1
ATOM 3205 C CA . TRP A 1 389 ? 18.282 -1.466 10.541 1.00 84.44 389 TRP A CA 1
ATOM 3206 C C . TRP A 1 389 ? 18.518 -2.953 10.274 1.00 84.44 389 TRP A C 1
ATOM 3208 O O . TRP A 1 389 ? 18.875 -3.675 11.194 1.00 84.44 389 TRP A O 1
ATOM 3218 N N . GLN A 1 390 ? 18.401 -3.399 9.019 1.00 76.06 390 GLN A N 1
ATOM 3219 C CA . GLN A 1 390 ? 18.723 -4.775 8.621 1.00 76.06 390 GLN A CA 1
ATOM 3220 C C . GLN A 1 390 ? 20.218 -5.092 8.752 1.00 76.06 390 GLN A C 1
ATOM 3222 O O . GLN A 1 390 ? 20.590 -6.229 9.027 1.00 76.06 390 GLN A O 1
ATOM 3227 N N . PHE A 1 391 ? 21.077 -4.089 8.547 1.00 68.88 391 PHE A N 1
ATOM 3228 C CA . PHE A 1 391 ? 22.531 -4.261 8.478 1.00 68.88 391 PHE A CA 1
ATOM 3229 C C . PHE A 1 391 ? 23.286 -3.664 9.675 1.00 68.88 391 PHE A C 1
ATOM 3231 O O . PHE A 1 391 ? 24.446 -3.289 9.520 1.00 68.88 391 PHE A O 1
ATOM 3238 N N . ASN A 1 392 ? 22.657 -3.524 10.850 1.00 69.94 392 ASN A N 1
ATOM 3239 C CA . ASN A 1 392 ? 23.290 -2.955 12.055 1.00 69.94 392 ASN A CA 1
ATOM 3240 C C . ASN A 1 392 ? 24.035 -1.626 11.792 1.00 69.94 392 ASN A C 1
ATOM 3242 O O . ASN A 1 392 ? 25.137 -1.403 12.284 1.00 69.94 392 ASN A O 1
ATOM 3246 N N . GLY A 1 393 ? 23.467 -0.749 10.960 1.00 62.69 393 GLY A N 1
ATOM 3247 C CA . GLY A 1 393 ? 24.068 0.542 10.618 1.00 62.69 393 GLY A CA 1
ATOM 3248 C C . GLY A 1 393 ? 25.125 0.518 9.506 1.00 62.69 393 GLY A C 1
ATOM 3249 O O . GLY A 1 393 ? 25.592 1.589 9.124 1.00 62.69 393 GLY A O 1
ATOM 3250 N N . GLN A 1 394 ? 25.456 -0.636 8.911 1.00 62.50 394 GLN A N 1
ATOM 3251 C CA . GLN A 1 394 ? 26.402 -0.751 7.786 1.00 62.50 394 GLN A CA 1
ATOM 3252 C C . GLN A 1 394 ? 25.797 -0.279 6.445 1.00 62.50 394 GLN A C 1
ATOM 3254 O O . GLN A 1 394 ? 25.782 -1.018 5.458 1.00 62.50 394 GLN A O 1
ATOM 3259 N N . LEU A 1 395 ? 25.293 0.960 6.386 1.00 62.22 395 LEU A N 1
ATOM 3260 C CA . LEU A 1 395 ? 24.689 1.541 5.178 1.00 62.22 395 LEU A CA 1
ATOM 3261 C C . LEU A 1 395 ? 25.629 1.458 3.969 1.00 62.22 395 LEU A C 1
ATOM 3263 O O . LEU A 1 395 ? 25.184 1.115 2.878 1.00 62.22 395 LEU A O 1
ATOM 3267 N N . GLU A 1 396 ? 26.924 1.705 4.168 1.00 65.88 396 GLU A N 1
ATOM 3268 C CA . GLU A 1 396 ? 27.916 1.635 3.092 1.00 65.88 396 GLU A CA 1
ATOM 3269 C C . GLU A 1 396 ? 27.952 0.264 2.413 1.00 65.88 396 GLU A C 1
ATOM 3271 O O . GLU A 1 396 ? 28.183 0.170 1.210 1.00 65.88 396 GLU A O 1
ATOM 3276 N N . LYS A 1 397 ? 27.713 -0.817 3.165 1.00 69.88 397 LYS A N 1
ATOM 3277 C CA . LYS A 1 397 ? 27.669 -2.174 2.615 1.00 69.88 397 LYS A CA 1
ATOM 3278 C C . LYS A 1 397 ? 26.452 -2.347 1.709 1.00 69.88 397 LYS A C 1
ATOM 3280 O O . LYS A 1 397 ? 26.589 -2.888 0.614 1.00 69.88 397 LYS A O 1
ATOM 3285 N N . PHE A 1 398 ? 25.298 -1.832 2.134 1.00 65.75 398 PHE A N 1
ATOM 3286 C CA . PHE A 1 398 ? 24.079 -1.820 1.326 1.00 65.75 398 PHE A CA 1
ATOM 3287 C C . PHE A 1 398 ? 24.244 -0.971 0.059 1.00 65.75 398 PHE A C 1
ATOM 3289 O O . PHE A 1 398 ? 23.921 -1.432 -1.033 1.00 65.75 398 PHE A O 1
ATOM 3296 N N . GLU A 1 399 ? 24.800 0.238 0.170 1.00 67.25 399 GLU A N 1
ATOM 3297 C CA . GLU A 1 399 ? 25.056 1.114 -0.979 1.00 67.25 399 GLU A CA 1
ATOM 3298 C C . GLU A 1 399 ? 26.052 0.486 -1.961 1.00 67.25 399 GLU A C 1
ATOM 3300 O O . GLU A 1 399 ? 25.793 0.460 -3.166 1.00 67.25 399 GLU A O 1
ATOM 3305 N N . LYS A 1 400 ? 27.142 -0.116 -1.461 1.00 73.31 400 LYS A N 1
ATOM 3306 C CA . LYS A 1 400 ? 28.095 -0.884 -2.280 1.00 73.31 400 LYS A CA 1
ATOM 3307 C C . LYS A 1 400 ? 27.420 -2.066 -2.974 1.00 73.31 400 LYS A C 1
ATOM 3309 O O . LYS A 1 400 ? 27.713 -2.334 -4.139 1.00 73.31 400 LYS A O 1
ATOM 3314 N N . GLU A 1 401 ? 26.510 -2.772 -2.304 1.00 74.69 401 GLU A N 1
ATOM 3315 C CA . GLU A 1 401 ? 25.773 -3.884 -2.907 1.00 74.69 401 GLU A CA 1
ATOM 3316 C C . GLU A 1 401 ? 24.794 -3.408 -3.989 1.00 74.69 401 GLU A C 1
ATOM 3318 O O . GLU A 1 401 ? 24.739 -4.000 -5.072 1.00 74.69 401 GLU A O 1
ATOM 3323 N N . LEU A 1 402 ? 24.062 -2.320 -3.732 1.00 69.00 402 LEU A N 1
ATOM 3324 C CA . LEU A 1 402 ? 23.159 -1.697 -4.696 1.00 69.00 402 LEU A CA 1
ATOM 3325 C C . LEU A 1 402 ? 23.930 -1.223 -5.933 1.00 69.00 402 LEU A C 1
ATOM 3327 O O . LEU A 1 402 ? 23.526 -1.501 -7.061 1.00 69.00 402 LEU A O 1
ATOM 3331 N N . GLU A 1 403 ? 25.077 -0.578 -5.734 1.00 74.69 403 GLU A N 1
ATOM 3332 C CA . GLU A 1 403 ? 25.939 -0.118 -6.819 1.00 74.69 403 GLU A CA 1
ATOM 3333 C C . GLU A 1 403 ? 26.551 -1.294 -7.591 1.00 74.69 403 GLU A C 1
ATOM 3335 O O . GLU A 1 403 ? 26.587 -1.290 -8.823 1.00 74.69 403 GLU A O 1
ATOM 3340 N N . ARG A 1 404 ? 26.937 -2.376 -6.903 1.00 78.50 404 ARG A N 1
ATOM 3341 C CA . ARG A 1 404 ? 27.368 -3.624 -7.550 1.00 78.50 404 ARG A CA 1
ATOM 3342 C C . ARG A 1 404 ? 26.257 -4.220 -8.418 1.00 78.50 404 ARG A C 1
ATOM 3344 O O . ARG A 1 404 ? 26.536 -4.638 -9.543 1.00 78.50 404 ARG A O 1
ATOM 3351 N N . LYS A 1 405 ? 25.006 -4.234 -7.936 1.00 75.06 405 LYS A N 1
ATOM 3352 C CA . LYS A 1 405 ? 23.830 -4.687 -8.703 1.00 75.06 405 LYS A CA 1
ATOM 3353 C C . LYS A 1 405 ? 23.590 -3.798 -9.926 1.00 75.06 405 LYS A C 1
ATOM 3355 O O . LYS A 1 405 ? 23.466 -4.331 -11.027 1.00 75.06 405 LYS A O 1
ATOM 3360 N N . LYS A 1 406 ? 23.640 -2.467 -9.777 1.00 74.12 406 LYS A N 1
ATOM 3361 C CA . LYS A 1 406 ? 23.548 -1.506 -10.894 1.00 74.12 406 LYS A CA 1
ATOM 3362 C C . LYS A 1 406 ? 24.645 -1.725 -11.938 1.00 74.12 406 LYS A C 1
ATOM 3364 O O . LYS A 1 406 ? 24.352 -1.802 -13.129 1.00 74.12 406 LYS A O 1
ATOM 3369 N N . ARG A 1 407 ? 25.904 -1.898 -11.516 1.00 77.44 407 ARG A N 1
ATOM 3370 C CA . ARG A 1 407 ? 27.036 -2.194 -12.416 1.00 77.44 407 ARG A CA 1
ATOM 3371 C C . ARG A 1 407 ? 26.860 -3.524 -13.145 1.00 77.44 407 ARG A C 1
ATOM 3373 O O . ARG A 1 407 ? 27.105 -3.588 -14.348 1.00 77.44 407 ARG A O 1
ATOM 3380 N N . LYS A 1 408 ? 26.410 -4.574 -12.448 1.00 77.88 408 LYS A N 1
ATOM 3381 C CA . LYS A 1 408 ? 26.095 -5.873 -13.064 1.00 77.88 408 LYS A CA 1
ATOM 3382 C C . LYS A 1 408 ? 24.985 -5.728 -14.111 1.00 77.88 408 LYS A C 1
ATOM 3384 O O . LYS A 1 408 ? 25.145 -6.247 -15.211 1.00 77.88 408 LYS A O 1
ATOM 3389 N N . LEU A 1 409 ? 23.931 -4.963 -13.817 1.00 67.69 409 LEU A N 1
ATOM 3390 C CA . LEU A 1 409 ? 22.874 -4.623 -14.777 1.00 67.69 409 LEU A CA 1
ATOM 3391 C C . LEU A 1 409 ? 23.425 -3.928 -16.023 1.00 67.69 409 LEU A C 1
ATOM 3393 O O . LEU A 1 409 ? 23.135 -4.343 -17.142 1.00 67.69 409 LEU A O 1
ATOM 3397 N N . ARG A 1 410 ? 24.239 -2.880 -15.829 1.00 75.44 410 ARG A N 1
ATOM 3398 C CA . ARG A 1 410 ? 24.862 -2.117 -16.921 1.00 75.44 410 ARG A CA 1
ATOM 3399 C C . ARG A 1 410 ? 25.699 -3.033 -17.824 1.00 75.44 410 ARG A C 1
ATOM 3401 O O . ARG A 1 410 ? 25.580 -2.943 -19.041 1.00 75.44 410 ARG A O 1
ATOM 3408 N N . ARG A 1 411 ? 26.467 -3.967 -17.240 1.00 75.81 411 ARG A N 1
ATOM 3409 C CA . ARG A 1 411 ? 27.261 -4.972 -17.979 1.00 75.81 411 ARG A CA 1
ATOM 3410 C C . ARG A 1 411 ? 26.402 -5.979 -18.746 1.00 75.81 411 ARG A C 1
ATOM 3412 O O . ARG A 1 411 ? 26.688 -6.271 -19.903 1.00 75.81 411 ARG A O 1
ATOM 3419 N N . LEU A 1 412 ? 25.346 -6.507 -18.125 1.00 71.75 412 LEU A N 1
ATOM 3420 C CA . LEU A 1 412 ? 24.419 -7.418 -18.805 1.00 71.75 412 LEU A CA 1
ATOM 3421 C C . LEU A 1 412 ? 23.763 -6.722 -20.002 1.00 71.75 412 LEU A C 1
ATOM 3423 O O . LEU A 1 412 ? 23.717 -7.295 -21.085 1.00 71.75 412 LEU A O 1
ATOM 3427 N N . LYS A 1 413 ? 23.372 -5.451 -19.855 1.00 65.19 413 LYS A N 1
ATOM 3428 C CA . LYS A 1 413 ? 22.831 -4.656 -20.963 1.00 65.19 413 LYS A CA 1
ATOM 3429 C C . LYS A 1 413 ? 23.843 -4.377 -22.063 1.00 65.19 413 LYS A C 1
ATOM 3431 O O . LYS A 1 413 ? 23.481 -4.522 -23.224 1.00 65.19 413 LYS A O 1
ATOM 3436 N N . SER A 1 414 ? 25.090 -4.026 -21.737 1.00 67.44 414 SER A N 1
ATOM 3437 C CA . SER A 1 414 ? 26.128 -3.845 -22.765 1.00 67.44 414 SER A CA 1
ATOM 3438 C C . SER A 1 414 ? 26.414 -5.133 -23.534 1.00 67.44 414 SER A C 1
ATOM 3440 O O . SER A 1 414 ? 26.832 -5.084 -24.687 1.00 67.44 414 SER A O 1
ATOM 3442 N N . ASN A 1 415 ? 26.187 -6.289 -22.907 1.00 65.25 415 ASN A N 1
ATOM 3443 C CA . ASN A 1 415 ? 26.306 -7.578 -23.570 1.00 65.25 415 ASN A CA 1
ATOM 3444 C C . ASN A 1 415 ? 25.067 -7.873 -24.427 1.00 65.25 415 ASN A C 1
ATOM 3446 O O . ASN A 1 415 ? 25.226 -8.211 -25.591 1.00 65.25 415 ASN A O 1
ATOM 3450 N N . CYS A 1 416 ? 23.846 -7.658 -23.927 1.00 53.41 416 CYS A N 1
ATOM 3451 C CA . CYS A 1 416 ? 22.619 -7.845 -24.711 1.00 53.41 416 CYS A CA 1
ATOM 3452 C C . CYS A 1 416 ? 22.508 -6.875 -25.899 1.00 53.41 416 CYS A C 1
ATOM 3454 O O . CYS A 1 416 ? 22.082 -7.283 -26.975 1.00 53.41 416 CYS A O 1
ATOM 3456 N N . SER A 1 417 ? 22.940 -5.616 -25.765 1.00 53.19 417 SER A N 1
ATOM 3457 C CA . SER A 1 417 ? 22.934 -4.652 -26.874 1.00 53.19 417 SER A CA 1
ATOM 3458 C C . SER A 1 417 ? 23.917 -5.019 -27.990 1.00 53.19 417 SER A C 1
ATOM 3460 O O . SER A 1 417 ? 23.691 -4.640 -29.137 1.00 53.19 417 SER A O 1
ATOM 3462 N N . LYS A 1 418 ? 24.962 -5.810 -27.701 1.00 55.25 418 LYS A N 1
ATOM 3463 C CA . LYS A 1 418 ? 25.816 -6.413 -28.740 1.00 55.25 418 LYS A CA 1
ATOM 3464 C C . LYS A 1 418 ? 25.086 -7.490 -29.550 1.00 55.25 418 LYS A C 1
ATOM 3466 O O . LYS A 1 418 ? 25.416 -7.662 -30.717 1.00 55.25 418 LYS A O 1
ATOM 3471 N N . PHE A 1 419 ? 24.096 -8.169 -28.968 1.00 44.16 419 PHE A N 1
ATOM 3472 C CA . PHE A 1 419 ? 23.305 -9.209 -29.643 1.00 44.16 419 PHE A CA 1
ATOM 3473 C C . PHE A 1 419 ? 22.030 -8.679 -30.310 1.00 44.16 419 PHE A C 1
ATOM 3475 O O . PHE A 1 419 ? 21.561 -9.274 -31.273 1.00 44.16 419 PHE A O 1
ATOM 3482 N N . LEU A 1 420 ? 21.491 -7.554 -29.831 1.00 39.81 420 LEU A N 1
ATOM 3483 C CA . LEU A 1 420 ? 20.277 -6.928 -30.364 1.00 39.81 420 LEU A CA 1
ATOM 3484 C C . LEU A 1 420 ? 20.538 -5.862 -31.435 1.00 39.81 420 LEU A C 1
ATOM 3486 O O . LEU A 1 420 ? 19.583 -5.257 -31.919 1.00 39.81 420 LEU A O 1
ATOM 3490 N N . LYS A 1 421 ? 21.794 -5.618 -31.844 1.00 44.00 421 LYS A N 1
ATOM 3491 C CA . LYS A 1 421 ? 22.019 -4.871 -33.087 1.00 44.00 421 LYS A CA 1
ATOM 3492 C C . LYS A 1 421 ? 21.423 -5.707 -34.221 1.00 44.00 421 LYS A C 1
ATOM 3494 O O . LYS A 1 421 ? 21.915 -6.820 -34.431 1.00 44.00 421 LYS A O 1
ATOM 3499 N N . PRO A 1 422 ? 20.394 -5.226 -34.944 1.00 45.16 422 PRO A N 1
ATOM 3500 C CA . PRO A 1 422 ? 19.935 -5.927 -36.127 1.00 45.16 422 PRO A CA 1
ATOM 3501 C C . PRO A 1 422 ? 21.160 -6.105 -37.017 1.00 45.16 422 PRO A C 1
ATOM 3503 O O . PRO A 1 422 ? 21.870 -5.136 -37.296 1.00 45.16 422 PRO A O 1
ATOM 3506 N N . LYS A 1 423 ? 21.460 -7.349 -37.406 1.00 46.38 423 LYS A N 1
ATOM 3507 C CA . LYS A 1 423 ? 22.395 -7.589 -38.501 1.00 46.38 423 LYS A CA 1
ATOM 3508 C C . LYS A 1 423 ? 21.759 -6.915 -39.707 1.00 46.38 423 LYS A C 1
ATOM 3510 O O . LYS A 1 423 ? 20.924 -7.517 -40.375 1.00 46.38 423 LYS A O 1
ATOM 3515 N N . THR A 1 424 ? 22.119 -5.663 -39.963 1.00 47.19 424 THR A N 1
ATOM 3516 C CA . THR A 1 424 ? 21.920 -5.015 -41.248 1.00 47.19 424 THR A CA 1
ATOM 3517 C C . THR A 1 424 ? 22.749 -5.822 -42.236 1.00 47.19 424 THR A C 1
ATOM 3519 O O . THR A 1 424 ? 23.903 -5.519 -42.528 1.00 47.19 424 THR A O 1
ATOM 3522 N N . ARG A 1 425 ? 22.181 -6.934 -42.716 1.00 47.72 425 ARG A N 1
ATOM 3523 C CA . ARG A 1 425 ? 22.591 -7.508 -43.985 1.00 47.72 425 ARG A CA 1
ATOM 3524 C C . ARG A 1 425 ? 22.305 -6.404 -44.984 1.00 47.72 425 ARG A C 1
ATOM 3526 O O . ARG A 1 425 ? 21.153 -6.155 -45.319 1.00 47.72 425 ARG A O 1
ATOM 3533 N N . PHE A 1 426 ? 23.358 -5.698 -45.378 1.00 43.72 426 PHE A N 1
ATOM 3534 C CA . PHE A 1 426 ? 23.361 -4.930 -46.606 1.00 43.72 426 PHE A CA 1
ATOM 3535 C C . PHE A 1 426 ? 22.883 -5.880 -47.702 1.00 43.72 426 PHE A C 1
ATOM 3537 O O . PHE A 1 426 ? 23.627 -6.751 -48.149 1.00 43.72 426 PHE A O 1
ATOM 3544 N N . ILE A 1 427 ? 21.615 -5.757 -48.085 1.00 43.78 427 ILE A N 1
ATOM 3545 C CA . ILE A 1 427 ? 21.145 -6.283 -49.355 1.00 43.78 427 ILE A CA 1
ATOM 3546 C C . ILE A 1 427 ? 21.855 -5.405 -50.378 1.00 43.78 427 ILE A C 1
ATOM 3548 O O . ILE A 1 427 ? 21.468 -4.256 -50.594 1.00 43.78 427 ILE A O 1
ATOM 3552 N N . LYS A 1 428 ? 22.967 -5.903 -50.930 1.00 52.22 428 LYS A N 1
ATOM 3553 C CA . LYS A 1 428 ? 23.516 -5.342 -52.162 1.00 52.22 428 LYS A CA 1
ATOM 3554 C C . LYS A 1 428 ? 22.393 -5.455 -53.188 1.00 52.22 428 LYS A C 1
ATOM 3556 O O . LYS A 1 428 ? 22.031 -6.564 -53.565 1.00 52.22 428 LYS A O 1
ATOM 3561 N N . ARG A 1 429 ? 21.801 -4.320 -53.562 1.00 48.41 429 ARG A N 1
ATOM 3562 C CA . ARG A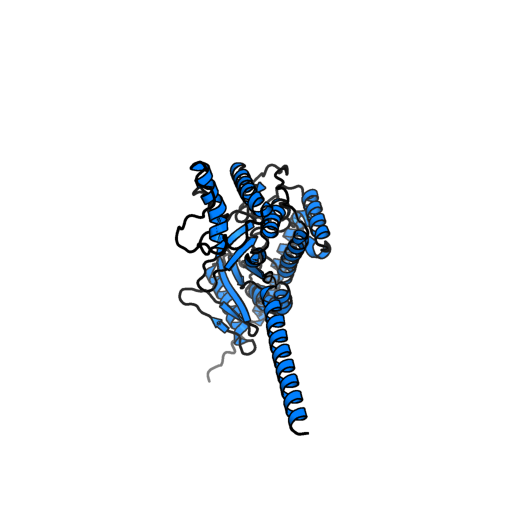 1 429 ? 20.974 -4.237 -54.763 1.00 48.41 429 ARG A CA 1
ATOM 3563 C C . ARG A 1 429 ? 21.899 -4.575 -55.934 1.00 48.41 429 ARG A C 1
ATOM 3565 O O . ARG A 1 429 ? 22.857 -3.839 -56.163 1.00 48.41 429 ARG A O 1
ATOM 3572 N N . SER A 1 430 ? 21.677 -5.738 -56.538 1.00 61.72 430 SER A N 1
ATOM 3573 C CA . SER A 1 430 ? 22.172 -6.115 -57.864 1.00 61.72 430 SER A CA 1
ATOM 3574 C C . SER A 1 430 ? 21.270 -5.514 -58.923 1.00 61.72 430 SER A C 1
ATOM 3576 O O . SER A 1 430 ? 20.037 -5.627 -58.710 1.00 61.72 430 SER A O 1
#

Sequence (430 aa):
MKNIFYLRNIKKTRAISLLIILASLLSQKSWANDPPELLFGPEFTFSSIKDNWKKEEALMDYLNYLEKKLIEEAPEGRKFSHPPGGPKRIFISPDGWSFNVTTDLGVIEVKMPPMTAEDYMKYESDIQKAIFDSAYNVGMIPLLFLGGGHISIGLDYFKNDLLLLRNFIVDFINHNELSMGILNYDTNNALPLWLFPEHQIQKTQQFLNTIDPLIANNQLAPSLIVLPHEERELNIPIQHMDPTEKRMYVRLLYPLKAALTNGPRDAFCKPWDTEMRGKRVAINLKIESNHHLHEKRIEIRSIRPQYNMRDFILLITLLKKRIEYLKNISKPIPLKINVPLLKSTTYSPRKYLLRPPIPPQKALAAFYQYLKETGLQWENYRHFVWPKWQFNGQLEKFEKELERKKRKLRRLKSNCSKFLKPKTRFIKRS

Secondary structure (DSSP, 8-state):
-HHHHHHHHHHHHHHHHHHHHHHHHHHHHHHTTSPPP--EEEEEEEEESSTT--HHHHHHHHHHHHHIIIIITS-TT-EEE--TTSS-EEEE-TTS-EEEEEEETTEEEEE---B-HHHHHHTHHHHIIIIIHHHHHHTEE-BTTBS---EEEEGGGGTT-HHHHHHHHHHHHH-HHIIIIIS---TTTSB-GGGS-HHHHHHHHHHHHHHHHHHHTTTTSSTTT---SS-----SSGGGS-HHHHHHHHHHHHHHHHHHTT----SS---SSTTS-S--BSEEEEEE--TT--EEEEEE---PPPSSHHHHHHHHHHHHHHHHHHHT--SPPPP-------------S-GGG---SS-HHHHHHHHHHHHHHTT--HHHHTTTS-HHHHTTT-HHHHHHHHHHHHHHHHHHHHHHHHHSS---------

Foldseek 3Di:
DVVVVVVVVVVVVVVVVVVVVVVVVVVVVVVVPDQPAKWKKKKFKKAAPDPPDDQVNLLVLLVVLLCCCVPVVDDPDWDWDDPPDDPWIWIADNVGWIWIWDDDDRIIIIITDIDHLVVLVVCQVVCQVNPQVSCLVSRMFFDQFDDWTKMKIFCSSCLLPVLLVLQLVLVCLQLCLCLLFLFAPDQQQAHRQLPDPPVSVVLVVVLSVLVQVCLVVVVSPCPLQDDPPDPDDDPPVCVPPDPVRNVSNCLSCVLVSCLRHVNQDWSQFDPPDPPRGRRGHQWTFHFDVDPPDRTTIIMGGSGGRDRGSLSVSVVVLLSVLLSVLSVPPPHRDDRDNDDPFAPQPDDDSRRLPGDRRDDLVVSLVSVVVSCVSSVHDCVSRVVSGHVCSVVVNPVVVVVVVVVVVSVVSVVVVVVVVVVPPPPPPPPPDD

Radius of gyration: 26.82 Å; chains: 1; bounding box: 88×72×82 Å